Protein AF-A0A7R9Z8Z8-F1 (afdb_monomer)

Mean predicted aligned error: 9.3 Å

Foldseek 3Di:
DDDDPVVVVVVVVVPPPPDPPPPDDDDDDQPVVVLLVQDPHSVQKFADPDQLVLCLVQAVVQVLPDQLVDLQRAFLLSQCPGPQRFHALQSLLQFPQSADPDDPDSNSNPDSVVVSVPDSPGTQAERMEGADADPVSQLSQLVSCLVRVAAEAEAASRHDPRNSRTGYHHHHYHDQPRYDFQLLVAWDFADLCLLVPADCPDQCNLVSQLSNQLSQLVFGTKGKGFLRAFQQVNVCSHQQDQDPVGGDSWWDDFAALFRSHGLQQCQQQFADRNQALCLPFAHSLQFFAKFFFQFSVSWTKIKGARDFADDPQFSGTAGDDMAMWTQDPNGTHHDDVPPPDPRLLVSACRRNVGPPPGGRTGMTMGGIHTDLAWKWKKFQQLLVLCPVVVVPPVVLSLLVLLLLLVLLLCLQQNVVLQPLPQDLVLSSQKFHPDLQDWSQSDDDDPPRTRIIIGHDCSLVSSLSSLLCSCVRPVSVSVVVSVVRPQDPVSNVCSSPSIGIDDIGRGSQRVQQVVLPDDPPNNVNADPPTGGGGRRDYSDNPPPPPPDFDQAASVQSDPPHPVSVVVSCCCVPPVDTDRWGAAENSNLRSHNNRYNDDSSNNRGRTD

Solvent-accessible surface area (backbone atoms only — not comparable to full-atom values): 32575 Å² total; per-residue (Å²): 137,86,84,70,80,74,66,61,61,65,60,61,71,69,72,77,72,77,65,80,79,85,80,83,80,84,87,73,77,76,69,58,68,60,56,41,70,72,40,96,58,53,82,34,59,44,74,61,97,47,52,62,56,50,36,39,68,64,39,51,56,64,64,56,81,52,69,86,86,53,63,52,68,50,35,57,63,50,34,63,66,32,90,78,58,70,33,44,42,38,68,22,33,47,20,57,82,30,43,58,93,64,78,82,62,95,60,68,78,70,41,68,80,56,56,57,72,76,49,81,82,60,48,18,44,40,57,32,35,30,40,33,50,49,71,65,47,49,41,51,52,42,38,50,25,59,78,69,76,48,51,74,20,47,24,42,52,32,69,52,82,72,22,67,41,46,33,58,66,7,45,26,39,34,25,46,80,52,30,55,72,39,24,81,79,32,65,45,77,29,54,75,63,36,38,84,68,67,48,76,86,45,96,56,25,83,77,48,35,44,34,16,51,21,18,60,51,73,23,57,19,35,33,41,37,17,39,18,39,29,36,43,59,44,52,52,25,50,39,58,40,65,55,103,88,41,72,48,76,51,50,35,72,74,33,63,65,37,27,57,39,25,62,56,53,42,15,11,55,30,24,71,20,30,60,42,58,22,27,61,66,12,37,31,31,54,34,57,39,32,43,29,32,32,32,76,88,50,44,47,34,40,35,35,63,61,38,64,45,89,40,96,84,33,73,22,43,30,57,76,38,42,45,55,30,26,60,53,101,87,42,81,37,78,54,64,80,73,82,66,74,63,42,52,61,48,54,18,43,45,21,24,64,33,48,68,75,77,35,49,60,52,30,38,30,29,44,30,36,69,48,70,58,44,37,33,35,32,36,50,42,38,33,70,46,41,51,66,42,56,78,72,35,65,68,42,34,53,51,50,49,50,50,53,52,48,49,55,40,28,47,66,76,40,21,83,73,45,84,64,68,47,40,67,69,52,31,21,36,36,46,36,60,56,89,34,45,57,74,35,64,62,85,63,68,92,92,55,76,32,43,40,41,18,20,73,61,17,55,56,54,52,37,53,34,55,44,43,45,33,70,25,86,90,67,37,43,46,57,56,32,43,76,61,66,51,49,72,69,54,50,51,40,42,44,58,14,46,42,84,55,67,72,30,74,41,62,66,54,49,35,52,64,55,54,72,80,47,89,76,24,47,83,47,48,58,89,96,56,55,51,59,64,54,35,59,67,71,59,52,101,77,66,74,82,81,73,75,52,74,37,45,39,77,38,57,32,85,91,21,72,43,49,60,48,53,53,50,44,33,73,74,68,65,48,74,48,53,55,31,59,45,18,59,28,36,55,25,35,37,35,85,46,53,53,62,54,66,67,62,26,44,6,41,30,56

Structure (mmCIF, N/CA/C/O backbone):
data_AF-A0A7R9Z8Z8-F1
#
_entry.id   AF-A0A7R9Z8Z8-F1
#
loop_
_atom_site.group_PDB
_atom_site.id
_atom_site.type_symbol
_atom_site.label_atom_id
_atom_site.label_alt_id
_atom_site.label_comp_id
_atom_site.label_asym_id
_atom_site.label_entity_id
_atom_site.label_seq_id
_atom_site.pdbx_PDB_ins_code
_atom_site.Cartn_x
_atom_site.Cartn_y
_atom_site.Cartn_z
_atom_site.occupancy
_atom_site.B_iso_or_equiv
_atom_site.auth_seq_id
_atom_site.auth_comp_id
_atom_site.auth_asym_id
_atom_site.auth_atom_id
_atom_site.pdbx_PDB_model_num
ATOM 1 N N . MET A 1 1 ? -37.797 15.679 -31.703 1.00 33.69 1 MET A N 1
ATOM 2 C CA . MET A 1 1 ? -37.236 16.163 -30.424 1.00 33.69 1 MET A CA 1
ATOM 3 C C . MET A 1 1 ? -36.593 14.972 -29.737 1.00 33.69 1 MET A C 1
ATOM 5 O O . MET A 1 1 ? -37.296 14.021 -29.431 1.00 33.69 1 MET A O 1
ATOM 9 N N . LYS A 1 2 ? -35.259 14.962 -29.655 1.00 25.67 2 LYS A N 1
ATOM 10 C CA . LYS A 1 2 ? -34.467 13.904 -29.015 1.00 25.67 2 LYS A CA 1
ATOM 11 C C . LYS A 1 2 ? -34.329 14.259 -27.533 1.00 25.67 2 LYS A C 1
ATOM 13 O O . LYS A 1 2 ? -33.885 15.364 -27.241 1.00 25.67 2 LYS A O 1
ATOM 18 N N . PHE A 1 3 ? -34.706 13.356 -26.633 1.00 25.47 3 PHE A N 1
ATOM 19 C CA . PHE A 1 3 ? -34.371 13.461 -25.212 1.00 25.47 3 PHE A CA 1
ATOM 20 C C . PHE A 1 3 ? -33.058 12.712 -24.954 1.00 25.47 3 PHE A C 1
ATOM 22 O O . PHE A 1 3 ? -32.861 11.612 -25.468 1.00 25.47 3 PHE A O 1
ATOM 29 N N . SER A 1 4 ? -32.146 13.359 -24.226 1.00 26.94 4 SER A N 1
ATOM 30 C CA . SER A 1 4 ? -30.814 12.856 -23.867 1.00 26.94 4 SER A CA 1
ATOM 31 C C . SER A 1 4 ? -30.888 11.955 -22.619 1.00 26.94 4 SER A C 1
ATOM 33 O O . SER A 1 4 ? -31.624 12.306 -21.694 1.00 26.94 4 SER A O 1
ATOM 35 N N . PRO A 1 5 ? -30.118 10.847 -22.535 1.00 29.88 5 PRO A N 1
ATOM 36 C CA . PRO A 1 5 ? -30.129 9.918 -21.396 1.00 29.88 5 PRO A CA 1
ATOM 37 C C . PRO A 1 5 ? -29.518 10.497 -20.108 1.00 29.88 5 PRO A C 1
ATOM 39 O O . PRO A 1 5 ? -29.649 9.896 -19.046 1.00 29.88 5 PRO A O 1
ATOM 42 N N . LEU A 1 6 ? -28.875 11.670 -20.173 1.00 31.81 6 LEU A N 1
ATOM 43 C CA . LEU A 1 6 ? -28.194 12.285 -19.027 1.00 31.81 6 LEU A CA 1
ATOM 44 C C . LEU A 1 6 ? -29.150 12.786 -17.928 1.00 31.81 6 LEU A C 1
ATOM 46 O O . LEU A 1 6 ? -28.743 12.927 -16.781 1.00 31.81 6 LEU A O 1
ATOM 50 N N . ALA A 1 7 ? -30.422 13.039 -18.249 1.00 29.83 7 ALA A N 1
ATOM 51 C CA . ALA A 1 7 ? -31.366 13.625 -17.294 1.00 29.83 7 ALA A CA 1
ATOM 52 C C . ALA A 1 7 ? -31.963 12.608 -16.299 1.00 29.83 7 ALA A C 1
ATOM 54 O O . ALA A 1 7 ? -32.484 13.012 -15.263 1.00 29.83 7 ALA A O 1
ATOM 55 N N . LEU A 1 8 ? -31.886 11.300 -16.585 1.00 28.98 8 LEU A N 1
ATOM 56 C CA . LEU A 1 8 ? -32.498 10.269 -15.735 1.00 28.98 8 LEU A CA 1
ATOM 57 C C . LEU A 1 8 ? -31.563 9.777 -14.611 1.00 28.98 8 LEU A C 1
ATOM 59 O O . LEU A 1 8 ? -32.053 9.366 -13.563 1.00 28.98 8 LEU A O 1
ATOM 63 N N . CYS A 1 9 ? -30.237 9.896 -14.774 1.00 26.39 9 CYS A N 1
ATOM 64 C CA . CYS A 1 9 ? -29.264 9.549 -13.724 1.00 26.39 9 CYS A CA 1
ATOM 65 C C . CYS A 1 9 ? -29.257 10.554 -12.559 1.00 26.39 9 CYS A C 1
ATOM 67 O O . CYS A 1 9 ? -29.138 10.156 -11.403 1.00 26.39 9 CYS A O 1
ATOM 69 N N . CYS A 1 10 ? -29.461 11.849 -12.827 1.00 28.84 10 CYS A N 1
ATOM 70 C CA . CYS A 1 10 ? -29.500 12.867 -11.769 1.00 28.84 10 CYS A CA 1
ATOM 71 C C . CYS A 1 10 ? -30.757 12.789 -10.885 1.00 28.84 10 CYS A C 1
ATOM 73 O O . CYS A 1 10 ? -30.742 13.289 -9.765 1.00 28.84 10 CYS A O 1
ATOM 75 N N . ALA A 1 11 ? -31.836 12.152 -11.352 1.00 27.33 11 ALA A N 1
ATOM 76 C CA . ALA A 1 11 ? -33.082 12.047 -10.592 1.00 27.33 11 ALA A CA 1
ATOM 77 C C . ALA A 1 11 ? -33.109 10.860 -9.606 1.00 27.33 11 ALA A C 1
ATOM 79 O O . ALA A 1 11 ? -33.870 10.897 -8.643 1.00 27.33 11 ALA A O 1
ATOM 80 N N . LEU A 1 12 ? -32.271 9.834 -9.806 1.00 28.17 12 LEU A N 1
ATOM 81 C CA . LEU A 1 12 ? -32.201 8.656 -8.925 1.00 28.17 12 LEU A CA 1
ATOM 82 C C . LEU A 1 12 ? -31.166 8.804 -7.795 1.00 28.17 12 LEU A C 1
ATOM 84 O O . LEU A 1 12 ? -31.354 8.228 -6.728 1.00 28.17 12 LEU A O 1
ATOM 88 N N . LEU A 1 13 ? -30.152 9.660 -7.963 1.00 30.30 13 LEU A N 1
ATOM 89 C CA . LEU A 1 13 ? -29.204 10.033 -6.899 1.00 30.30 13 LEU A CA 1
ATOM 90 C C . LEU A 1 13 ? -29.780 11.039 -5.882 1.00 30.30 13 LEU A C 1
ATOM 92 O O . LEU A 1 13 ? -29.232 11.202 -4.797 1.00 30.30 13 LEU A O 1
ATOM 96 N N . ALA A 1 14 ? -30.911 11.679 -6.191 1.00 28.09 14 ALA A N 1
ATOM 97 C CA . ALA A 1 14 ? -31.578 12.637 -5.303 1.00 28.09 14 ALA A CA 1
ATOM 98 C C . ALA A 1 14 ? -32.645 12.005 -4.380 1.00 28.09 14 ALA A C 1
ATOM 100 O O . ALA A 1 14 ? -33.242 12.709 -3.567 1.00 28.09 14 ALA A O 1
ATOM 101 N N . ALA A 1 15 ? -32.906 10.695 -4.490 1.00 27.81 15 ALA A N 1
ATOM 102 C CA . ALA A 1 15 ? -33.967 10.015 -3.736 1.00 27.81 15 ALA A CA 1
ATOM 103 C C . ALA A 1 15 ? -33.469 9.070 -2.621 1.00 27.81 15 ALA A C 1
ATOM 105 O O . ALA A 1 15 ? -34.296 8.487 -1.925 1.00 27.81 15 ALA A O 1
ATOM 106 N N . ALA A 1 16 ? -32.152 8.958 -2.401 1.00 32.22 16 ALA A N 1
ATOM 107 C CA . ALA A 1 16 ? -31.561 8.135 -1.334 1.00 32.22 16 ALA A CA 1
ATOM 108 C C . ALA A 1 16 ? -30.813 8.938 -0.247 1.00 32.22 16 ALA A C 1
ATOM 110 O O . ALA A 1 16 ? -30.172 8.354 0.617 1.00 32.22 16 ALA A O 1
ATOM 111 N N . SER A 1 17 ? -30.928 10.270 -0.230 1.00 30.31 17 SER A N 1
ATOM 112 C CA . SER A 1 17 ? -30.360 11.129 0.819 1.00 30.31 17 SER A CA 1
ATOM 113 C C . SER A 1 17 ? -31.448 11.868 1.600 1.00 30.31 17 SER A C 1
ATOM 115 O O . SER A 1 17 ? -31.455 13.088 1.735 1.00 30.31 17 SER A O 1
ATOM 117 N N . LYS A 1 18 ? -32.380 11.117 2.186 1.00 27.75 18 LYS A N 1
ATOM 118 C CA . LYS A 1 18 ? -32.979 11.566 3.446 1.00 27.75 18 LYS A CA 1
ATOM 119 C C . LYS A 1 18 ? -32.237 10.877 4.576 1.00 27.75 18 LYS A C 1
ATOM 121 O O . LYS A 1 18 ? -32.725 9.920 5.164 1.00 27.75 18 LYS A O 1
ATOM 126 N N . ALA A 1 19 ? -31.045 11.403 4.860 1.00 31.72 19 ALA A N 1
ATOM 127 C CA . ALA A 1 19 ? -30.515 11.337 6.211 1.00 31.72 19 ALA A CA 1
ATOM 128 C C . ALA A 1 19 ? -31.633 11.800 7.166 1.00 31.72 19 ALA A C 1
ATOM 130 O O . ALA A 1 19 ? -32.370 12.734 6.811 1.00 31.72 19 ALA A O 1
ATOM 131 N N . PRO A 1 20 ? -31.813 11.156 8.332 1.00 28.75 20 PRO A N 1
ATOM 132 C CA . PRO A 1 20 ? -32.738 11.668 9.323 1.00 28.75 20 PRO A CA 1
ATOM 133 C C . PRO A 1 20 ? -32.351 13.120 9.576 1.00 28.75 20 PRO A C 1
ATOM 135 O O . PRO A 1 20 ? -31.192 13.431 9.841 1.00 28.75 20 PRO A O 1
ATOM 138 N N . THR A 1 21 ? -33.313 14.021 9.411 1.00 28.70 21 THR A N 1
ATOM 139 C CA . THR A 1 21 ? -33.151 15.419 9.778 1.00 28.70 21 THR A CA 1
ATOM 140 C C . THR A 1 21 ? -32.786 15.451 11.255 1.00 28.70 21 THR A C 1
ATOM 142 O O . THR A 1 21 ? -33.654 15.238 12.101 1.00 28.70 21 THR A O 1
ATOM 145 N N . ALA A 1 22 ? -31.507 15.679 11.553 1.00 38.53 22 ALA A N 1
ATOM 146 C CA . ALA A 1 22 ? -31.021 16.032 12.875 1.00 38.53 22 ALA A CA 1
ATOM 147 C C . ALA A 1 22 ? -31.570 17.425 13.206 1.00 38.53 22 ALA A C 1
ATOM 149 O O . ALA A 1 22 ? -30.916 18.449 13.037 1.00 38.53 22 ALA A O 1
ATOM 150 N N . SER A 1 23 ? -32.845 17.473 13.576 1.00 34.47 23 SER A N 1
ATOM 151 C CA . SER A 1 23 ? -33.465 18.650 14.153 1.00 34.47 23 SER A CA 1
ATOM 152 C C . SER A 1 23 ? -33.206 18.621 15.657 1.00 34.47 23 SER A C 1
ATOM 154 O O . SER A 1 23 ? -33.880 17.877 16.367 1.00 34.47 23 SER A O 1
ATOM 156 N N . GLY A 1 24 ? -32.262 19.443 16.126 1.00 32.25 24 GLY A N 1
ATOM 157 C CA . GLY A 1 24 ? -32.261 19.924 17.513 1.00 32.25 24 GLY A CA 1
ATOM 158 C C . GLY A 1 24 ? -31.131 19.474 18.442 1.00 32.25 24 GLY A C 1
ATOM 159 O O . GLY A 1 24 ? -31.426 19.146 19.584 1.00 32.25 24 GLY A O 1
ATOM 160 N N . ALA A 1 25 ? -29.868 19.513 18.016 1.00 37.28 25 ALA A N 1
ATOM 161 C CA . ALA A 1 25 ? -28.736 19.478 18.949 1.00 37.28 25 ALA A CA 1
ATOM 162 C C . ALA A 1 25 ? -27.713 20.564 18.576 1.00 37.28 25 ALA A C 1
ATOM 164 O O . ALA A 1 25 ? -26.696 20.293 17.946 1.00 37.28 25 ALA A O 1
ATOM 165 N N . GLU A 1 26 ? -28.030 21.815 18.911 1.00 40.47 26 GLU A N 1
ATOM 166 C CA . GLU A 1 26 ? -27.002 22.841 19.098 1.00 40.47 26 GLU A CA 1
ATOM 167 C C . GLU A 1 26 ? -26.349 22.603 20.478 1.00 40.47 26 GLU A C 1
ATOM 169 O O . GLU A 1 26 ? -27.044 22.574 21.491 1.00 40.47 26 GLU A O 1
ATOM 174 N N . ASP A 1 27 ? -25.024 22.420 20.486 1.00 46.50 27 ASP A N 1
ATOM 175 C CA . ASP A 1 27 ? -24.081 22.754 21.572 1.00 46.50 27 ASP A CA 1
ATOM 176 C C . ASP A 1 27 ? -24.175 22.094 22.965 1.00 46.50 27 ASP A C 1
ATOM 178 O O . ASP A 1 27 ? -23.693 22.671 23.943 1.00 46.50 27 ASP A O 1
ATOM 182 N N . GLU A 1 28 ? -24.651 20.854 23.105 1.00 59.16 28 GLU A N 1
ATOM 183 C CA . GLU A 1 28 ? -24.263 20.068 24.291 1.00 59.16 28 GLU A CA 1
ATOM 184 C C . GLU A 1 28 ? -22.945 19.338 24.007 1.00 59.16 28 GLU A C 1
ATOM 186 O O . GLU A 1 28 ? -22.847 18.528 23.081 1.00 59.16 28 GLU A O 1
ATOM 191 N N . MET A 1 29 ? -21.888 19.676 24.761 1.00 68.56 29 MET A N 1
ATOM 192 C CA . MET A 1 29 ? -20.624 18.951 24.649 1.00 68.56 29 MET A CA 1
ATOM 193 C C . MET A 1 29 ? -20.884 17.463 24.901 1.00 68.56 29 MET A C 1
ATOM 195 O O . MET A 1 29 ? -21.590 17.138 25.859 1.00 68.56 29 MET A O 1
ATOM 199 N N . PRO A 1 30 ? -20.280 16.558 24.111 1.00 83.25 30 PRO A N 1
ATOM 200 C CA . PRO A 1 30 ? -20.370 15.137 24.397 1.00 83.25 30 PRO A CA 1
ATOM 201 C C . PRO A 1 30 ? -19.913 14.862 25.836 1.00 83.25 30 PRO A C 1
ATOM 203 O O . PRO A 1 30 ? -19.018 15.566 26.324 1.00 83.25 30 PRO A O 1
ATOM 206 N N . PRO A 1 31 ? -20.484 13.860 26.524 1.00 91.75 31 PRO A N 1
ATOM 207 C CA . PRO A 1 31 ? -20.163 13.568 27.917 1.00 91.75 31 PRO A CA 1
ATOM 208 C C . PRO A 1 31 ? -18.789 12.888 28.031 1.00 91.75 31 PRO A C 1
ATOM 210 O O . PRO A 1 31 ? -18.661 11.724 28.397 1.00 91.75 31 PRO A O 1
ATOM 213 N N . TRP A 1 32 ? -17.719 13.614 27.695 1.00 92.56 32 TRP A N 1
ATOM 214 C CA . TRP A 1 32 ? -16.350 13.098 27.644 1.00 92.56 32 TRP A CA 1
ATOM 215 C C . TRP A 1 32 ? -15.871 12.538 28.984 1.00 92.56 32 TRP A C 1
ATOM 217 O O . TRP A 1 32 ? -15.031 11.642 28.997 1.00 92.56 32 TRP A O 1
ATOM 227 N N . SER A 1 33 ? -16.419 13.030 30.101 1.00 91.12 33 SER A N 1
ATOM 228 C CA . SER A 1 33 ? -16.175 12.482 31.438 1.00 91.12 33 SER A CA 1
ATOM 229 C C . SER A 1 33 ? -16.586 11.019 31.555 1.00 91.12 33 SER A C 1
ATOM 231 O O . SER A 1 33 ? -15.919 10.258 32.252 1.00 91.12 33 SER A O 1
ATOM 233 N N . ASP A 1 34 ? -17.652 10.621 30.863 1.00 92.62 34 ASP A N 1
ATOM 234 C CA . ASP A 1 34 ? -18.200 9.269 30.933 1.00 92.62 34 ASP A CA 1
ATOM 235 C C . ASP A 1 34 ? -17.304 8.312 30.147 1.00 92.62 34 ASP A C 1
ATOM 237 O O . ASP A 1 34 ? -16.930 7.256 30.661 1.00 92.62 34 ASP A O 1
ATOM 241 N N . LEU A 1 35 ? -16.851 8.732 28.956 1.00 94.88 35 LEU A N 1
ATOM 242 C CA . LEU A 1 35 ? -15.806 8.013 28.228 1.00 94.88 35 LEU A CA 1
ATOM 243 C C . LEU A 1 35 ? -14.549 7.908 29.089 1.00 94.88 35 LEU A C 1
ATOM 245 O O . LEU A 1 35 ? -14.072 6.805 29.322 1.00 94.88 35 LEU A O 1
ATOM 249 N N . GLN A 1 36 ? -14.043 9.022 29.619 1.00 94.19 36 GLN A N 1
ATOM 250 C CA . GLN A 1 36 ? -12.823 9.030 30.422 1.00 94.19 36 GLN A CA 1
ATOM 251 C C . GLN A 1 36 ? -12.916 8.097 31.637 1.00 94.19 36 GLN A C 1
ATOM 253 O O . GLN A 1 36 ? -11.959 7.388 31.929 1.00 94.19 36 GLN A O 1
ATOM 258 N N . ALA A 1 37 ? -14.065 8.047 32.315 1.00 93.00 37 ALA A N 1
ATOM 259 C CA . ALA A 1 37 ? -14.293 7.162 33.455 1.00 93.00 37 ALA A CA 1
ATOM 260 C C . ALA A 1 37 ? -14.360 5.671 33.075 1.00 93.00 37 ALA A C 1
ATOM 262 O O . ALA A 1 37 ? -14.058 4.827 33.918 1.00 93.00 37 ALA A O 1
ATOM 263 N N . SER A 1 38 ? -14.743 5.346 31.835 1.00 92.25 38 SER A N 1
ATOM 264 C CA . SER A 1 38 ? -14.791 3.964 31.332 1.00 92.25 38 SER A CA 1
ATOM 265 C C . SER A 1 38 ? -13.415 3.388 30.971 1.00 92.25 38 SER A C 1
ATOM 267 O O . SER A 1 38 ? -13.260 2.171 30.894 1.00 92.25 38 SER A O 1
ATOM 269 N N . LEU A 1 39 ? -12.411 4.247 30.764 1.00 94.19 39 LEU A N 1
ATOM 270 C CA . LEU A 1 39 ? -11.082 3.848 30.303 1.00 94.19 39 LEU A CA 1
ATOM 271 C C . LEU A 1 39 ? -10.205 3.360 31.455 1.00 94.19 39 LEU A C 1
ATOM 273 O O . LEU A 1 39 ? -10.140 3.979 32.519 1.00 94.19 39 LEU A O 1
ATOM 277 N N . ALA A 1 40 ? -9.455 2.283 31.208 1.00 92.12 40 ALA A N 1
ATOM 278 C CA . ALA A 1 40 ? -8.484 1.761 32.169 1.00 92.12 40 ALA A CA 1
ATOM 279 C C . ALA A 1 40 ? -7.350 2.765 32.445 1.00 92.12 40 ALA A C 1
ATOM 281 O O . ALA A 1 40 ? -6.873 2.878 33.574 1.00 92.12 40 ALA A O 1
ATOM 282 N N . ASP A 1 41 ? -6.940 3.514 31.419 1.00 93.75 41 ASP A N 1
ATOM 283 C CA . ASP A 1 41 ? -5.996 4.620 31.529 1.00 93.75 41 ASP A CA 1
ATOM 284 C C . ASP A 1 41 ? -6.624 5.900 30.975 1.00 93.75 41 ASP A C 1
ATOM 286 O O . ASP A 1 41 ? -6.766 6.078 29.773 1.00 93.75 41 ASP A O 1
ATOM 290 N N . GLN A 1 42 ? -6.962 6.828 31.863 1.00 92.00 42 GLN A N 1
ATOM 291 C CA . GLN A 1 42 ? -7.630 8.080 31.505 1.00 92.00 42 GLN A CA 1
ATOM 292 C C . GLN A 1 42 ? -6.749 9.041 30.696 1.00 92.00 42 GLN A C 1
ATOM 294 O O . GLN A 1 42 ? -7.274 9.970 30.084 1.00 92.00 42 GLN A O 1
ATOM 299 N N . SER A 1 43 ? -5.423 8.849 30.699 1.00 90.12 43 SER A N 1
ATOM 300 C CA . SER A 1 43 ? -4.478 9.708 29.972 1.00 90.12 43 SER A CA 1
ATOM 301 C C . SER A 1 43 ? -4.493 9.479 28.462 1.00 90.12 43 SER A C 1
ATOM 303 O O . SER A 1 43 ? -3.938 10.286 27.716 1.00 90.12 43 SER A O 1
ATOM 305 N N . VAL A 1 44 ? -5.142 8.405 28.000 1.00 93.75 44 VAL A N 1
ATOM 306 C CA . VAL A 1 44 ? -5.261 8.113 26.570 1.00 93.75 44 VAL A CA 1
ATOM 307 C C . VAL A 1 44 ? -6.241 9.048 25.865 1.00 93.75 44 VAL A C 1
ATOM 309 O O . VAL A 1 44 ? -6.160 9.147 24.649 1.00 93.75 44 VAL A O 1
ATOM 312 N N . LEU A 1 45 ? -7.144 9.737 26.578 1.00 95.38 45 LEU A N 1
ATOM 313 C CA . LEU A 1 45 ? -8.075 10.711 25.998 1.00 95.38 45 LEU A CA 1
ATOM 314 C C . LEU A 1 45 ? -7.545 12.139 26.177 1.00 95.38 45 LEU A C 1
ATOM 316 O O . LEU A 1 45 ? -7.405 12.636 27.294 1.00 95.38 45 LEU A O 1
ATOM 320 N N . LEU A 1 46 ? -7.299 12.817 25.060 1.00 93.50 46 LEU A N 1
ATOM 321 C CA . LEU A 1 46 ? -6.877 14.208 24.989 1.00 93.50 46 LEU A CA 1
ATOM 322 C C . LEU A 1 46 ? -8.034 15.091 24.502 1.00 93.50 46 LEU A C 1
ATOM 324 O O . LEU A 1 46 ? -8.581 14.887 23.416 1.00 93.50 46 LEU A O 1
ATOM 328 N N . LEU A 1 47 ? -8.343 16.118 25.295 1.00 91.25 47 LEU A N 1
ATOM 329 C CA . LEU A 1 47 ? -9.362 17.133 25.017 1.00 91.25 47 LEU A CA 1
ATOM 330 C C . LEU A 1 47 ? -8.698 18.520 24.973 1.00 91.25 47 LEU A C 1
ATOM 332 O O . LEU A 1 47 ? -8.643 19.202 25.999 1.00 91.25 47 LEU A O 1
ATOM 336 N N . PRO A 1 48 ? -8.115 18.937 23.834 1.00 83.56 48 PRO A N 1
ATOM 337 C CA . PRO A 1 48 ? -7.498 20.254 23.726 1.00 83.56 48 PRO A CA 1
ATOM 338 C C . PRO A 1 48 ? -8.546 21.365 23.853 1.00 83.56 48 PRO A C 1
ATOM 340 O O . PRO A 1 48 ? -9.613 21.268 23.254 1.00 83.56 48 PRO A O 1
ATOM 343 N N . GLU A 1 49 ? -8.214 22.460 24.546 1.00 81.75 49 GLU A N 1
ATOM 344 C CA . GLU A 1 49 ? -9.078 23.654 24.595 1.00 81.75 49 GLU A CA 1
ATOM 345 C C . GLU A 1 49 ? -9.326 24.239 23.193 1.00 81.75 49 GLU A C 1
ATOM 347 O O . GLU A 1 49 ? -10.416 24.718 22.894 1.00 81.75 49 GLU A O 1
ATOM 352 N N . SER A 1 50 ? -8.314 24.174 22.318 1.00 86.12 50 SER A N 1
ATOM 353 C CA . SER A 1 50 ? -8.423 24.516 20.900 1.00 86.12 50 SER A CA 1
ATOM 354 C C . SER A 1 50 ? -7.563 23.578 20.056 1.00 86.12 50 SER A C 1
ATOM 356 O O . SER A 1 50 ? -6.332 23.661 20.058 1.00 86.12 50 SER A O 1
ATOM 358 N N . VAL A 1 51 ? -8.219 22.683 19.314 1.00 88.00 51 VAL A N 1
ATOM 359 C CA . VAL A 1 51 ? -7.549 21.737 18.407 1.00 88.00 51 VAL A CA 1
ATOM 360 C C . VAL A 1 51 ? -6.840 22.475 17.270 1.00 88.00 51 VAL A C 1
ATOM 362 O O . VAL A 1 51 ? -5.719 22.118 16.926 1.00 88.00 51 VAL A O 1
ATOM 365 N N . ALA A 1 52 ? -7.442 23.539 16.730 1.00 83.81 52 ALA A N 1
ATOM 366 C CA . ALA A 1 52 ? -6.834 24.343 15.669 1.00 83.81 52 ALA A CA 1
ATOM 367 C C . ALA A 1 52 ? -5.554 25.052 16.143 1.00 83.81 52 ALA A C 1
ATOM 369 O O . ALA A 1 52 ? -4.538 25.010 15.450 1.00 83.81 52 ALA A O 1
ATOM 370 N N . ALA A 1 53 ? -5.569 25.636 17.348 1.00 83.38 53 ALA A N 1
ATOM 371 C CA . ALA A 1 53 ? -4.377 26.263 17.919 1.00 83.38 53 ALA A CA 1
ATOM 372 C C . ALA A 1 53 ? -3.264 25.245 18.164 1.00 83.38 53 ALA A C 1
ATOM 374 O O . ALA A 1 53 ? -2.117 25.500 17.807 1.00 83.38 53 ALA A O 1
ATOM 375 N N . LYS A 1 54 ? -3.607 24.067 18.699 1.00 87.56 54 LYS A N 1
ATOM 376 C CA . LYS A 1 54 ? -2.641 22.984 18.895 1.00 87.56 54 LYS A CA 1
ATOM 377 C C . LYS A 1 54 ? -2.074 22.436 17.598 1.00 87.56 54 LYS A C 1
ATOM 379 O O . LYS A 1 54 ? -0.870 22.221 17.510 1.00 87.56 54 LYS A O 1
ATOM 384 N N . TRP A 1 55 ? -2.912 22.247 16.588 1.00 88.44 55 TRP A N 1
ATOM 385 C CA . TRP A 1 55 ? -2.444 21.830 15.275 1.00 88.44 55 TRP A CA 1
ATOM 386 C C . TRP A 1 55 ? -1.473 22.852 14.678 1.00 88.44 55 TRP A C 1
ATOM 388 O O . TRP A 1 55 ? -0.422 22.467 14.178 1.00 88.44 55 TRP A O 1
ATOM 398 N N . ALA A 1 56 ? -1.765 24.148 14.751 1.00 80.62 56 ALA A N 1
ATOM 399 C CA . ALA A 1 56 ? -0.849 25.141 14.206 1.00 80.62 56 ALA A CA 1
ATOM 400 C C . ALA A 1 56 ? 0.468 25.210 14.980 1.00 80.62 56 ALA A C 1
ATOM 402 O O . ALA A 1 56 ? 1.527 25.180 14.359 1.00 80.62 56 ALA A O 1
ATOM 403 N N . GLU A 1 57 ? 0.398 25.211 16.314 1.00 82.44 57 GLU A N 1
ATOM 404 C CA . GLU A 1 57 ? 1.563 25.201 17.204 1.00 82.44 57 GLU A CA 1
ATOM 405 C C . GLU A 1 57 ? 2.488 24.008 16.921 1.00 82.44 57 GLU A C 1
ATOM 407 O O . GLU A 1 57 ? 3.702 24.182 16.838 1.00 82.44 57 GLU A O 1
ATOM 412 N N . GLU A 1 58 ? 1.930 22.804 16.766 1.00 86.56 58 GLU A N 1
ATOM 413 C CA . GLU A 1 58 ? 2.713 21.564 16.685 1.00 86.56 58 GLU A CA 1
ATOM 414 C C . GLU A 1 58 ? 3.017 21.101 15.257 1.00 86.56 58 GLU A C 1
ATOM 416 O O . GLU A 1 58 ? 4.003 20.394 15.045 1.00 86.56 58 GLU A O 1
ATOM 421 N N . CYS A 1 59 ? 2.168 21.449 14.288 1.00 83.81 59 CYS A N 1
ATOM 422 C CA . CYS A 1 59 ? 2.226 20.909 12.931 1.00 83.81 59 CYS A CA 1
ATOM 423 C C . CYS A 1 59 ? 2.624 21.961 11.910 1.00 83.81 59 CYS A C 1
ATOM 425 O O . CYS A 1 59 ? 3.519 21.697 11.116 1.00 83.81 59 CYS A O 1
ATOM 427 N N . ALA A 1 60 ? 1.980 23.129 11.912 1.00 77.25 60 ALA A N 1
ATOM 428 C CA . ALA A 1 60 ? 2.220 24.152 10.896 1.00 77.25 60 ALA A CA 1
ATOM 429 C C . ALA A 1 60 ? 3.595 24.816 11.051 1.00 77.25 60 ALA A C 1
ATOM 431 O O . ALA A 1 60 ? 4.315 24.966 10.064 1.00 77.25 60 ALA A O 1
ATOM 432 N N . THR A 1 61 ? 4.014 25.090 12.289 1.00 74.81 61 THR A N 1
ATOM 433 C CA . THR A 1 61 ? 5.338 25.660 12.609 1.00 74.81 61 THR A CA 1
ATOM 434 C C . THR A 1 61 ? 6.508 24.809 12.113 1.00 74.81 61 THR A C 1
ATOM 436 O O . THR A 1 61 ? 7.582 25.326 11.809 1.00 74.81 61 THR A O 1
ATOM 439 N N . LEU A 1 62 ? 6.315 23.493 11.960 1.00 73.81 62 LEU A N 1
ATOM 440 C CA . LEU A 1 62 ? 7.336 22.608 11.395 1.00 73.81 62 LEU A CA 1
ATOM 441 C C . LEU A 1 62 ? 7.685 22.972 9.948 1.00 73.81 62 LEU A C 1
ATOM 443 O O . LEU A 1 62 ? 8.798 22.688 9.511 1.00 73.81 62 LEU A O 1
ATOM 447 N N . TRP A 1 63 ? 6.761 23.617 9.239 1.00 67.06 63 TRP A N 1
ATOM 448 C CA . TRP A 1 63 ? 6.892 24.024 7.843 1.00 67.06 63 TRP A CA 1
ATOM 449 C C . TRP A 1 63 ? 7.313 25.492 7.673 1.00 67.06 63 TRP A C 1
ATOM 451 O O . TRP A 1 63 ? 7.570 25.914 6.551 1.00 67.06 63 TRP A O 1
ATOM 461 N N . GLU A 1 64 ? 7.429 26.266 8.758 1.00 58.09 64 GLU A N 1
ATOM 462 C CA . GLU A 1 64 ? 7.805 27.692 8.725 1.00 58.09 64 GLU A CA 1
ATOM 463 C C . GLU A 1 64 ? 9.293 27.936 8.409 1.00 58.09 64 GLU A C 1
ATOM 465 O O . GLU A 1 64 ? 9.685 29.063 8.116 1.00 58.09 64 GLU A O 1
ATOM 470 N N . VAL A 1 65 ? 10.145 26.904 8.472 1.00 48.78 65 VAL A N 1
ATOM 471 C CA . VAL A 1 65 ? 11.613 27.066 8.555 1.00 48.78 65 VAL A CA 1
ATOM 472 C C . VAL A 1 65 ? 12.351 26.855 7.225 1.00 48.78 65 VAL A C 1
ATOM 474 O O . VAL A 1 65 ? 13.579 26.880 7.197 1.00 48.78 65 VAL A O 1
ATOM 477 N N . THR A 1 66 ? 11.673 26.682 6.093 1.00 47.91 66 THR A N 1
ATOM 478 C CA . THR A 1 66 ? 12.379 26.495 4.814 1.00 47.91 66 THR A CA 1
ATOM 479 C C . THR A 1 66 ? 11.843 27.389 3.725 1.00 47.91 66 THR A C 1
ATOM 481 O O . THR A 1 66 ? 10.636 27.415 3.496 1.00 47.91 66 THR A O 1
ATOM 484 N N . ASP A 1 67 ? 12.761 28.066 3.023 1.00 48.06 67 ASP A N 1
ATOM 485 C CA . ASP A 1 67 ? 12.507 28.596 1.686 1.00 48.06 67 ASP A CA 1
ATOM 486 C C . ASP A 1 67 ? 11.652 27.582 0.924 1.00 48.06 67 ASP A C 1
ATOM 488 O O . ASP A 1 67 ? 11.989 26.394 0.846 1.00 48.06 67 ASP A O 1
ATOM 492 N N . PHE A 1 68 ? 10.531 28.058 0.386 1.00 43.31 68 PHE A N 1
ATOM 493 C CA . PHE A 1 68 ? 9.495 27.270 -0.290 1.00 43.31 68 PHE A CA 1
ATOM 494 C C . PHE A 1 68 ? 10.049 26.382 -1.431 1.00 43.31 68 PHE A C 1
ATOM 496 O O . PHE A 1 68 ? 9.379 25.472 -1.924 1.00 43.31 68 PHE A O 1
ATOM 503 N N . GLU A 1 69 ? 11.301 26.609 -1.841 1.00 44.88 69 GLU A N 1
ATOM 504 C CA . GLU A 1 69 ? 12.031 25.796 -2.809 1.00 44.88 69 GLU A CA 1
ATOM 505 C C . GLU A 1 69 ? 12.281 24.346 -2.338 1.00 44.88 69 GLU A C 1
ATOM 507 O O . GLU A 1 69 ? 12.229 23.430 -3.171 1.00 44.88 69 GLU A O 1
ATOM 512 N N . PHE A 1 70 ? 12.439 24.082 -1.031 1.00 46.47 70 PHE A N 1
ATOM 513 C CA . PHE A 1 70 ? 12.776 22.746 -0.509 1.00 46.47 70 PHE A CA 1
ATOM 514 C C . PHE A 1 70 ? 11.632 22.077 0.264 1.00 46.47 70 PHE A C 1
ATOM 516 O O . PHE A 1 70 ? 11.558 22.104 1.487 1.00 46.47 70 PHE A O 1
ATOM 523 N N . ALA A 1 71 ? 10.799 21.328 -0.456 1.00 47.62 71 ALA A N 1
ATOM 524 C CA . ALA A 1 71 ? 9.751 20.445 0.077 1.00 47.62 71 ALA A CA 1
ATOM 525 C C . ALA A 1 71 ? 10.233 19.223 0.881 1.00 47.62 71 ALA A C 1
ATOM 527 O O . ALA A 1 71 ? 9.515 18.239 1.017 1.00 47.62 71 ALA A O 1
ATOM 528 N N . PHE A 1 72 ? 11.463 19.260 1.379 1.00 54.62 72 PHE A N 1
ATOM 529 C CA . PHE A 1 72 ? 12.157 18.126 1.978 1.00 54.62 72 PHE A CA 1
ATOM 530 C C . PHE A 1 72 ? 12.595 18.426 3.418 1.00 54.62 72 PHE A C 1
ATOM 532 O O . PHE A 1 72 ? 13.566 17.866 3.912 1.00 54.62 72 PHE A O 1
ATOM 539 N N . ALA A 1 73 ? 11.911 19.359 4.084 1.00 59.62 73 ALA A N 1
ATOM 540 C CA . ALA A 1 73 ? 12.362 19.945 5.341 1.00 59.62 73 ALA A CA 1
ATOM 541 C C . ALA A 1 73 ? 11.915 19.204 6.606 1.00 59.62 73 ALA A C 1
ATOM 543 O O . ALA A 1 73 ? 12.553 19.352 7.646 1.00 59.62 73 ALA A O 1
ATOM 544 N N . VAL A 1 74 ? 10.820 18.438 6.547 1.00 74.50 74 VAL A N 1
ATOM 545 C CA . VAL A 1 74 ? 10.174 17.851 7.732 1.00 74.50 74 VAL A CA 1
ATOM 546 C C . VAL A 1 74 ? 10.058 16.346 7.578 1.00 74.50 74 VAL A C 1
ATOM 548 O O . VAL A 1 74 ? 9.429 15.870 6.642 1.00 74.50 74 VAL A O 1
ATOM 551 N N . SER A 1 75 ? 10.619 15.592 8.519 1.00 79.62 75 SER A N 1
ATOM 552 C CA . SER A 1 75 ? 10.451 14.135 8.572 1.00 79.62 75 SER A CA 1
ATOM 553 C C . SER A 1 75 ? 9.050 13.740 9.046 1.00 79.62 75 SER A C 1
ATOM 555 O O . SER A 1 75 ? 8.539 14.294 10.025 1.00 79.62 75 SER A O 1
ATOM 557 N N . GLN A 1 76 ? 8.449 12.718 8.427 1.00 85.25 76 GLN A N 1
ATOM 558 C CA . GLN A 1 76 ? 7.170 12.163 8.889 1.00 85.25 76 GLN A CA 1
ATOM 559 C C . GLN A 1 76 ? 7.262 11.610 10.315 1.00 85.25 76 GLN A C 1
ATOM 561 O O . GLN A 1 76 ? 6.289 11.674 11.066 1.00 85.25 76 GLN A O 1
ATOM 566 N N . TYR A 1 77 ? 8.435 11.132 10.742 1.00 87.44 77 TYR A N 1
ATOM 567 C CA . TYR A 1 77 ? 8.641 10.723 12.133 1.00 87.44 77 TYR A CA 1
ATOM 568 C C . TYR A 1 77 ? 8.417 11.884 13.108 1.00 87.44 77 TYR A C 1
ATOM 570 O O . TYR A 1 77 ? 7.832 11.680 14.171 1.00 87.44 77 TYR A O 1
ATOM 578 N N . LYS A 1 78 ? 8.810 13.109 12.734 1.00 86.19 78 LYS A N 1
ATOM 579 C CA . LYS A 1 78 ? 8.585 14.314 13.543 1.00 86.19 78 LYS A CA 1
ATOM 580 C C . LYS A 1 78 ? 7.096 14.651 13.639 1.00 86.19 78 LYS A C 1
ATOM 582 O O . LYS A 1 78 ? 6.611 14.938 14.729 1.00 86.19 78 LYS A O 1
ATOM 587 N N . LEU A 1 79 ? 6.369 14.542 12.524 1.00 88.25 79 LEU A N 1
ATOM 588 C CA . LEU A 1 79 ? 4.914 14.731 12.477 1.00 88.25 79 LEU A CA 1
ATOM 589 C C . LEU A 1 79 ? 4.187 13.687 13.341 1.00 88.25 79 LEU A C 1
ATOM 591 O O . LEU A 1 79 ? 3.318 14.035 14.138 1.00 88.25 79 LEU A O 1
ATOM 595 N N . ASN A 1 80 ? 4.582 12.416 13.251 1.00 90.81 80 ASN A N 1
ATOM 596 C CA . ASN A 1 80 ? 3.996 11.336 14.048 1.00 90.81 80 ASN A CA 1
ATOM 597 C C . ASN A 1 80 ? 4.297 11.475 15.550 1.00 90.81 80 ASN A C 1
ATOM 599 O O . ASN A 1 80 ? 3.479 11.058 16.374 1.00 90.81 80 ASN A O 1
ATOM 603 N N . ALA A 1 81 ? 5.444 12.064 15.906 1.00 90.25 81 ALA A N 1
ATOM 604 C CA . ALA A 1 81 ? 5.863 12.299 17.286 1.00 90.25 81 ALA A CA 1
ATOM 605 C C . ALA A 1 81 ? 5.167 13.497 17.961 1.00 90.25 81 ALA A C 1
ATOM 607 O O . ALA A 1 81 ? 5.280 13.640 19.184 1.00 90.25 81 ALA A O 1
ATOM 608 N N . ALA A 1 82 ? 4.449 14.335 17.203 1.00 90.94 82 ALA A N 1
ATOM 609 C CA . ALA A 1 82 ? 3.761 15.510 17.730 1.00 90.94 82 ALA A CA 1
ATOM 610 C C . ALA A 1 82 ? 2.803 15.146 18.890 1.00 90.94 82 ALA A C 1
ATOM 612 O O . ALA A 1 82 ? 2.034 14.182 18.772 1.00 90.94 82 ALA A O 1
ATOM 613 N N . PRO A 1 83 ? 2.828 15.884 20.020 1.00 92.06 83 PRO A N 1
ATOM 614 C CA . PRO A 1 83 ? 2.104 15.516 21.235 1.00 92.06 83 PRO A CA 1
ATOM 615 C C . PRO A 1 83 ? 0.603 15.294 21.065 1.00 92.06 83 PRO A C 1
ATOM 617 O O . PRO A 1 83 ? 0.089 14.328 21.627 1.00 92.06 83 PRO A O 1
ATOM 620 N N . THR A 1 84 ? -0.087 16.130 20.294 1.00 92.06 84 THR A N 1
ATOM 621 C CA . THR A 1 84 ? -1.537 16.020 20.070 1.00 92.06 84 THR A CA 1
ATOM 622 C C . THR A 1 84 ? -1.917 14.970 19.038 1.00 92.06 84 THR A C 1
ATOM 624 O O . THR A 1 84 ? -3.080 14.590 18.953 1.00 92.06 84 THR A O 1
ATOM 627 N N . GLY A 1 85 ? -0.957 14.486 18.244 1.00 93.25 85 GLY A N 1
ATOM 628 C CA . GLY A 1 85 ? -1.219 13.531 17.175 1.00 93.25 85 GLY A CA 1
ATOM 629 C C . GLY A 1 85 ? -1.981 14.101 15.978 1.00 93.25 85 GLY A C 1
ATOM 630 O O . GLY A 1 85 ? -2.377 13.329 15.109 1.00 93.25 85 GLY A O 1
ATOM 631 N N . LEU A 1 86 ? -2.178 15.419 15.888 1.00 92.62 86 LEU A N 1
ATOM 632 C CA . LEU A 1 86 ? -2.960 16.066 14.823 1.00 92.62 86 LEU A CA 1
ATOM 633 C C . LEU A 1 86 ? -2.204 16.167 13.486 1.00 92.62 86 LEU A C 1
ATOM 635 O O . LEU A 1 86 ? -2.815 16.280 12.424 1.00 92.62 86 LEU A O 1
ATOM 639 N N . CYS A 1 87 ? -0.872 16.096 13.507 1.00 90.19 87 CYS A N 1
ATOM 640 C CA . CYS A 1 87 ? -0.048 16.393 12.333 1.00 90.19 87 CYS A CA 1
ATOM 641 C C . CYS A 1 87 ? -0.123 15.310 11.261 1.00 90.19 87 CYS A C 1
ATOM 643 O O . CYS A 1 87 ? 0.112 14.140 11.538 1.00 90.19 87 CYS A O 1
ATOM 645 N N . SER A 1 88 ? -0.418 15.686 10.024 1.00 87.94 88 SER A N 1
ATOM 646 C CA . SER A 1 88 ? -0.574 14.759 8.894 1.00 87.94 88 SER A CA 1
ATOM 647 C C . SER A 1 88 ? 0.598 14.878 7.925 1.00 87.94 88 SER A C 1
ATOM 649 O O . SER A 1 88 ? 1.289 15.893 7.960 1.00 87.94 88 SER A O 1
ATOM 651 N N . ASN A 1 89 ? 0.805 13.879 7.058 1.00 80.56 89 ASN A N 1
ATOM 652 C CA . ASN A 1 89 ? 1.846 13.937 6.023 1.00 80.56 89 ASN A CA 1
ATOM 653 C C . ASN A 1 89 ? 1.676 15.174 5.136 1.00 80.56 89 ASN A C 1
ATOM 655 O O . ASN A 1 89 ? 2.608 15.946 4.952 1.00 80.56 89 ASN A O 1
ATOM 659 N N . THR A 1 90 ? 0.458 15.428 4.666 1.00 77.38 90 THR A N 1
ATOM 660 C CA . THR A 1 90 ? 0.150 16.644 3.914 1.00 77.38 90 THR A CA 1
ATOM 661 C C . THR A 1 90 ? -0.473 17.685 4.838 1.00 77.38 90 THR A C 1
ATOM 663 O O . THR A 1 90 ? -1.517 17.437 5.446 1.00 77.38 90 THR A O 1
ATOM 666 N N . LEU A 1 91 ? 0.143 18.870 4.925 1.00 77.75 91 LEU A N 1
ATOM 667 C CA . LEU A 1 91 ? -0.346 19.970 5.767 1.00 77.75 91 LEU A CA 1
ATOM 668 C C . LEU A 1 91 ? -1.771 20.405 5.383 1.00 77.75 91 LEU A C 1
ATOM 670 O O . LEU A 1 91 ? -2.574 20.741 6.251 1.00 77.75 91 LEU A O 1
ATOM 674 N N . SER A 1 92 ? -2.114 20.332 4.093 1.00 78.25 92 SER A N 1
ATOM 675 C CA . SER A 1 92 ? -3.437 20.701 3.586 1.00 78.25 92 SER A CA 1
ATOM 676 C C . SER A 1 92 ? -4.570 19.808 4.103 1.00 78.25 92 SER A C 1
ATOM 678 O O . SER A 1 92 ? -5.720 20.233 4.090 1.00 78.25 92 SER A O 1
ATOM 680 N N . CYS A 1 93 ? -4.281 18.611 4.627 1.00 83.75 93 CYS A N 1
ATOM 681 C CA . CYS A 1 93 ? -5.298 17.729 5.210 1.00 83.75 93 CYS A CA 1
ATOM 682 C C . CYS A 1 93 ? -5.895 18.230 6.528 1.00 83.75 93 CYS A C 1
ATOM 684 O O . CYS A 1 93 ? -6.858 17.647 7.017 1.00 83.75 93 CYS A O 1
ATOM 686 N N . ALA A 1 94 ? -5.392 19.336 7.075 1.00 85.25 94 ALA A N 1
ATOM 687 C CA . ALA A 1 94 ? -6.098 20.073 8.116 1.00 85.25 94 ALA A CA 1
ATOM 688 C C . ALA A 1 94 ? -7.338 20.820 7.599 1.00 85.25 94 ALA A C 1
ATOM 690 O O . ALA A 1 94 ? -8.070 21.381 8.410 1.00 85.25 94 ALA A O 1
ATOM 691 N N . PHE A 1 95 ? -7.593 20.822 6.286 1.00 83.81 95 PHE A N 1
ATOM 692 C CA . PHE A 1 95 ? -8.732 21.469 5.634 1.00 83.81 95 PHE A CA 1
ATOM 693 C C . PHE A 1 95 ? -9.598 20.462 4.885 1.00 83.81 95 PHE A C 1
ATOM 695 O O . PHE A 1 95 ? -9.216 19.312 4.644 1.00 83.81 95 PHE A O 1
ATOM 702 N N . GLN A 1 96 ? -10.796 20.911 4.522 1.00 83.31 96 GLN A N 1
ATOM 703 C CA . GLN A 1 96 ? -11.749 20.112 3.760 1.00 83.31 96 GLN 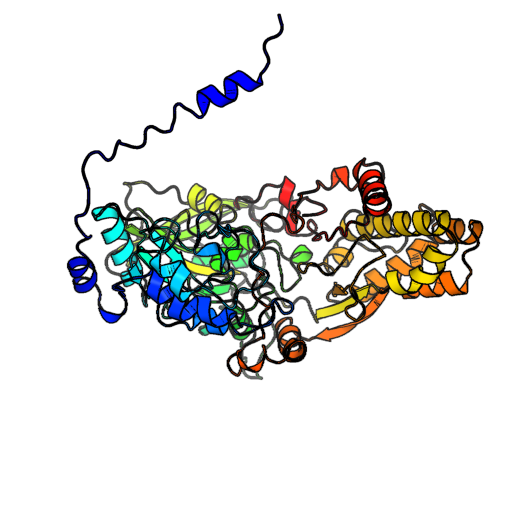A CA 1
ATOM 704 C C . GLN A 1 96 ? -11.114 19.597 2.460 1.00 83.31 96 GLN A C 1
ATOM 706 O O . GLN A 1 96 ? -10.457 20.342 1.736 1.00 83.31 96 GLN A O 1
ATOM 711 N N . GLN A 1 97 ? -11.303 18.302 2.182 1.00 78.69 97 GLN A N 1
ATOM 712 C CA . GLN A 1 97 ? -10.782 17.612 0.989 1.00 78.69 97 GLN A CA 1
ATOM 713 C C . GLN A 1 97 ? -9.250 17.647 0.830 1.00 78.69 97 GLN A C 1
ATOM 715 O O . GLN A 1 97 ? -8.747 17.457 -0.275 1.00 78.69 97 GLN A O 1
ATOM 720 N N . CYS A 1 98 ? -8.502 17.912 1.906 1.00 79.19 98 CYS A N 1
ATOM 721 C CA . CYS A 1 98 ? -7.065 18.188 1.841 1.00 79.19 98 CYS A CA 1
ATOM 722 C C . CYS A 1 98 ? -6.694 19.307 0.854 1.00 79.19 98 CYS A C 1
ATOM 724 O O . CYS A 1 98 ? -5.586 19.315 0.313 1.00 79.19 98 CYS A O 1
ATOM 726 N N . GLN A 1 99 ? -7.607 20.249 0.609 1.00 76.06 99 GLN A N 1
ATOM 727 C CA . GLN A 1 99 ? -7.373 21.368 -0.293 1.00 76.06 99 GLN A CA 1
ATOM 728 C C . GLN A 1 99 ? -6.925 22.591 0.488 1.00 76.06 99 GLN A C 1
ATOM 730 O O . GLN A 1 99 ? -7.554 22.994 1.466 1.00 76.06 99 GLN A O 1
ATOM 735 N N . TRP A 1 100 ? -5.829 23.193 0.036 1.00 73.31 100 TRP A N 1
ATOM 736 C CA . TRP A 1 100 ? -5.356 24.440 0.608 1.00 73.31 100 TRP A CA 1
ATOM 737 C C . TRP A 1 100 ? -6.331 25.579 0.252 1.00 73.31 100 TRP A C 1
ATOM 739 O O . TRP A 1 100 ? -6.579 25.803 -0.933 1.00 73.31 100 TRP A O 1
ATOM 749 N N . PRO A 1 101 ? -6.909 26.295 1.235 1.00 66.44 101 PRO A N 1
ATOM 750 C CA . PRO A 1 101 ? -8.021 27.214 0.976 1.00 66.44 101 PRO A CA 1
ATOM 751 C C . PRO A 1 101 ? -7.624 28.594 0.409 1.00 66.44 101 PRO A C 1
ATOM 753 O O . PRO A 1 101 ? -8.507 29.424 0.197 1.00 66.44 101 PRO A O 1
ATOM 756 N N . TYR A 1 102 ? -6.337 28.862 0.155 1.00 62.72 102 TYR A N 1
ATOM 757 C CA . TYR A 1 102 ? -5.836 30.181 -0.267 1.00 62.72 102 TYR A CA 1
ATOM 758 C C . TYR A 1 102 ? -4.934 30.102 -1.509 1.00 62.72 102 TYR A C 1
ATOM 760 O O . TYR A 1 102 ? -4.405 29.042 -1.832 1.00 62.72 102 TYR A O 1
ATOM 768 N N . GLU A 1 103 ? -4.747 31.224 -2.215 1.00 55.72 103 GLU A N 1
ATOM 769 C CA . GLU A 1 103 ? -3.774 31.304 -3.315 1.00 55.72 103 GLU A CA 1
ATOM 770 C C . GLU A 1 103 ? -2.357 30.960 -2.812 1.00 55.72 103 GLU A C 1
ATOM 772 O O . GLU A 1 103 ? -2.052 31.245 -1.649 1.00 55.72 103 GLU A O 1
ATOM 777 N N . PRO A 1 104 ? -1.492 30.338 -3.641 1.00 51.19 104 PRO A N 1
ATOM 778 C CA . PRO A 1 104 ? -0.123 30.007 -3.256 1.00 51.19 104 PRO A CA 1
ATOM 779 C C . PRO A 1 104 ? 0.610 31.271 -2.805 1.00 51.19 104 PRO A C 1
ATOM 781 O O . PRO A 1 104 ? 0.977 32.133 -3.604 1.00 51.19 104 PRO A O 1
ATOM 784 N N . VAL A 1 105 ? 0.791 31.395 -1.492 1.00 47.19 105 VAL A N 1
ATOM 785 C CA . VAL A 1 105 ? 1.500 32.516 -0.889 1.00 47.19 105 VAL A CA 1
ATOM 786 C C . VAL A 1 105 ? 2.980 32.271 -1.147 1.00 47.19 105 VAL A C 1
ATOM 788 O O . VAL A 1 105 ? 3.564 31.338 -0.606 1.00 47.19 105 VAL A O 1
ATOM 791 N N . THR A 1 106 ? 3.608 33.099 -1.977 1.00 47.59 106 THR A N 1
ATOM 792 C CA . THR A 1 106 ? 5.060 33.048 -2.221 1.00 47.59 106 THR A CA 1
ATOM 793 C C . THR A 1 106 ? 5.894 33.461 -0.997 1.00 47.59 106 THR A C 1
ATOM 795 O O . THR A 1 106 ? 7.112 33.389 -1.056 1.00 47.59 106 THR A O 1
ATOM 798 N N . ASP A 1 107 ? 5.246 33.855 0.106 1.00 45.88 107 ASP A N 1
ATOM 799 C CA . ASP A 1 107 ? 5.832 34.253 1.393 1.00 45.88 107 ASP A CA 1
ATOM 800 C C . ASP A 1 107 ? 5.048 33.623 2.568 1.00 45.88 107 ASP A C 1
ATOM 802 O O . ASP A 1 107 ? 4.263 34.274 3.254 1.00 45.88 107 ASP A O 1
ATOM 806 N N . VAL A 1 108 ? 5.239 32.321 2.805 1.00 48.34 108 VAL A N 1
ATOM 807 C CA . VAL A 1 108 ? 4.527 31.544 3.852 1.00 48.34 108 VAL A CA 1
ATOM 808 C C . VAL A 1 108 ? 5.035 31.843 5.277 1.00 48.34 108 VAL A C 1
ATOM 810 O O . VAL A 1 108 ? 4.422 31.438 6.259 1.00 48.34 108 VAL A O 1
ATOM 813 N N . ALA A 1 109 ? 6.130 32.597 5.423 1.00 45.31 109 ALA A N 1
ATOM 814 C CA . ALA A 1 109 ? 6.671 32.976 6.734 1.00 45.31 109 ALA A CA 1
ATOM 815 C C . ALA A 1 109 ? 5.755 33.939 7.521 1.00 45.31 109 ALA A C 1
ATOM 817 O O . ALA A 1 109 ? 5.906 34.091 8.731 1.00 45.31 109 ALA A O 1
ATOM 818 N N . TYR A 1 110 ? 4.790 34.576 6.853 1.00 43.81 110 TYR A N 1
ATOM 819 C CA . TYR A 1 110 ? 3.795 35.443 7.473 1.00 43.81 110 TYR A CA 1
ATOM 820 C C . TYR A 1 110 ? 2.418 34.769 7.407 1.00 43.81 110 TYR A C 1
ATOM 822 O O . TYR A 1 110 ? 1.763 34.835 6.371 1.00 43.81 110 TYR A O 1
ATOM 830 N N . SER A 1 111 ? 1.984 34.110 8.493 1.00 52.72 111 SER A N 1
ATOM 831 C CA . SER A 1 111 ? 0.599 34.182 9.024 1.00 52.72 111 SER A CA 1
ATOM 832 C C . SER A 1 111 ? 0.056 32.932 9.733 1.00 52.72 111 SER A C 1
ATOM 834 O O . SER A 1 111 ? -1.109 32.977 10.080 1.00 52.72 111 SER A O 1
ATOM 836 N N . TYR A 1 112 ? 0.777 31.848 10.052 1.00 54.88 112 TYR A N 1
ATOM 837 C CA . TYR A 1 112 ? 0.105 30.707 10.725 1.00 54.88 112 TYR A CA 1
ATOM 838 C C . TYR A 1 112 ? -0.573 31.073 12.066 1.00 54.88 112 TYR A C 1
ATOM 840 O O . TYR A 1 112 ? -1.668 30.592 12.354 1.00 54.88 112 TYR A O 1
ATOM 848 N N . GLU A 1 113 ? -0.001 31.992 12.853 1.00 50.59 113 GLU A N 1
ATOM 849 C CA . GLU A 1 113 ? -0.665 32.532 14.054 1.00 50.59 113 GLU A CA 1
ATOM 850 C C . GLU A 1 113 ? -1.889 33.428 13.754 1.00 50.59 113 GLU A C 1
ATOM 852 O O . GLU A 1 113 ? -2.811 33.486 14.572 1.00 50.59 113 GLU A O 1
ATOM 857 N N . GLU A 1 114 ? -1.926 34.124 12.612 1.00 54.38 114 GLU A N 1
ATOM 858 C CA . GLU A 1 114 ? -3.096 34.898 12.144 1.00 54.38 114 GLU A CA 1
ATOM 859 C C . GLU A 1 114 ? -4.158 33.973 11.508 1.00 54.38 114 GLU A C 1
ATOM 861 O O . GLU A 1 114 ? -5.350 34.099 11.776 1.00 54.38 114 GLU A O 1
ATOM 866 N N . PHE A 1 115 ? -3.718 32.951 10.776 1.00 53.56 115 PHE A N 1
ATOM 867 C CA . PHE A 1 115 ? -4.494 31.920 10.090 1.00 53.56 115 PHE A CA 1
ATOM 868 C C . PHE A 1 115 ? -5.424 31.152 11.037 1.00 53.56 115 PHE A C 1
ATOM 870 O O . PHE A 1 115 ? -6.590 30.909 10.730 1.00 53.56 115 PHE A O 1
ATOM 877 N N . VAL A 1 116 ? -4.918 30.796 12.219 1.00 56.28 116 VAL A N 1
ATOM 878 C CA . VAL A 1 116 ? -5.681 30.088 13.260 1.00 56.28 116 VAL A CA 1
ATOM 879 C C . VAL A 1 116 ? -6.714 30.987 13.925 1.00 56.28 116 VAL A C 1
ATOM 881 O O . VAL A 1 116 ? -7.757 30.504 14.368 1.00 56.28 116 VAL A O 1
ATOM 884 N N . LYS A 1 117 ? -6.417 32.285 14.040 1.00 51.72 117 LYS A N 1
ATOM 885 C CA . LYS A 1 117 ? -7.264 33.236 14.767 1.00 51.72 117 LYS A CA 1
ATOM 886 C C . LYS A 1 117 ? -8.509 33.637 13.983 1.00 51.72 117 LYS A C 1
ATOM 888 O O . LYS A 1 117 ? -9.528 33.901 14.618 1.00 51.72 117 LYS A O 1
ATOM 893 N N . ASP A 1 118 ? -8.450 33.631 12.652 1.00 51.06 118 ASP A N 1
ATOM 894 C CA . ASP A 1 118 ? -9.478 34.281 11.833 1.00 51.06 118 ASP A CA 1
ATOM 895 C C . ASP A 1 118 ? -10.523 33.342 11.203 1.00 51.06 118 ASP A C 1
ATOM 897 O O . ASP A 1 118 ? -11.568 33.834 10.770 1.00 51.06 118 ASP A O 1
ATOM 901 N N . VAL A 1 119 ? -10.329 32.010 11.169 1.00 54.72 119 VAL A N 1
ATOM 902 C CA . VAL A 1 119 ? -11.307 31.109 10.513 1.00 54.72 119 VAL A CA 1
ATOM 903 C C . VAL A 1 119 ? -11.492 29.745 11.213 1.00 54.72 119 VAL A C 1
ATOM 905 O O . VAL A 1 119 ? -10.979 28.723 10.760 1.00 54.72 119 VAL A O 1
ATOM 908 N N . PRO A 1 120 ? -12.275 29.659 12.303 1.00 56.09 120 PRO A N 1
ATOM 909 C CA . PRO A 1 120 ? -12.507 28.393 13.006 1.00 56.09 120 PRO A CA 1
ATOM 910 C C . PRO A 1 120 ? -13.194 27.317 12.142 1.00 56.09 120 PRO A C 1
ATOM 912 O O . PRO A 1 120 ? -12.933 26.128 12.323 1.00 56.09 120 PRO A O 1
ATOM 915 N N . ASP A 1 121 ? -14.010 27.709 11.159 1.00 64.50 121 ASP A N 1
ATOM 916 C CA . ASP A 1 121 ? -14.892 26.781 10.441 1.00 64.50 121 ASP A CA 1
ATOM 917 C C . ASP A 1 121 ? -14.307 26.060 9.220 1.00 64.50 121 ASP A C 1
ATOM 919 O O . ASP A 1 121 ? -14.948 25.131 8.722 1.00 64.50 121 ASP A O 1
ATOM 923 N N . VAL A 1 122 ? -13.106 26.422 8.758 1.00 69.94 122 VAL A N 1
ATOM 924 C CA . VAL A 1 122 ? -12.490 25.815 7.555 1.00 69.94 122 VAL A CA 1
ATOM 925 C C . VAL A 1 122 ? -11.703 24.534 7.8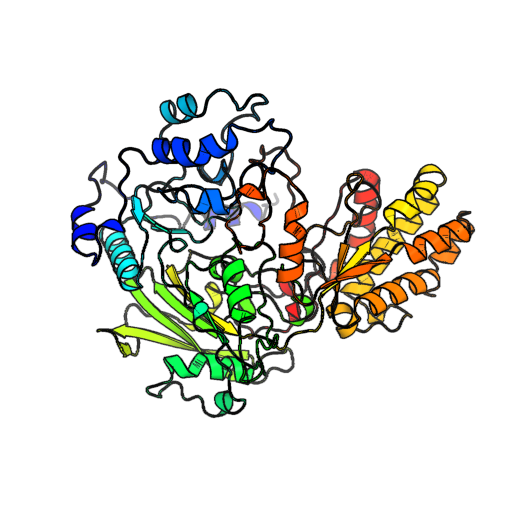34 1.00 69.94 122 VAL A C 1
ATOM 927 O O . VAL A 1 122 ? -11.328 23.824 6.899 1.00 69.94 122 VAL A O 1
ATOM 930 N N . HIS A 1 123 ? -11.459 24.216 9.106 1.00 82.31 123 HIS A N 1
ATOM 931 C CA . HIS A 1 123 ? -10.623 23.087 9.494 1.00 82.31 123 HIS A CA 1
ATOM 932 C C . HIS A 1 123 ? -11.374 21.748 9.403 1.00 82.31 123 HIS A C 1
ATOM 934 O O . HIS A 1 123 ? -12.527 21.623 9.816 1.00 82.31 123 HIS A O 1
ATOM 940 N N . ASN A 1 124 ? -10.689 20.722 8.906 1.00 89.56 124 ASN A N 1
ATOM 941 C CA . ASN A 1 124 ? -11.090 19.319 8.946 1.00 89.56 124 ASN A CA 1
ATOM 942 C C . ASN A 1 124 ? -10.340 18.573 10.063 1.00 89.56 124 ASN A C 1
ATOM 944 O O . ASN A 1 124 ? -9.622 17.602 9.821 1.00 89.56 124 ASN A O 1
ATOM 948 N N . LEU A 1 125 ? -10.458 19.082 11.291 1.00 91.94 125 LEU A N 1
ATOM 949 C CA . LEU A 1 125 ? -9.754 18.568 12.465 1.00 91.94 125 LEU A CA 1
ATOM 950 C C . LEU A 1 125 ? -10.727 17.913 13.456 1.00 91.94 125 LEU A C 1
ATOM 952 O O . LEU A 1 125 ? -11.860 18.385 13.603 1.00 91.94 125 LEU A O 1
ATOM 956 N N . PRO A 1 126 ? -10.299 16.856 14.165 1.00 94.56 126 PRO A N 1
ATOM 957 C CA . PRO A 1 126 ? -11.134 16.207 15.165 1.00 94.56 126 PRO A CA 1
ATOM 958 C C . PRO A 1 126 ? -11.437 17.145 16.334 1.00 94.56 126 PRO A C 1
ATOM 960 O O . PRO A 1 126 ? -10.769 18.155 16.537 1.00 94.56 126 PRO A O 1
ATOM 963 N N . ARG A 1 127 ? -12.430 16.791 17.147 1.00 91.88 127 ARG A N 1
ATOM 964 C CA . ARG A 1 127 ? -12.737 17.491 18.402 1.00 91.88 127 ARG A CA 1
ATOM 965 C C . ARG A 1 127 ? -11.936 16.955 19.582 1.00 91.88 127 ARG A C 1
ATOM 967 O O . ARG A 1 127 ? -11.593 17.709 20.486 1.00 91.88 127 ARG A O 1
ATOM 974 N N . ALA A 1 128 ? -11.654 15.659 19.571 1.00 94.50 128 ALA A N 1
ATOM 975 C CA . ALA A 1 128 ? -10.914 14.962 20.611 1.00 94.50 128 ALA A CA 1
ATOM 976 C C . ALA A 1 128 ? -9.957 13.959 19.974 1.00 94.50 128 ALA A C 1
ATOM 978 O O . ALA A 1 128 ? -10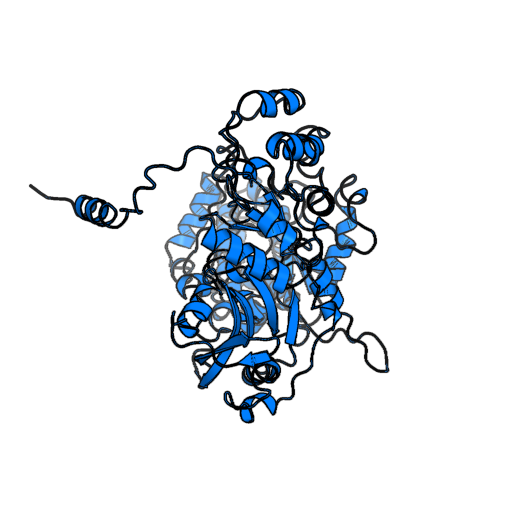.236 13.425 18.897 1.00 94.50 128 ALA A O 1
ATOM 979 N N . VAL A 1 129 ? -8.844 13.684 20.648 1.00 96.69 12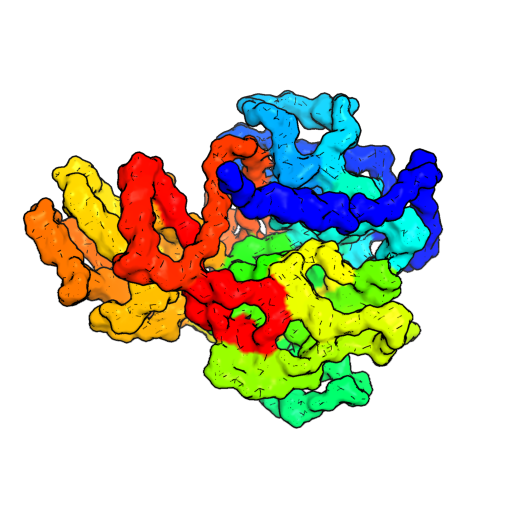9 VAL A N 1
ATOM 980 C CA . VAL A 1 129 ? -7.877 12.679 20.204 1.00 96.69 129 VAL A CA 1
ATOM 981 C C . VAL A 1 129 ? -7.723 11.637 21.287 1.00 96.69 129 VAL A C 1
ATOM 983 O O . VAL A 1 129 ? -7.487 11.964 22.443 1.00 96.69 129 VAL A O 1
ATOM 986 N N . MET A 1 130 ? -7.826 10.375 20.910 1.00 97.44 130 MET A N 1
ATOM 987 C CA . MET A 1 130 ? -7.524 9.250 21.767 1.00 97.44 130 MET A CA 1
ATOM 988 C C . MET A 1 130 ? -6.255 8.557 21.273 1.00 97.44 130 MET A C 1
ATOM 990 O O . MET A 1 130 ? -6.050 8.425 20.067 1.00 97.44 130 MET A O 1
ATOM 994 N N . PHE A 1 131 ? -5.433 8.067 22.195 1.00 97.56 131 PHE A N 1
ATOM 995 C CA . PHE A 1 131 ? -4.250 7.245 21.938 1.00 97.56 131 PHE A CA 1
ATOM 996 C C . PHE A 1 131 ? -4.469 5.835 22.507 1.00 97.56 131 PHE A C 1
ATOM 998 O O . PHE A 1 131 ? -3.907 5.517 23.558 1.00 97.56 131 PHE A O 1
ATOM 1005 N N . PRO A 1 132 ? -5.317 4.995 21.876 1.00 97.50 132 PRO A N 1
ATOM 1006 C CA . PRO A 1 132 ? -5.635 3.672 22.400 1.00 97.50 132 PRO A CA 1
ATOM 1007 C C . PRO A 1 132 ? -4.375 2.836 22.632 1.00 97.50 132 PRO A C 1
ATOM 1009 O O . PRO A 1 132 ? -3.459 2.850 21.808 1.00 97.50 132 PRO A O 1
ATOM 1012 N N . LYS A 1 133 ? -4.348 2.075 23.727 1.00 96.25 133 LYS A N 1
ATOM 1013 C CA . LYS A 1 133 ? -3.272 1.117 24.033 1.00 96.25 133 LYS A CA 1
ATOM 1014 C C . LYS A 1 133 ? -3.711 -0.314 23.758 1.00 96.25 133 LYS A C 1
ATOM 1016 O O . LYS A 1 133 ? -2.903 -1.156 23.366 1.00 96.25 133 LYS A O 1
ATOM 1021 N N . THR A 1 134 ? -4.996 -0.575 23.968 1.00 94.88 134 THR A N 1
ATOM 1022 C CA . THR A 1 134 ? -5.606 -1.904 23.958 1.00 94.88 134 THR A CA 1
ATOM 1023 C C . THR A 1 134 ? -6.841 -1.955 23.053 1.00 94.88 134 THR A C 1
ATOM 1025 O O . THR A 1 134 ? -7.437 -0.915 22.762 1.00 94.88 134 THR A O 1
ATOM 1028 N N . PRO A 1 135 ? -7.268 -3.154 22.614 1.00 96.19 135 PRO A N 1
ATOM 1029 C CA . PRO A 1 135 ? -8.560 -3.332 21.951 1.00 96.19 135 PRO A CA 1
ATOM 1030 C C . PRO A 1 135 ? -9.753 -2.761 22.730 1.00 96.19 135 PRO A C 1
ATOM 1032 O O . PRO A 1 135 ? -10.653 -2.182 22.126 1.00 96.19 135 PRO A O 1
ATOM 1035 N N . ASP A 1 136 ? -9.739 -2.864 24.062 1.00 95.44 136 ASP A N 1
ATOM 1036 C CA . ASP A 1 136 ? -10.846 -2.414 24.914 1.00 95.44 136 ASP A CA 1
ATOM 1037 C C . ASP A 1 136 ? -10.990 -0.885 24.926 1.00 95.44 136 ASP A C 1
ATOM 1039 O O . ASP A 1 136 ? -12.109 -0.369 24.976 1.00 95.44 136 ASP A O 1
ATOM 1043 N N . ASP A 1 137 ? -9.880 -0.149 24.799 1.00 97.25 137 ASP A N 1
ATOM 1044 C CA . ASP A 1 137 ? -9.898 1.308 24.629 1.00 97.25 137 ASP A CA 1
ATOM 1045 C C . ASP A 1 137 ? -10.649 1.695 23.344 1.00 97.25 137 ASP A C 1
ATOM 1047 O O . ASP A 1 137 ? -11.530 2.557 23.354 1.00 97.25 137 ASP A O 1
ATOM 1051 N N . VAL A 1 138 ? -10.336 1.016 22.234 1.00 97.81 138 VAL A N 1
ATOM 1052 C CA . VAL A 1 138 ? -10.987 1.233 20.931 1.00 97.81 138 VAL A CA 1
ATOM 1053 C C . VAL A 1 138 ? -12.467 0.867 21.000 1.00 97.81 138 VAL A C 1
ATOM 1055 O O . VAL A 1 138 ? -13.315 1.623 20.525 1.00 97.81 138 VAL A O 1
ATOM 1058 N N . LEU A 1 139 ? -12.789 -0.274 21.613 1.00 97.31 139 LEU A N 1
ATOM 1059 C CA . LEU A 1 139 ? -14.163 -0.738 21.783 1.00 97.31 139 LEU A CA 1
ATOM 1060 C C . LEU A 1 139 ? -15.002 0.263 22.583 1.00 97.31 139 LEU A C 1
ATOM 1062 O O . LEU A 1 139 ? -16.118 0.594 22.176 1.00 97.31 139 LEU A O 1
ATOM 1066 N N . SER A 1 140 ? -14.449 0.774 23.684 1.00 97.38 140 SER A N 1
ATOM 1067 C CA . SER A 1 140 ? -15.096 1.779 24.534 1.00 97.38 140 SER A CA 1
ATOM 1068 C C . SER A 1 140 ? -15.336 3.078 23.768 1.00 97.38 140 SER A C 1
ATOM 1070 O O . SER A 1 140 ? -16.440 3.620 23.803 1.00 97.38 140 SER A O 1
ATOM 1072 N N . ALA A 1 141 ? -14.349 3.533 22.993 1.00 97.75 141 ALA A N 1
ATOM 1073 C CA . ALA A 1 141 ? -14.468 4.734 22.174 1.00 97.75 141 ALA A CA 1
ATOM 1074 C C . ALA A 1 141 ? -15.533 4.612 21.076 1.00 97.75 141 ALA A C 1
ATOM 1076 O O . ALA A 1 141 ? -16.334 5.528 20.891 1.00 97.75 141 ALA A O 1
ATOM 1077 N N . VAL A 1 142 ? -15.581 3.479 20.365 1.00 97.94 142 VAL A N 1
ATOM 1078 C CA . VAL A 1 142 ? -16.575 3.243 19.305 1.00 97.94 142 VAL A CA 1
ATOM 1079 C C . VAL A 1 142 ? -17.986 3.131 19.882 1.00 97.94 142 VAL A C 1
ATOM 1081 O O . VAL A 1 142 ? -18.917 3.712 19.324 1.00 97.94 142 VAL A O 1
ATOM 1084 N N . ARG A 1 143 ? -18.164 2.438 21.015 1.00 96.81 143 ARG A N 1
ATOM 1085 C CA . ARG A 1 143 ? -19.467 2.358 21.699 1.00 96.81 143 ARG A CA 1
ATOM 1086 C C . ARG A 1 143 ? -19.930 3.726 22.183 1.00 96.81 143 ARG A C 1
ATOM 1088 O O . ARG A 1 143 ? -21.051 4.117 21.872 1.00 96.81 143 ARG A O 1
ATOM 1095 N N . PHE A 1 144 ? -19.047 4.483 22.829 1.00 97.19 144 PHE A N 1
ATOM 1096 C CA . PHE A 1 144 ? -19.333 5.851 23.251 1.00 97.19 144 PHE A CA 1
ATOM 1097 C C . PHE A 1 144 ? -19.726 6.743 22.068 1.00 97.19 144 PHE A C 1
ATOM 1099 O O . PHE A 1 144 ? -20.721 7.465 22.140 1.00 97.19 144 PHE A O 1
ATOM 1106 N N . ALA A 1 145 ? -18.984 6.672 20.960 1.00 96.75 145 ALA A N 1
ATOM 1107 C CA . ALA A 1 145 ? -19.294 7.441 19.763 1.00 96.75 145 ALA A CA 1
ATOM 1108 C C . ALA A 1 145 ? -20.662 7.062 19.179 1.00 96.75 145 ALA A C 1
ATOM 1110 O O . ALA A 1 145 ? -21.451 7.947 18.858 1.00 96.75 145 ALA A O 1
ATOM 1111 N N . LYS A 1 146 ? -20.981 5.765 19.109 1.00 95.38 146 LYS A N 1
ATOM 1112 C CA . LYS A 1 146 ? -22.289 5.269 18.658 1.00 95.38 146 LYS A CA 1
ATOM 1113 C C . LYS A 1 146 ? -23.431 5.760 19.551 1.00 95.38 146 LYS A C 1
ATOM 1115 O O . LYS A 1 146 ? -24.438 6.233 19.031 1.00 95.38 146 LYS A O 1
ATOM 1120 N N . GLU A 1 147 ? -23.282 5.659 20.869 1.00 95.44 147 GLU A N 1
ATOM 1121 C CA . GLU A 1 147 ? -24.297 6.071 21.849 1.00 95.44 147 GLU A CA 1
ATOM 1122 C C . GLU A 1 147 ? -24.570 7.580 21.817 1.00 95.44 147 GLU A C 1
ATOM 1124 O O . GLU A 1 147 ? -25.706 8.002 22.021 1.00 95.44 147 GLU A O 1
ATOM 1129 N N . ASN A 1 148 ? -23.548 8.383 21.507 1.00 94.44 148 ASN A N 1
ATOM 1130 C CA . ASN A 1 148 ? -23.618 9.846 21.515 1.00 94.44 148 ASN A CA 1
ATOM 1131 C C . ASN A 1 148 ? -23.683 10.474 20.109 1.00 94.44 148 ASN A C 1
ATOM 1133 O O . ASN A 1 148 ? -23.589 11.692 19.976 1.00 94.44 148 ASN A O 1
ATOM 1137 N N . GLY A 1 149 ? -23.824 9.670 19.048 1.00 93.19 149 GLY A N 1
ATOM 1138 C CA . GLY A 1 149 ? -23.919 10.159 17.667 1.00 93.19 149 GLY A CA 1
ATOM 1139 C C . GLY A 1 149 ? -22.664 10.880 17.155 1.00 93.19 149 GLY A C 1
ATOM 1140 O O . GLY A 1 149 ? -22.772 11.779 16.321 1.00 93.19 149 GLY A O 1
ATOM 1141 N N . LEU A 1 150 ? -21.478 10.513 17.650 1.00 94.38 150 LEU A N 1
ATOM 1142 C CA . LEU A 1 150 ? -20.205 11.121 17.262 1.00 94.38 150 LEU A CA 1
ATOM 1143 C C . LEU A 1 150 ? -19.603 10.443 16.034 1.00 94.38 150 LEU A C 1
ATOM 1145 O O . LEU A 1 150 ? -19.646 9.222 15.878 1.00 94.38 150 LEU A O 1
ATOM 1149 N N . LYS A 1 151 ? -18.949 11.246 15.194 1.00 95.69 151 LYS A N 1
ATOM 1150 C CA . LYS A 1 151 ? -18.072 10.734 14.139 1.00 95.69 151 LYS A CA 1
ATOM 1151 C C . LYS A 1 151 ? -16.786 10.184 14.756 1.00 95.69 151 LYS A C 1
ATOM 1153 O O . LYS A 1 151 ? -16.279 10.737 15.731 1.00 95.69 151 LYS A O 1
ATOM 1158 N N . VAL A 1 152 ? -16.217 9.158 14.134 1.00 97.31 152 VAL A N 1
ATOM 1159 C CA . VAL A 1 152 ? -14.904 8.605 14.487 1.00 97.31 152 VAL A CA 1
ATOM 1160 C C . VAL A 1 152 ? -13.989 8.732 13.278 1.00 97.31 152 VAL A C 1
ATOM 1162 O O . VAL A 1 152 ? -14.380 8.367 12.173 1.00 97.31 152 VAL A O 1
ATOM 1165 N N . SER A 1 153 ? -12.778 9.240 13.488 1.00 97.00 153 SER A N 1
ATOM 1166 C CA . SER A 1 153 ? -11.689 9.175 12.507 1.00 97.00 153 SER A CA 1
ATOM 1167 C C . SER A 1 153 ? -10.575 8.285 13.050 1.00 97.00 153 SER A C 1
ATOM 1169 O O . SER A 1 153 ? -10.415 8.147 14.262 1.00 97.00 153 SER A O 1
ATOM 1171 N N . VAL A 1 154 ? -9.820 7.627 12.172 1.00 97.19 154 VAL A N 1
ATOM 1172 C CA . VAL A 1 154 ? -8.782 6.670 12.580 1.00 97.19 154 VAL A CA 1
ATOM 1173 C C . VAL A 1 154 ? -7.474 7.030 11.911 1.00 97.19 154 VAL A C 1
ATOM 1175 O O . VAL A 1 154 ? -7.399 7.161 10.691 1.00 97.19 154 VAL A O 1
ATOM 1178 N N . LYS A 1 155 ? -6.414 7.126 12.707 1.00 96.44 155 LYS A N 1
ATOM 1179 C CA . LYS A 1 155 ? -5.086 7.474 12.228 1.00 96.44 155 LYS A CA 1
ATOM 1180 C C . LYS A 1 155 ? -4.055 6.442 12.667 1.00 96.44 155 LYS A C 1
ATOM 1182 O O . LYS A 1 155 ? -3.933 6.134 13.846 1.00 96.44 155 LYS A O 1
ATOM 1187 N N . ALA A 1 156 ? -3.266 5.962 11.710 1.00 94.50 156 ALA A N 1
ATOM 1188 C CA . ALA A 1 156 ? -1.984 5.303 11.959 1.00 94.50 156 ALA A CA 1
ATOM 1189 C C . ALA A 1 156 ? -0.852 6.293 11.626 1.00 94.50 156 ALA A C 1
ATOM 1191 O O . ALA A 1 156 ? -0.666 7.255 12.355 1.00 94.50 156 ALA A O 1
ATOM 1192 N N . GLY A 1 157 ? -0.163 6.163 10.490 1.00 91.19 157 GLY A N 1
ATOM 1193 C CA . GLY A 1 157 ? 0.936 7.071 10.117 1.00 91.19 157 GLY A CA 1
ATOM 1194 C C . GLY A 1 157 ? 0.542 8.454 9.567 1.00 91.19 157 GLY A C 1
ATOM 1195 O O . GLY A 1 157 ? 1.426 9.243 9.270 1.00 91.19 157 GLY A O 1
ATOM 1196 N N . GLY A 1 158 ? -0.750 8.761 9.374 1.00 90.38 158 GLY A N 1
ATOM 1197 C CA . GLY A 1 158 ? -1.195 10.056 8.816 1.00 90.38 158 GLY A CA 1
ATOM 1198 C C . GLY A 1 158 ? -0.868 10.285 7.331 1.00 90.38 158 GLY A C 1
ATOM 1199 O O . GLY A 1 158 ? -0.785 11.432 6.901 1.00 90.38 158 GLY A O 1
ATOM 1200 N N . ASN A 1 159 ? -0.671 9.203 6.569 1.00 87.56 159 ASN A N 1
ATOM 1201 C CA . ASN A 1 159 ? -0.210 9.190 5.174 1.00 87.56 159 ASN A CA 1
ATOM 1202 C C . ASN A 1 159 ? -1.348 9.166 4.120 1.00 87.56 159 ASN A C 1
ATOM 1204 O O . ASN A 1 159 ? -1.113 8.788 2.976 1.00 87.56 159 ASN A O 1
ATOM 1208 N N . SER A 1 160 ? -2.592 9.523 4.469 1.00 86.56 160 SER A N 1
ATOM 1209 C CA . SER A 1 160 ? -3.665 9.607 3.464 1.00 86.56 160 SER A CA 1
ATOM 1210 C C . SER A 1 160 ? -3.651 10.959 2.755 1.00 86.56 160 SER A C 1
ATOM 1212 O O . SER A 1 160 ? -4.006 11.975 3.351 1.00 86.56 160 SER A O 1
ATOM 1214 N N . TYR A 1 161 ? -3.376 10.944 1.451 1.00 80.62 161 TYR A N 1
ATOM 1215 C CA . TYR A 1 161 ? -3.468 12.127 0.585 1.00 80.62 161 TYR A CA 1
ATOM 1216 C C . TYR A 1 161 ? -4.905 12.624 0.369 1.00 80.62 161 TYR A C 1
ATOM 1218 O O . TYR A 1 161 ? -5.110 13.791 0.065 1.00 80.62 161 TYR A O 1
ATOM 1226 N N . ALA A 1 162 ? -5.907 11.761 0.574 1.00 82.19 162 ALA A N 1
ATOM 1227 C CA . ALA A 1 162 ? -7.325 12.128 0.530 1.00 82.19 162 ALA A CA 1
ATOM 1228 C C . ALA A 1 162 ? -7.893 12.533 1.907 1.00 82.19 162 ALA A C 1
ATOM 1230 O O . ALA A 1 162 ? -9.086 12.794 2.027 1.00 82.19 162 ALA A O 1
ATOM 1231 N N . GLY A 1 163 ? -7.065 12.535 2.961 1.00 87.19 163 GLY A N 1
ATOM 1232 C CA . GLY A 1 163 ? -7.488 12.943 4.306 1.00 87.19 163 GLY A CA 1
ATOM 1233 C C . GLY A 1 163 ? -8.380 11.962 5.067 1.00 87.19 163 GLY A C 1
ATOM 1234 O O . GLY A 1 163 ? -8.975 12.366 6.056 1.00 87.19 163 GLY A O 1
ATOM 1235 N N . SER A 1 164 ? -8.455 10.683 4.678 1.00 89.50 164 SER A N 1
ATOM 1236 C CA . SER A 1 164 ? -9.337 9.693 5.324 1.00 89.50 164 SER A CA 1
ATOM 1237 C C . SER A 1 164 ? -9.030 9.414 6.803 1.00 89.50 164 SER A C 1
ATOM 1239 O O . SER A 1 164 ? -9.824 8.774 7.488 1.00 89.50 164 SER A O 1
ATOM 1241 N N . HIS A 1 165 ? -7.894 9.889 7.320 1.00 92.94 165 HIS A N 1
ATOM 1242 C CA . HIS A 1 165 ? -7.505 9.736 8.722 1.00 92.94 165 HIS A CA 1
ATOM 1243 C C . HIS A 1 165 ? -7.974 10.873 9.641 1.00 92.94 165 HIS A C 1
ATOM 1245 O O . HIS A 1 165 ? -7.682 10.824 10.835 1.00 92.94 165 HIS A O 1
ATOM 1251 N N . THR A 1 166 ? -8.638 11.908 9.117 1.00 92.94 166 THR A N 1
ATOM 1252 C CA . THR A 1 166 ? -9.107 13.067 9.894 1.00 92.94 166 THR A CA 1
ATOM 1253 C C . THR A 1 166 ? -10.486 13.521 9.427 1.00 92.94 166 THR A C 1
ATOM 1255 O O . THR A 1 166 ? -10.810 13.452 8.247 1.00 92.94 166 THR A O 1
ATOM 1258 N N . GLU A 1 167 ? -11.309 13.985 10.363 1.00 93.56 167 GLU A N 1
ATOM 1259 C CA . GLU A 1 167 ? -12.679 14.423 10.088 1.00 93.56 167 GLU A CA 1
ATOM 1260 C C . GLU A 1 167 ? -13.096 15.492 11.101 1.00 93.56 167 GLU A C 1
ATOM 1262 O O . GLU A 1 167 ? -12.880 15.319 12.311 1.00 93.56 167 GLU A O 1
ATOM 1267 N N . LYS A 1 168 ? -13.727 16.570 10.615 1.00 92.56 168 LYS A N 1
ATOM 1268 C CA . LYS A 1 168 ? -14.234 17.668 11.449 1.00 92.56 168 LYS A CA 1
ATOM 1269 C C . LYS A 1 168 ? -15.146 17.133 12.554 1.00 92.56 168 LYS A C 1
ATOM 1271 O O . LYS A 1 168 ? -16.082 16.374 12.294 1.00 92.56 168 LYS A O 1
ATOM 1276 N N . ASP A 1 169 ? -14.870 17.570 13.778 1.00 91.31 169 ASP A N 1
ATOM 1277 C CA . ASP A 1 169 ? -15.644 17.271 14.989 1.00 91.31 169 ASP A CA 1
ATOM 1278 C C . ASP A 1 169 ? -15.690 15.788 15.406 1.00 91.31 169 ASP A C 1
ATOM 1280 O O . ASP A 1 169 ? -16.489 15.399 16.258 1.00 91.31 169 ASP A O 1
ATOM 1284 N N . SER A 1 170 ? -14.815 14.951 14.846 1.00 95.25 170 SER A N 1
ATOM 1285 C CA . SER A 1 170 ? -14.731 13.533 15.210 1.00 95.25 170 SER A CA 1
ATOM 1286 C C . SER A 1 170 ? -13.976 13.280 16.523 1.00 95.25 170 SER A C 1
ATOM 1288 O O . SER A 1 170 ? -13.182 14.105 16.982 1.00 95.25 170 SER A O 1
ATOM 1290 N N . LEU A 1 171 ? -14.189 12.103 17.113 1.00 97.00 171 LEU A N 1
ATOM 1291 C CA . LEU A 1 171 ? -13.234 11.474 18.024 1.00 97.00 171 LEU A CA 1
ATOM 1292 C C . LEU A 1 171 ? -12.175 10.754 17.176 1.00 97.00 171 LEU A C 1
ATOM 1294 O O . LEU A 1 171 ? -12.479 9.743 16.541 1.00 97.00 171 LEU A O 1
ATOM 1298 N N . MET A 1 172 ? -10.947 11.271 17.139 1.00 97.62 172 MET A N 1
ATOM 1299 C CA . MET A 1 172 ? -9.852 10.630 16.408 1.00 97.62 172 MET A CA 1
ATOM 1300 C C . MET A 1 172 ? -9.199 9.543 17.257 1.00 97.62 172 MET A C 1
ATOM 1302 O O . MET A 1 172 ? -8.711 9.823 18.348 1.00 97.62 172 MET A O 1
ATOM 1306 N N . LEU A 1 173 ? -9.107 8.326 16.731 1.00 97.94 173 LEU A N 1
ATOM 1307 C CA . LEU A 1 173 ? -8.330 7.236 17.312 1.00 97.94 173 LEU A CA 1
ATOM 1308 C C . LEU A 1 173 ? -6.953 7.195 16.652 1.00 97.94 173 LEU A C 1
ATOM 1310 O O . LEU A 1 173 ? -6.809 6.736 15.516 1.00 97.94 173 LEU A O 1
ATOM 1314 N N . TYR A 1 174 ? -5.931 7.683 17.351 1.00 97.62 174 TYR A N 1
ATOM 1315 C CA . TYR A 1 174 ? -4.553 7.619 16.881 1.00 97.62 174 TYR A CA 1
ATOM 1316 C C . TYR A 1 174 ? -3.875 6.332 17.364 1.00 97.62 174 TYR A C 1
ATOM 1318 O O . TYR A 1 174 ? -3.298 6.256 18.449 1.00 97.62 174 TYR A O 1
ATOM 1326 N N . MET A 1 175 ? -3.915 5.323 16.499 1.00 96.94 175 MET A N 1
ATOM 1327 C CA . MET A 1 175 ? -3.379 3.984 16.732 1.00 96.94 175 MET A CA 1
ATOM 1328 C C . MET A 1 175 ? -1.843 3.952 16.716 1.00 96.94 175 MET A C 1
ATOM 1330 O O . MET A 1 175 ? -1.231 3.174 17.436 1.00 96.94 175 MET A O 1
ATOM 1334 N N . GLY A 1 176 ? -1.190 4.807 15.921 1.00 92.38 176 GLY A N 1
ATOM 1335 C CA . GLY A 1 176 ? 0.246 4.688 15.616 1.00 92.38 176 GLY A CA 1
ATOM 1336 C C . GLY A 1 176 ? 1.237 5.051 16.727 1.00 92.38 176 GLY A C 1
ATOM 1337 O O . GLY A 1 176 ? 2.440 4.959 16.501 1.00 92.38 176 GLY A O 1
ATOM 1338 N N . ARG A 1 177 ? 0.774 5.486 17.907 1.00 87.19 177 ARG A N 1
ATOM 1339 C CA . ARG A 1 177 ? 1.665 5.942 18.992 1.00 87.19 177 ARG A CA 1
ATOM 1340 C C . ARG A 1 177 ? 1.804 4.958 20.146 1.00 87.19 177 ARG A C 1
ATOM 1342 O O . ARG A 1 177 ? 2.909 4.769 20.641 1.00 87.19 177 ARG A O 1
ATOM 1349 N N . GLN A 1 178 ? 0.687 4.426 20.636 1.00 92.56 178 GLN A N 1
ATOM 1350 C CA . GLN A 1 178 ? 0.659 3.638 21.875 1.00 92.56 178 GLN A CA 1
ATOM 1351 C C . GLN A 1 178 ? -0.059 2.299 21.729 1.00 92.56 178 GLN A C 1
ATOM 1353 O O . GLN A 1 178 ? 0.011 1.483 22.649 1.00 92.56 178 GLN A O 1
ATOM 1358 N N . PHE A 1 179 ? -0.732 2.062 20.601 1.00 96.50 179 PHE A N 1
ATOM 1359 C CA . PHE A 1 179 ? -1.406 0.796 20.384 1.00 96.50 179 PHE A CA 1
ATOM 1360 C C . PHE A 1 179 ? -0.377 -0.323 20.238 1.00 96.50 179 PHE A C 1
ATOM 1362 O O . PHE A 1 179 ? 0.700 -0.120 19.673 1.00 96.50 179 PHE A O 1
ATOM 1369 N N . ARG A 1 180 ? -0.705 -1.506 20.761 1.00 94.12 180 ARG A N 1
ATOM 1370 C CA . ARG A 1 180 ? 0.193 -2.664 20.765 1.00 94.12 180 ARG A CA 1
ATOM 1371 C C . ARG A 1 180 ? 0.723 -2.993 19.362 1.00 94.12 180 ARG A C 1
ATOM 1373 O O . ARG A 1 180 ? -0.045 -3.148 18.414 1.00 94.12 180 ARG A O 1
ATOM 1380 N N . SER A 1 181 ? 2.036 -3.198 19.289 1.00 94.94 181 SER A N 1
ATOM 1381 C CA . SER A 1 181 ? 2.715 -3.842 18.165 1.00 94.94 181 SER A CA 1
ATOM 1382 C C . SER A 1 181 ? 2.622 -5.359 18.284 1.00 94.94 181 SER A C 1
ATOM 1384 O O . SER A 1 181 ? 2.919 -5.912 19.344 1.00 94.94 181 SER A O 1
ATOM 1386 N N . TYR A 1 182 ? 2.233 -6.020 17.200 1.00 95.69 182 TYR A N 1
ATOM 1387 C CA . TYR A 1 182 ? 2.147 -7.478 17.103 1.00 95.69 182 TYR A CA 1
ATOM 1388 C C . TYR A 1 182 ? 3.324 -8.043 16.306 1.00 95.69 182 TYR A C 1
ATOM 1390 O O . TYR A 1 182 ? 3.801 -9.129 16.620 1.00 95.69 182 TYR A O 1
ATOM 1398 N N . SER A 1 183 ? 3.876 -7.282 15.353 1.00 94.62 183 SER A N 1
ATOM 1399 C CA . SER A 1 183 ? 4.954 -7.775 14.485 1.00 94.62 183 SER A CA 1
ATOM 1400 C C . SER A 1 183 ? 6.242 -8.115 15.236 1.00 94.62 183 SER A C 1
ATOM 1402 O O . SER A 1 183 ? 7.020 -8.944 14.777 1.00 94.62 183 SER A O 1
ATOM 1404 N N . VAL A 1 184 ? 6.442 -7.541 16.427 1.00 92.62 184 VAL A N 1
ATOM 1405 C CA . VAL A 1 184 ? 7.568 -7.837 17.332 1.00 92.62 184 VAL A CA 1
ATOM 1406 C C . VAL A 1 184 ? 7.622 -9.297 17.795 1.00 92.62 184 VAL A C 1
ATOM 1408 O O . VAL A 1 184 ? 8.671 -9.743 18.255 1.00 92.62 184 VAL A O 1
ATOM 1411 N N . GLU A 1 185 ? 6.514 -10.037 17.688 1.00 91.50 185 GLU A N 1
ATOM 1412 C CA . GLU A 1 185 ? 6.456 -11.474 17.987 1.00 91.50 185 GLU A CA 1
ATOM 1413 C C . GLU A 1 185 ? 7.157 -12.317 16.906 1.00 91.50 185 GLU A C 1
ATOM 1415 O O . GLU A 1 185 ? 7.525 -13.463 17.164 1.00 91.50 185 GLU A O 1
ATOM 1420 N N . GLY A 1 186 ? 7.432 -11.725 15.739 1.00 90.25 186 GLY A N 1
ATOM 1421 C CA . GLY A 1 186 ? 8.107 -12.369 14.619 1.00 90.25 186 GLY A CA 1
ATOM 1422 C C . GLY A 1 186 ? 7.155 -13.139 13.708 1.00 90.25 186 GLY A C 1
ATOM 1423 O O . GLY A 1 186 ? 5.939 -13.173 13.907 1.00 90.25 186 GLY A O 1
ATOM 1424 N N . VAL A 1 187 ? 7.723 -13.737 12.662 1.00 91.44 187 VAL A N 1
ATOM 1425 C CA . VAL A 1 187 ? 6.961 -14.593 11.751 1.00 91.44 187 VAL A CA 1
ATOM 1426 C C . VAL A 1 187 ? 6.642 -15.910 12.454 1.00 91.44 187 VAL A C 1
ATOM 1428 O O . VAL A 1 187 ? 7.496 -16.523 13.089 1.00 91.44 187 VAL A O 1
ATOM 1431 N N . MET A 1 188 ? 5.398 -16.354 12.315 1.00 92.06 188 MET A N 1
ATOM 1432 C CA . MET A 1 188 ? 4.952 -17.681 12.707 1.00 92.06 188 MET A CA 1
ATOM 1433 C C . MET A 1 188 ? 5.062 -18.607 11.488 1.00 92.06 188 MET A C 1
ATOM 1435 O O . MET A 1 188 ? 4.334 -18.403 10.511 1.00 92.06 188 MET A O 1
ATOM 1439 N N . PRO A 1 189 ? 5.966 -19.602 11.494 1.00 92.00 189 PRO A N 1
ATOM 1440 C CA . PRO A 1 189 ? 6.033 -20.591 10.426 1.00 92.00 189 PRO A CA 1
ATOM 1441 C C . PRO A 1 189 ? 4.752 -21.425 10.382 1.00 92.00 189 PRO A C 1
ATOM 1443 O O . PRO A 1 189 ? 4.218 -21.792 11.427 1.00 92.00 189 PRO A O 1
ATOM 1446 N N . CYS A 1 190 ? 4.293 -21.754 9.178 1.00 92.75 190 CYS A N 1
ATOM 1447 C CA . CYS A 1 190 ? 3.111 -22.581 8.970 1.00 92.75 190 CYS A CA 1
ATOM 1448 C C . CYS A 1 190 ? 3.503 -23.929 8.365 1.00 92.75 190 CYS A C 1
ATOM 1450 O O . CYS A 1 190 ? 4.280 -23.998 7.409 1.00 92.75 190 CYS A O 1
ATOM 1452 N N . ASP A 1 191 ? 2.942 -25.008 8.906 1.00 88.44 191 ASP A N 1
ATOM 1453 C CA . ASP A 1 191 ? 3.152 -26.348 8.375 1.00 88.44 191 ASP A CA 1
ATOM 1454 C C . ASP A 1 191 ? 2.295 -26.574 7.124 1.00 88.44 191 ASP A C 1
ATOM 1456 O O . ASP A 1 191 ? 1.119 -26.217 7.071 1.00 88.44 191 ASP A O 1
ATOM 1460 N N . ALA A 1 192 ? 2.845 -27.260 6.119 1.00 79.94 192 ALA A N 1
ATOM 1461 C CA . ALA A 1 192 ? 2.106 -27.570 4.889 1.00 79.94 192 ALA A CA 1
ATOM 1462 C C . ALA A 1 192 ? 0.827 -28.400 5.143 1.00 79.94 192 ALA A C 1
ATOM 1464 O O . ALA A 1 192 ? -0.109 -28.362 4.349 1.00 79.94 192 ALA A O 1
ATOM 1465 N N . GLY A 1 193 ? 0.775 -29.143 6.256 1.00 84.12 193 GLY A N 1
ATOM 146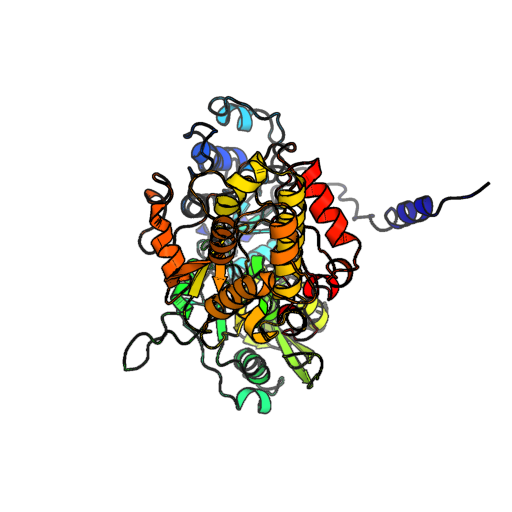6 C CA . GLY A 1 193 ? -0.403 -29.910 6.666 1.00 84.12 193 GLY A CA 1
ATOM 1467 C C . GLY A 1 193 ? -1.560 -29.056 7.196 1.00 84.12 193 GLY A C 1
ATOM 1468 O O . GLY A 1 193 ? -2.698 -29.526 7.146 1.00 84.12 193 GLY A O 1
ATOM 1469 N N . SER A 1 194 ? -1.300 -27.817 7.640 1.00 84.06 194 SER A N 1
ATOM 1470 C CA . SER A 1 194 ? -2.287 -26.949 8.303 1.00 84.06 194 SER A CA 1
ATOM 1471 C C . SER A 1 194 ? -3.520 -26.670 7.444 1.00 84.06 194 SER A C 1
ATOM 1473 O O . SER A 1 194 ? -4.620 -26.565 7.974 1.00 84.06 194 SER A O 1
ATOM 1475 N N . ALA A 1 195 ? -3.365 -26.603 6.118 1.00 81.31 195 ALA A N 1
ATOM 1476 C CA . ALA A 1 195 ? -4.484 -26.388 5.201 1.00 81.31 195 ALA A CA 1
ATOM 1477 C C . ALA A 1 195 ? -5.484 -27.557 5.192 1.00 81.31 195 ALA A C 1
ATOM 1479 O O . ALA A 1 195 ? -6.688 -27.348 5.117 1.00 81.31 195 ALA A O 1
ATOM 1480 N N . SER A 1 196 ? -4.986 -28.794 5.266 1.00 81.44 196 SER A N 1
ATOM 1481 C CA . SER A 1 196 ? -5.805 -30.011 5.149 1.00 81.44 196 SER A CA 1
ATOM 1482 C C . SER A 1 196 ? -6.490 -30.437 6.449 1.00 81.44 196 SER A C 1
ATOM 1484 O O . SER A 1 196 ? -7.332 -31.332 6.435 1.00 81.44 196 SER A O 1
ATOM 1486 N N . SER A 1 197 ? -6.103 -29.827 7.569 1.00 79.94 197 SER A N 1
ATOM 1487 C CA . SER A 1 197 ? -6.589 -30.152 8.910 1.00 79.94 197 SER A CA 1
ATOM 1488 C C . SER A 1 197 ? -7.452 -29.054 9.522 1.00 79.94 197 SER A C 1
ATOM 1490 O O . SER A 1 197 ? -7.798 -29.163 10.694 1.00 79.94 197 SER A O 1
ATOM 1492 N N . PHE A 1 198 ? -7.735 -27.979 8.783 1.00 92.38 198 PHE A N 1
ATOM 1493 C CA . PHE A 1 198 ? -8.499 -26.861 9.316 1.00 92.38 198 PHE A CA 1
ATOM 1494 C C . PHE A 1 198 ? -9.972 -27.236 9.468 1.00 92.38 198 PHE A C 1
ATOM 1496 O O . PHE A 1 198 ? -10.629 -27.621 8.502 1.00 92.38 198 PHE A O 1
ATOM 1503 N N . ASP A 1 199 ? -10.464 -27.106 10.694 1.00 92.19 199 ASP A N 1
ATOM 1504 C CA . ASP A 1 199 ? -11.865 -27.249 11.054 1.00 92.19 199 ASP A CA 1
ATOM 1505 C C . ASP A 1 199 ? -12.326 -25.914 11.640 1.00 92.19 199 ASP A C 1
ATOM 1507 O O . ASP A 1 199 ? -11.810 -25.458 12.661 1.00 92.19 199 ASP A O 1
ATOM 1511 N N . ALA A 1 200 ? -13.274 -25.265 10.965 1.00 89.31 200 ALA A N 1
ATOM 1512 C CA . ALA A 1 200 ? -13.765 -23.957 11.373 1.00 89.31 200 ALA A CA 1
ATOM 1513 C C . ALA A 1 200 ? -14.542 -24.008 12.700 1.00 89.31 200 ALA A C 1
ATOM 1515 O O . ALA A 1 200 ? -14.688 -22.961 13.331 1.00 89.31 200 ALA A O 1
ATOM 1516 N N . ASP A 1 201 ? -15.043 -25.183 13.100 1.00 90.00 201 ASP A N 1
ATOM 1517 C CA . ASP A 1 201 ? -15.795 -25.412 14.340 1.00 90.00 201 ASP A CA 1
ATOM 1518 C C . ASP A 1 201 ? -14.902 -25.833 15.523 1.00 90.00 201 ASP A C 1
ATOM 1520 O O . ASP A 1 201 ? -15.399 -26.027 16.636 1.00 90.00 201 ASP A O 1
ATOM 1524 N N . ALA A 1 202 ? -13.590 -25.982 15.313 1.00 92.31 202 ALA A N 1
ATOM 1525 C CA . ALA A 1 202 ? -12.655 -26.332 16.377 1.00 92.31 202 ALA A CA 1
ATOM 1526 C C . ALA A 1 202 ? -12.464 -25.187 17.391 1.00 92.31 202 ALA A C 1
ATOM 1528 O O . ALA A 1 202 ? -12.533 -24.006 17.050 1.00 92.31 202 ALA A O 1
ATOM 1529 N N . GLU A 1 203 ? -12.160 -25.534 18.647 1.00 88.25 203 GLU A N 1
ATOM 1530 C CA . GLU A 1 203 ? -11.946 -24.555 19.729 1.00 88.25 203 GLU A CA 1
ATOM 1531 C C . GLU A 1 203 ? -10.784 -23.586 19.440 1.00 88.25 203 GLU A C 1
ATOM 1533 O O . GLU A 1 203 ? -10.813 -22.435 19.868 1.00 88.25 203 GLU A O 1
ATOM 1538 N N . ASP A 1 204 ? -9.772 -24.028 18.691 1.00 91.38 204 ASP A N 1
ATOM 1539 C CA . ASP A 1 204 ? -8.591 -23.252 18.307 1.00 91.38 204 ASP A CA 1
ATOM 1540 C C . ASP A 1 204 ? -8.689 -22.640 16.897 1.00 91.38 204 ASP A C 1
ATOM 1542 O O . ASP A 1 204 ? -7.713 -22.062 16.409 1.00 91.38 204 ASP A O 1
ATOM 1546 N N . ALA A 1 205 ? -9.857 -22.708 16.242 1.00 93.62 205 ALA A N 1
ATOM 1547 C CA . ALA A 1 205 ? -10.037 -22.289 14.848 1.00 93.62 205 ALA A CA 1
ATOM 1548 C C . ALA A 1 205 ? -9.594 -20.839 14.583 1.00 93.62 205 ALA A C 1
ATOM 1550 O O . ALA A 1 205 ? -8.996 -20.551 13.544 1.00 93.62 205 ALA A O 1
ATOM 1551 N N . VAL A 1 206 ? -9.833 -19.930 15.535 1.00 95.19 206 VAL A N 1
ATOM 1552 C CA . VAL A 1 206 ? -9.441 -18.513 15.429 1.00 95.19 206 VAL A CA 1
ATOM 1553 C C . VAL A 1 206 ? -7.931 -18.355 15.264 1.00 95.19 206 VAL A C 1
ATOM 1555 O O . VAL A 1 206 ? -7.486 -17.546 14.451 1.00 95.19 206 VAL A O 1
ATOM 1558 N N . ASP A 1 207 ? -7.144 -19.123 16.012 1.00 93.81 207 ASP A N 1
ATOM 1559 C CA . ASP A 1 207 ? -5.684 -19.017 16.011 1.00 93.81 207 ASP A CA 1
ATOM 1560 C C . ASP A 1 207 ? -5.049 -19.921 14.938 1.00 93.81 207 ASP A C 1
ATOM 1562 O O . ASP A 1 207 ? -3.998 -19.583 14.391 1.00 93.81 207 ASP A O 1
ATOM 1566 N N . ALA A 1 208 ? -5.701 -21.029 14.569 1.00 94.69 208 ALA A N 1
ATOM 1567 C CA . ALA A 1 208 ? -5.251 -21.934 13.510 1.00 94.69 208 ALA A CA 1
ATOM 1568 C C . ALA A 1 208 ? -5.507 -21.397 12.086 1.00 94.69 208 ALA A C 1
ATOM 1570 O O . ALA A 1 208 ? -4.749 -21.707 11.158 1.00 94.69 208 ALA A O 1
ATOM 1571 N N . MET A 1 209 ? -6.549 -20.575 11.898 1.00 96.25 209 MET A N 1
ATOM 1572 C CA . MET A 1 209 ? -6.984 -20.061 10.591 1.00 96.25 209 MET A CA 1
ATOM 1573 C C . MET A 1 209 ? -5.865 -19.409 9.765 1.00 96.25 209 MET A C 1
ATOM 1575 O O . MET A 1 209 ? -5.715 -19.786 8.599 1.00 96.25 209 MET A O 1
ATOM 1579 N N . PRO A 1 210 ? -5.066 -18.458 10.293 1.00 97.19 210 PRO A N 1
ATOM 1580 C CA . PRO A 1 210 ? -4.068 -17.771 9.479 1.00 97.19 210 PRO A CA 1
ATOM 1581 C C . PRO A 1 210 ? -3.088 -18.731 8.800 1.00 97.19 210 PRO A C 1
ATOM 1583 O O . PRO A 1 210 ? -2.807 -18.580 7.610 1.00 97.19 210 PRO A O 1
ATOM 1586 N N . CYS A 1 211 ? -2.612 -19.749 9.527 1.00 97.19 211 CYS A N 1
ATOM 1587 C CA . CYS A 1 211 ? -1.706 -20.738 8.958 1.00 97.19 211 CYS A CA 1
ATOM 1588 C C . CYS A 1 211 ? -2.395 -21.712 8.007 1.00 97.19 211 CYS A C 1
ATOM 1590 O O . CYS A 1 211 ? -1.773 -22.117 7.028 1.00 97.19 211 CYS A O 1
ATOM 1592 N N . ALA A 1 212 ? -3.662 -22.057 8.234 1.00 96.88 212 ALA A N 1
ATOM 1593 C CA . ALA A 1 212 ? -4.418 -22.868 7.287 1.00 96.88 212 ALA A CA 1
ATOM 1594 C C . ALA A 1 212 ? -4.562 -22.171 5.923 1.00 96.88 212 ALA A C 1
ATOM 1596 O O . ALA A 1 212 ? -4.281 -22.777 4.886 1.00 96.88 212 ALA A O 1
ATOM 1597 N N . VAL A 1 213 ? -4.911 -20.880 5.928 1.00 97.31 213 VAL A N 1
ATOM 1598 C CA . VAL A 1 213 ? -5.050 -20.066 4.710 1.00 97.31 213 VAL A CA 1
ATOM 1599 C C . VAL A 1 213 ? -3.693 -19.813 4.046 1.00 97.31 213 VAL A C 1
ATOM 1601 O O . VAL A 1 213 ? -3.568 -19.916 2.829 1.00 97.31 213 VAL A O 1
ATOM 1604 N N . ALA A 1 214 ? -2.646 -19.501 4.815 1.00 97.31 214 ALA A N 1
ATOM 1605 C CA . ALA A 1 214 ? -1.306 -19.325 4.257 1.00 97.31 214 ALA A CA 1
ATOM 1606 C C . ALA A 1 214 ? -0.785 -20.628 3.622 1.00 97.31 214 ALA A C 1
ATOM 1608 O O . ALA A 1 214 ? -0.305 -20.615 2.486 1.00 97.31 214 ALA A O 1
ATOM 1609 N N . ALA A 1 215 ? -0.940 -21.766 4.305 1.00 96.19 215 ALA A N 1
ATOM 1610 C CA . ALA A 1 215 ? -0.518 -23.070 3.801 1.00 96.19 215 ALA A CA 1
ATOM 1611 C C . ALA A 1 215 ? -1.299 -23.496 2.547 1.00 96.19 215 ALA A C 1
ATOM 1613 O O . ALA A 1 215 ? -0.693 -24.049 1.629 1.00 96.19 215 ALA A O 1
ATOM 1614 N N . SER A 1 216 ? -2.603 -23.194 2.450 1.00 95.50 216 SER A N 1
ATOM 1615 C CA . SER A 1 216 ? -3.397 -23.517 1.251 1.00 95.50 216 SER A CA 1
ATOM 1616 C C . SER A 1 216 ? -2.927 -22.748 0.013 1.00 95.50 216 SER A C 1
ATOM 1618 O O . SER A 1 216 ? -3.060 -23.224 -1.110 1.00 95.50 216 SER A O 1
ATOM 1620 N N . ARG A 1 217 ? -2.283 -21.597 0.223 1.00 95.19 217 ARG A N 1
ATOM 1621 C CA . ARG A 1 217 ? -1.641 -20.762 -0.805 1.00 95.19 217 ARG A CA 1
ATOM 1622 C C . ARG A 1 217 ? -0.158 -21.088 -1.017 1.00 95.19 217 ARG A C 1
ATOM 1624 O O . ARG A 1 217 ? 0.552 -20.328 -1.679 1.00 95.19 217 ARG A O 1
ATOM 1631 N N . GLY A 1 218 ? 0.341 -22.165 -0.404 1.00 94.44 218 GLY A N 1
ATOM 1632 C CA . GLY A 1 218 ? 1.748 -22.565 -0.457 1.00 94.44 218 GLY A CA 1
ATOM 1633 C C . GLY A 1 218 ? 2.703 -21.571 0.213 1.00 94.44 218 GLY A C 1
ATOM 1634 O O . GLY A 1 218 ? 3.866 -21.474 -0.186 1.00 94.44 218 GLY A O 1
ATOM 1635 N N . LYS A 1 219 ? 2.228 -20.788 1.189 1.00 95.00 219 LYS A N 1
ATOM 1636 C CA . LYS A 1 219 ? 3.027 -19.771 1.885 1.00 95.00 219 LYS A CA 1
ATOM 1637 C C . LYS A 1 219 ? 3.654 -20.336 3.163 1.00 95.00 219 LYS A C 1
ATOM 1639 O O . LYS A 1 219 ? 2.996 -21.081 3.885 1.00 95.00 219 LYS A O 1
ATOM 1644 N N . PRO A 1 220 ? 4.922 -19.993 3.457 1.00 93.06 220 PRO A N 1
ATOM 1645 C CA . PRO A 1 220 ? 5.690 -20.624 4.531 1.00 93.06 220 PRO A CA 1
ATOM 1646 C C . PRO A 1 220 ? 5.348 -20.137 5.944 1.00 93.06 220 PRO A C 1
ATOM 1648 O O . PRO A 1 220 ? 5.817 -20.728 6.915 1.00 93.06 220 PRO A O 1
ATOM 1651 N N . GLY A 1 221 ? 4.593 -19.049 6.088 1.00 94.44 221 GLY A N 1
ATOM 1652 C CA . GLY A 1 221 ? 4.332 -18.455 7.391 1.00 94.44 221 GLY A CA 1
ATOM 1653 C C . GLY A 1 221 ? 3.412 -17.246 7.333 1.00 94.44 221 GLY A C 1
ATOM 1654 O O . GLY A 1 221 ? 3.011 -16.795 6.253 1.00 94.44 221 GLY A O 1
ATOM 1655 N N . VAL A 1 222 ? 3.139 -16.692 8.509 1.00 96.69 222 VAL A N 1
ATOM 1656 C CA . VAL A 1 222 ? 2.340 -15.481 8.696 1.00 96.69 222 VAL A CA 1
ATOM 1657 C C . VAL A 1 222 ? 2.992 -14.507 9.675 1.00 96.69 222 VAL A C 1
ATOM 1659 O O . VAL A 1 222 ? 3.732 -14.908 10.568 1.00 96.69 222 VAL A O 1
ATOM 1662 N N . LEU A 1 223 ? 2.692 -13.220 9.532 1.00 96.62 223 LEU A N 1
ATOM 1663 C CA . LEU A 1 223 ? 3.102 -12.156 10.445 1.00 96.62 223 LEU A CA 1
ATOM 1664 C C . LEU A 1 223 ? 1.867 -11.382 10.909 1.00 96.62 223 LEU A C 1
ATOM 1666 O O . LEU A 1 223 ? 1.122 -10.848 10.086 1.00 96.62 223 LEU A O 1
ATOM 1670 N N . ALA A 1 224 ? 1.661 -11.301 12.222 1.00 97.38 224 ALA A N 1
ATOM 1671 C CA . ALA A 1 224 ? 0.651 -10.425 12.802 1.00 97.38 224 ALA A CA 1
ATOM 1672 C C . ALA A 1 224 ? 1.167 -8.980 12.851 1.00 97.38 224 ALA A C 1
ATOM 1674 O O . ALA A 1 224 ? 2.317 -8.732 13.202 1.00 97.38 224 ALA A O 1
ATOM 1675 N N . VAL A 1 225 ? 0.314 -8.022 12.506 1.00 97.75 225 VAL A N 1
ATOM 1676 C CA . VAL A 1 225 ? 0.630 -6.595 12.430 1.00 97.75 225 VAL A CA 1
ATOM 1677 C C . VAL A 1 225 ? -0.482 -5.810 13.118 1.00 97.75 225 VAL A C 1
ATOM 1679 O O . VAL A 1 225 ? -1.652 -5.922 12.768 1.00 97.75 225 VAL A O 1
ATOM 1682 N N . GLY A 1 226 ? -0.132 -4.997 14.106 1.00 97.62 226 GLY A N 1
ATOM 1683 C CA . GLY A 1 226 ? -1.059 -4.146 14.840 1.00 97.62 226 GLY A CA 1
ATOM 1684 C C . GLY A 1 226 ? -1.597 -2.994 13.994 1.00 97.62 226 GLY A C 1
ATOM 1685 O O . GLY A 1 226 ? -0.920 -2.469 13.108 1.00 97.62 226 GLY A O 1
ATOM 1686 N N . GLY A 1 227 ? -2.804 -2.534 14.320 1.00 96.50 227 GLY A N 1
ATOM 1687 C CA . GLY A 1 227 ? -3.528 -1.472 13.612 1.00 96.50 227 GLY A CA 1
ATOM 1688 C C . GLY A 1 227 ? -2.773 -0.140 13.505 1.00 96.50 227 GLY A C 1
ATOM 1689 O O . GLY A 1 227 ? -3.008 0.641 12.582 1.00 96.50 227 GLY A O 1
ATOM 1690 N N . GLY A 1 228 ? -1.841 0.110 14.430 1.00 95.75 228 GLY A N 1
ATOM 1691 C CA . GLY A 1 228 ? -0.980 1.293 14.457 1.00 95.75 228 GLY A CA 1
ATOM 1692 C C . GLY A 1 228 ? 0.419 1.109 13.863 1.00 95.75 228 GLY A C 1
ATOM 1693 O O . GLY A 1 228 ? 1.124 2.102 13.701 1.00 95.75 228 GLY A O 1
ATOM 1694 N N . GLU A 1 229 ? 0.843 -0.118 13.545 1.00 96.50 229 GLU A N 1
ATOM 1695 C CA . GLU A 1 229 ? 2.219 -0.379 13.108 1.00 96.50 229 GLU A CA 1
ATOM 1696 C C . GLU A 1 229 ? 2.517 0.215 11.725 1.00 96.50 229 GLU A C 1
ATOM 1698 O O . GLU A 1 229 ? 1.617 0.414 10.899 1.00 96.50 229 GLU A O 1
ATOM 1703 N N . LEU A 1 230 ? 3.798 0.517 11.493 1.00 94.44 230 LEU A N 1
ATOM 1704 C CA . LEU A 1 230 ? 4.327 1.133 10.275 1.00 94.44 230 LEU A CA 1
ATOM 1705 C C . LEU A 1 230 ? 5.326 0.192 9.588 1.00 94.44 230 LEU A C 1
ATOM 1707 O O . LEU A 1 230 ? 5.975 -0.622 10.249 1.00 94.44 230 LEU A O 1
ATOM 1711 N N . PHE A 1 231 ? 5.477 0.324 8.268 1.00 92.38 231 PHE A N 1
ATOM 1712 C CA . PHE A 1 231 ? 6.265 -0.599 7.451 1.00 92.38 231 PHE A CA 1
ATOM 1713 C C . PHE A 1 231 ? 7.708 -0.768 7.925 1.00 92.38 231 PHE A C 1
ATOM 1715 O O . PHE A 1 231 ? 8.187 -1.897 7.973 1.00 92.38 231 PHE A O 1
ATOM 1722 N N . GLY A 1 232 ? 8.376 0.315 8.335 1.00 88.19 232 GLY A N 1
ATOM 1723 C CA . GLY A 1 232 ? 9.765 0.273 8.801 1.00 88.19 232 GLY A CA 1
ATOM 1724 C C . GLY A 1 232 ? 9.988 -0.741 9.925 1.00 88.19 232 GLY A C 1
ATOM 1725 O O . GLY A 1 232 ? 10.940 -1.517 9.866 1.00 88.19 232 GLY A O 1
ATOM 1726 N N . ASP A 1 233 ? 9.072 -0.791 10.894 1.00 88.38 233 ASP A N 1
ATOM 1727 C CA . ASP A 1 233 ? 9.141 -1.745 12.004 1.00 88.38 233 ASP A CA 1
ATOM 1728 C C . ASP A 1 233 ? 8.715 -3.147 11.577 1.00 88.38 233 ASP A C 1
ATOM 1730 O O . ASP A 1 233 ? 9.396 -4.120 11.894 1.00 88.38 233 ASP A O 1
ATOM 1734 N N . THR A 1 234 ? 7.646 -3.266 10.788 1.00 91.56 234 THR A N 1
ATOM 1735 C CA . THR A 1 234 ? 7.187 -4.585 10.324 1.00 91.56 234 THR A CA 1
ATOM 1736 C C . THR A 1 234 ? 8.199 -5.282 9.416 1.00 91.56 234 THR A C 1
ATOM 1738 O O . THR A 1 234 ? 8.362 -6.494 9.515 1.00 91.56 234 THR A O 1
ATOM 1741 N N . TYR A 1 235 ? 8.933 -4.539 8.580 1.00 89.44 235 TYR A N 1
ATOM 1742 C CA . TYR A 1 235 ? 10.017 -5.084 7.765 1.00 89.44 235 TYR A CA 1
ATOM 1743 C C . TYR A 1 235 ? 11.185 -5.534 8.629 1.00 89.44 235 TYR A C 1
ATOM 1745 O O . TYR A 1 235 ? 11.664 -6.652 8.459 1.00 89.44 235 TYR A O 1
ATOM 1753 N N . ALA A 1 236 ? 11.620 -4.698 9.577 1.00 84.94 236 ALA A N 1
ATOM 1754 C CA . ALA A 1 236 ? 12.693 -5.062 10.493 1.00 84.94 236 ALA A CA 1
ATOM 1755 C C . ALA A 1 236 ? 12.347 -6.338 11.275 1.00 84.94 236 ALA A C 1
ATOM 1757 O O . ALA A 1 236 ? 13.176 -7.240 11.373 1.00 84.94 236 ALA A O 1
ATOM 1758 N N . ASN A 1 237 ? 11.109 -6.456 11.757 1.00 86.56 237 ASN A N 1
ATOM 1759 C CA . ASN A 1 237 ? 10.658 -7.625 12.505 1.00 86.56 237 ASN A CA 1
ATOM 1760 C C . ASN A 1 237 ? 10.483 -8.875 11.627 1.00 86.56 237 ASN A C 1
ATOM 1762 O O . ASN A 1 237 ? 10.850 -9.966 12.058 1.00 86.56 237 ASN A O 1
ATOM 1766 N N . ALA A 1 238 ? 10.002 -8.732 10.386 1.00 85.62 238 ALA A N 1
ATOM 1767 C CA . ALA A 1 238 ? 9.927 -9.839 9.427 1.00 85.62 238 ALA A CA 1
ATOM 1768 C C . ALA A 1 238 ? 11.316 -10.403 9.075 1.00 85.62 238 ALA A C 1
ATOM 1770 O O . ALA A 1 238 ? 11.460 -11.602 8.840 1.00 85.62 238 ALA A O 1
ATOM 1771 N N . LEU A 1 239 ? 12.338 -9.541 9.055 1.00 78.62 239 LEU A N 1
ATOM 1772 C CA . LEU A 1 239 ? 13.729 -9.915 8.791 1.00 78.62 239 LEU A CA 1
ATOM 1773 C C . LEU A 1 239 ? 14.460 -10.438 10.034 1.00 78.62 239 LEU A C 1
ATOM 1775 O O . LEU A 1 239 ? 15.429 -11.175 9.900 1.00 78.62 239 LEU A O 1
ATOM 1779 N N . ALA A 1 240 ? 14.010 -10.087 11.242 1.00 70.25 240 ALA A N 1
ATOM 1780 C CA . ALA A 1 240 ? 14.697 -10.387 12.499 1.00 70.25 240 ALA A CA 1
ATOM 1781 C C . ALA A 1 240 ? 14.616 -11.857 12.957 1.00 70.25 240 ALA A C 1
ATOM 1783 O O . ALA A 1 240 ? 15.064 -12.165 14.067 1.00 70.25 240 ALA A O 1
ATOM 1784 N N . GLU A 1 241 ? 14.077 -12.772 12.148 1.00 62.25 241 GLU A N 1
ATOM 1785 C CA . GLU A 1 241 ? 14.010 -14.189 12.496 1.00 62.25 241 GLU A CA 1
ATOM 1786 C C . GLU A 1 241 ? 15.392 -14.779 12.776 1.00 62.25 241 GLU A C 1
ATOM 1788 O O . GLU A 1 241 ? 16.276 -14.762 11.924 1.00 62.25 241 GLU A O 1
ATOM 1793 N N . LYS A 1 242 ? 15.564 -15.364 13.963 1.00 52.22 242 LYS A N 1
ATOM 1794 C CA . LYS A 1 242 ? 16.797 -16.034 14.388 1.00 52.22 242 LYS A CA 1
ATOM 1795 C C . LYS A 1 242 ? 16.580 -17.542 14.405 1.00 52.22 242 LYS A C 1
ATOM 1797 O O . LYS A 1 242 ? 15.619 -18.004 15.013 1.00 52.22 242 LYS A O 1
ATOM 1802 N N . ASP A 1 243 ? 17.484 -18.312 13.810 1.00 54.16 243 ASP A N 1
ATOM 1803 C CA . ASP A 1 243 ? 17.659 -19.720 14.181 1.00 54.16 243 ASP A CA 1
ATOM 1804 C C . ASP A 1 243 ? 18.898 -19.894 15.080 1.00 54.16 243 ASP A C 1
ATOM 1806 O O . ASP A 1 243 ? 19.558 -18.916 15.443 1.00 54.16 243 ASP A O 1
ATOM 1810 N N . GLU A 1 244 ? 19.219 -21.137 15.458 1.00 47.91 244 GLU A N 1
ATOM 1811 C CA . GLU A 1 244 ? 20.383 -21.476 16.299 1.00 47.91 244 GLU A CA 1
ATOM 1812 C C . GLU A 1 244 ? 21.733 -20.974 15.729 1.00 47.91 244 GLU A C 1
ATOM 1814 O O . GLU A 1 244 ? 22.730 -20.952 16.453 1.00 47.91 244 GLU A O 1
ATOM 1819 N N . SER A 1 245 ? 21.777 -20.546 14.458 1.00 47.62 245 SER A N 1
ATOM 1820 C CA . SER A 1 245 ? 22.957 -20.031 13.754 1.00 47.62 245 SER A CA 1
ATOM 1821 C C . SER A 1 245 ? 22.971 -18.511 13.511 1.00 47.62 245 SER A C 1
ATOM 1823 O O . SER A 1 245 ? 24.013 -17.988 13.110 1.00 47.62 245 SER A O 1
ATOM 1825 N N . GLY A 1 246 ? 21.880 -17.780 13.787 1.00 48.25 246 GLY A N 1
ATOM 1826 C CA . GLY A 1 246 ? 21.787 -16.321 13.597 1.00 48.25 246 GLY A CA 1
ATOM 1827 C C . GLY A 1 246 ? 20.539 -15.862 12.832 1.00 48.25 246 GLY A C 1
ATOM 1828 O O . GLY A 1 246 ? 19.586 -16.623 12.684 1.00 48.25 246 GLY A O 1
ATOM 1829 N N . ILE A 1 247 ? 20.530 -14.597 12.379 1.00 52.16 247 ILE A N 1
ATOM 1830 C CA . ILE A 1 247 ? 19.421 -14.022 11.594 1.00 52.16 247 ILE A CA 1
ATOM 1831 C C . ILE A 1 247 ? 19.315 -14.763 10.256 1.00 52.16 247 ILE A C 1
ATOM 1833 O O . ILE A 1 247 ? 20.253 -14.745 9.458 1.00 52.16 247 ILE A O 1
ATOM 1837 N N . LYS A 1 248 ? 18.174 -15.405 10.004 1.00 60.22 248 LYS A N 1
ATOM 1838 C CA . LYS A 1 248 ? 17.844 -16.026 8.727 1.00 60.22 248 LYS A CA 1
ATOM 1839 C C . LYS A 1 248 ? 16.878 -15.121 7.973 1.00 60.22 248 LYS A C 1
ATOM 1841 O O . LYS A 1 248 ? 15.675 -15.137 8.199 1.00 60.22 248 LYS A O 1
ATOM 1846 N N . ASN A 1 249 ? 17.451 -14.398 7.019 1.00 67.69 249 ASN A N 1
ATOM 1847 C CA . ASN A 1 249 ? 16.831 -13.579 5.976 1.00 67.69 249 ASN A CA 1
ATOM 1848 C C . ASN A 1 249 ? 15.927 -14.406 5.027 1.00 67.69 249 ASN A C 1
ATOM 1850 O O . ASN A 1 249 ? 16.164 -14.467 3.820 1.00 67.69 249 ASN A O 1
ATOM 1854 N N . ARG A 1 250 ? 14.943 -15.127 5.581 1.00 77.62 250 ARG A N 1
ATOM 1855 C CA . ARG A 1 250 ? 14.131 -16.147 4.893 1.00 77.62 250 ARG A CA 1
ATOM 1856 C C . ARG A 1 250 ? 12.879 -15.598 4.237 1.00 77.62 250 ARG A C 1
ATOM 1858 O O . ARG A 1 250 ? 12.437 -16.171 3.241 1.00 77.62 250 ARG A O 1
ATOM 1865 N N . TYR A 1 251 ? 12.302 -14.552 4.814 1.00 87.06 251 TYR A N 1
ATOM 1866 C CA . TYR A 1 251 ? 10.962 -14.115 4.465 1.00 87.06 251 TYR A CA 1
ATOM 1867 C C . TYR A 1 251 ? 10.938 -12.747 3.808 1.00 87.06 251 TYR A C 1
ATOM 1869 O O . TYR A 1 251 ? 11.746 -11.870 4.103 1.00 87.06 251 TYR A O 1
ATOM 1877 N N . HIS A 1 252 ? 9.962 -12.581 2.926 1.00 88.75 252 HIS A N 1
ATOM 1878 C CA . HIS A 1 252 ? 9.614 -11.327 2.295 1.00 88.75 252 HIS A CA 1
ATOM 1879 C C . HIS A 1 252 ? 8.160 -10.983 2.622 1.00 88.75 252 HIS A C 1
ATOM 1881 O O . HIS A 1 252 ? 7.249 -11.790 2.414 1.00 88.75 252 HIS A O 1
ATOM 1887 N N . LEU A 1 253 ? 7.952 -9.774 3.136 1.00 92.06 253 LEU A N 1
ATOM 1888 C CA . LEU A 1 253 ? 6.637 -9.187 3.363 1.00 92.06 253 LEU A CA 1
ATOM 1889 C C . LEU A 1 253 ? 6.359 -8.203 2.229 1.00 92.06 253 LEU A C 1
ATOM 1891 O O . LEU A 1 253 ? 7.148 -7.287 2.039 1.00 92.06 253 LEU A O 1
ATOM 1895 N N . ILE A 1 254 ? 5.251 -8.352 1.507 1.00 92.25 254 ILE A N 1
ATOM 1896 C CA . ILE A 1 254 ? 4.829 -7.374 0.492 1.00 92.25 254 ILE A CA 1
ATOM 1897 C C . ILE A 1 254 ? 4.337 -6.098 1.177 1.00 92.25 254 ILE A C 1
ATOM 1899 O O . ILE A 1 254 ? 3.529 -6.167 2.106 1.00 92.25 254 ILE A O 1
ATOM 1903 N N . GLY A 1 255 ? 4.797 -4.931 0.723 1.00 90.81 255 GLY A N 1
ATOM 1904 C CA . GLY A 1 255 ? 4.432 -3.678 1.375 1.00 90.81 255 GLY A CA 1
ATOM 1905 C C . GLY A 1 255 ? 4.806 -2.399 0.627 1.00 90.81 255 GLY A C 1
ATOM 1906 O O . GLY A 1 255 ? 5.272 -2.412 -0.509 1.00 90.81 255 GLY A O 1
ATOM 1907 N N . GLY A 1 256 ? 4.563 -1.255 1.269 1.00 88.06 256 GLY A N 1
ATOM 1908 C CA . GLY A 1 256 ? 4.838 0.078 0.733 1.00 88.06 256 GLY A CA 1
ATOM 1909 C C . GLY A 1 256 ? 6.322 0.466 0.764 1.00 88.06 256 GLY A C 1
ATOM 1910 O O . GLY A 1 256 ? 7.118 -0.080 1.523 1.00 88.06 256 GLY A O 1
ATOM 1911 N N . GLY A 1 257 ? 6.704 1.450 -0.052 1.00 83.12 257 GLY A N 1
ATOM 1912 C CA . GLY A 1 257 ? 8.102 1.886 -0.183 1.00 83.12 257 GLY A CA 1
ATOM 1913 C C . GLY A 1 257 ? 8.532 2.910 0.872 1.00 83.12 257 GLY A C 1
ATOM 1914 O O . GLY A 1 257 ? 9.692 3.291 0.958 1.00 83.12 257 GLY A O 1
ATOM 1915 N N . THR A 1 258 ? 7.578 3.363 1.679 1.00 84.38 258 THR A N 1
ATOM 1916 C CA . THR A 1 258 ? 7.687 4.488 2.608 1.00 84.38 258 THR A CA 1
ATOM 1917 C C . THR A 1 258 ? 7.585 3.927 4.032 1.00 84.38 258 THR A C 1
ATOM 1919 O O . THR A 1 258 ? 6.502 3.473 4.414 1.00 84.38 258 THR A O 1
ATOM 1922 N N . PRO A 1 259 ? 8.678 3.890 4.823 1.00 87.88 259 PRO A N 1
ATOM 1923 C CA . PRO A 1 259 ? 8.715 3.239 6.138 1.00 87.88 259 PRO A CA 1
ATOM 1924 C C . PRO A 1 259 ? 7.650 3.694 7.138 1.00 87.88 259 PRO A C 1
ATOM 1926 O O . PRO A 1 259 ? 7.271 2.917 8.013 1.00 87.88 259 PRO A O 1
ATOM 1929 N N . THR A 1 260 ? 7.156 4.929 7.034 1.00 90.31 260 THR A N 1
ATOM 1930 C CA . THR A 1 260 ? 6.137 5.463 7.956 1.00 90.31 260 THR A CA 1
ATOM 1931 C C . THR A 1 260 ? 4.697 5.214 7.502 1.00 90.31 260 THR A C 1
ATOM 1933 O O . THR A 1 260 ? 3.748 5.599 8.194 1.00 90.31 260 THR A O 1
ATOM 1936 N N . VAL A 1 261 ? 4.492 4.587 6.343 1.00 91.56 261 VAL A N 1
ATOM 1937 C CA . VAL A 1 261 ? 3.164 4.141 5.912 1.00 91.56 261 VAL A CA 1
ATOM 1938 C C . VAL A 1 261 ? 2.760 2.927 6.744 1.00 91.56 261 VAL A C 1
ATOM 1940 O O . VAL A 1 261 ? 3.576 2.056 7.035 1.00 91.56 261 VAL A O 1
ATOM 1943 N N . SER A 1 262 ? 1.491 2.872 7.149 1.00 94.00 262 SER A N 1
ATOM 1944 C CA . SER A 1 262 ? 0.959 1.719 7.875 1.00 94.00 262 SER A CA 1
ATOM 1945 C C . SER A 1 262 ? 0.568 0.602 6.905 1.00 94.00 262 SER A C 1
ATOM 1947 O O . SER A 1 262 ? -0.132 0.903 5.930 1.00 94.00 262 SER A O 1
ATOM 1949 N N . PRO A 1 263 ? 0.915 -0.671 7.186 1.00 94.12 263 PRO A N 1
ATOM 1950 C CA . PRO A 1 263 ? 0.471 -1.809 6.386 1.00 94.12 263 PRO A CA 1
ATOM 1951 C C . PRO A 1 263 ? -1.049 -1.902 6.272 1.00 94.12 263 PRO A C 1
ATOM 1953 O O . PRO A 1 263 ? -1.551 -2.331 5.241 1.00 94.12 263 PRO A O 1
ATOM 1956 N N . ASN A 1 264 ? -1.786 -1.429 7.278 1.00 93.38 264 ASN A N 1
ATOM 1957 C CA . ASN A 1 264 ? -3.239 -1.559 7.347 1.00 93.38 264 ASN A CA 1
ATOM 1958 C C . ASN A 1 264 ? -3.947 -0.672 6.308 1.00 93.38 264 ASN A C 1
ATOM 1960 O O . ASN A 1 264 ? -4.490 -1.162 5.322 1.00 93.38 264 ASN A O 1
ATOM 1964 N N . GLY A 1 265 ? -3.898 0.655 6.480 1.00 92.25 265 GLY A N 1
ATOM 1965 C CA . GLY A 1 265 ? -4.581 1.590 5.575 1.00 92.25 265 GLY A CA 1
ATOM 1966 C C . GLY A 1 265 ? -4.131 1.468 4.113 1.00 92.25 265 GLY A C 1
ATOM 1967 O O . GLY A 1 265 ? -4.953 1.597 3.209 1.00 92.25 265 GLY A O 1
ATOM 1968 N N . TRP A 1 266 ? -2.849 1.160 3.884 1.00 93.44 266 TRP A N 1
ATOM 1969 C CA . TRP A 1 266 ? -2.290 0.932 2.548 1.00 93.44 266 TRP A CA 1
ATOM 1970 C C . TRP A 1 266 ? -2.858 -0.329 1.884 1.00 93.44 266 TRP A C 1
ATOM 1972 O O . TRP A 1 266 ? -3.266 -0.274 0.727 1.00 93.44 266 TRP A O 1
ATOM 1982 N N . THR A 1 267 ? -2.954 -1.436 2.626 1.00 93.44 267 THR A N 1
ATOM 1983 C CA . THR A 1 267 ? -3.514 -2.712 2.147 1.00 93.44 267 THR A CA 1
ATOM 1984 C C . THR A 1 267 ? -4.976 -2.558 1.758 1.00 93.44 267 THR A C 1
ATOM 1986 O O . THR A 1 267 ? -5.402 -3.036 0.710 1.00 93.44 267 THR A O 1
ATOM 1989 N N . PHE A 1 268 ? -5.756 -1.846 2.571 1.00 92.50 268 PHE A N 1
ATOM 1990 C CA . PHE A 1 268 ? -7.191 -1.698 2.337 1.00 92.50 268 PHE A CA 1
ATOM 1991 C C . PHE A 1 268 ? -7.520 -0.771 1.171 1.00 92.50 268 PHE A C 1
ATOM 1993 O O . PHE A 1 268 ? -8.586 -0.908 0.590 1.00 92.50 268 PHE A O 1
ATOM 2000 N N . GLY A 1 269 ? -6.609 0.124 0.777 1.00 89.12 269 GLY A N 1
ATOM 2001 C CA . GLY A 1 269 ? -6.702 0.869 -0.486 1.00 89.12 269 GLY A CA 1
ATOM 2002 C C . GLY A 1 269 ? -6.228 0.085 -1.719 1.00 89.12 269 GLY A C 1
ATOM 2003 O O . GLY A 1 269 ? -6.149 0.647 -2.806 1.00 89.12 269 GLY A O 1
ATOM 2004 N N . GLY A 1 270 ? -5.854 -1.185 -1.552 1.00 89.31 270 GLY A N 1
ATOM 2005 C CA . GLY A 1 270 ? -5.316 -2.069 -2.583 1.00 89.31 270 GLY A CA 1
ATOM 2006 C C . GLY A 1 270 ? -3.872 -2.471 -2.285 1.00 89.31 270 GLY A C 1
ATOM 2007 O O . GLY A 1 270 ? -3.573 -3.650 -2.125 1.00 89.31 270 GLY A O 1
ATOM 2008 N N . GLY A 1 271 ? -2.983 -1.488 -2.139 1.00 89.88 271 GLY A N 1
ATOM 2009 C CA . GLY A 1 271 ? -1.593 -1.698 -1.731 1.00 89.88 271 GLY A CA 1
ATOM 2010 C C . GLY A 1 271 ? -0.653 -2.078 -2.881 1.00 89.88 271 GLY A C 1
ATOM 2011 O O . GLY A 1 271 ? -0.393 -3.252 -3.140 1.00 89.88 271 GLY A O 1
ATOM 2012 N N . LEU A 1 272 ? -0.111 -1.065 -3.565 1.00 85.75 272 LEU A N 1
ATOM 2013 C CA . LEU A 1 272 ? 0.902 -1.210 -4.621 1.00 85.75 272 LEU A CA 1
ATOM 2014 C C . LEU A 1 272 ? 2.286 -1.478 -4.030 1.00 85.75 272 LEU A C 1
ATOM 2016 O O . LEU A 1 272 ? 2.805 -0.607 -3.331 1.00 85.75 272 LEU A O 1
ATOM 2020 N N . SER A 1 273 ? 2.884 -2.635 -4.337 1.00 85.25 273 SER A N 1
ATOM 2021 C CA . SER A 1 273 ? 4.115 -3.135 -3.699 1.00 85.25 273 SER A CA 1
ATOM 2022 C C . SER A 1 273 ? 5.347 -2.238 -3.900 1.00 85.25 273 SER A C 1
ATOM 2024 O O . SER A 1 273 ? 6.151 -2.418 -4.818 1.00 85.25 273 SER A O 1
ATOM 2026 N N . GLY A 1 274 ? 5.483 -1.249 -3.019 1.00 78.69 274 GLY A N 1
ATOM 2027 C CA . GLY A 1 274 ? 6.536 -0.240 -2.929 1.00 78.69 274 GLY A CA 1
ATOM 2028 C C . GLY A 1 274 ? 7.926 -0.800 -2.635 1.00 78.69 274 GLY A C 1
ATOM 2029 O O . GLY A 1 274 ? 8.925 -0.269 -3.111 1.00 78.69 274 GLY A O 1
ATOM 2030 N N . ASN A 1 275 ? 7.980 -1.914 -1.909 1.00 77.56 275 ASN A N 1
ATOM 2031 C CA . ASN A 1 275 ? 9.204 -2.666 -1.651 1.00 77.56 275 ASN A CA 1
ATOM 2032 C C . ASN A 1 275 ? 9.513 -3.712 -2.732 1.00 77.56 275 ASN A C 1
ATOM 2034 O O . ASN A 1 275 ? 10.316 -4.617 -2.497 1.00 77.56 275 ASN A O 1
ATOM 2038 N N . THR A 1 276 ? 8.922 -3.532 -3.921 1.00 74.88 276 THR A N 1
ATOM 2039 C CA . THR A 1 276 ? 9.070 -4.347 -5.139 1.00 74.88 276 THR A CA 1
ATOM 2040 C C . THR A 1 276 ? 8.303 -5.672 -5.068 1.00 74.88 276 THR A C 1
ATOM 2042 O O . THR A 1 276 ? 7.473 -5.853 -4.189 1.00 74.88 276 THR A O 1
ATOM 2045 N N . ALA A 1 277 ? 8.459 -6.561 -6.048 1.00 85.44 277 ALA A N 1
ATOM 2046 C CA . ALA A 1 277 ? 7.835 -7.890 -6.087 1.00 85.44 277 ALA A CA 1
ATOM 2047 C C . ALA A 1 277 ? 6.305 -8.008 -6.237 1.00 85.44 277 ALA A C 1
ATOM 2049 O O . ALA A 1 277 ? 5.791 -9.122 -6.327 1.00 85.44 277 ALA A O 1
ATOM 2050 N N . GLY A 1 278 ? 5.557 -6.912 -6.377 1.00 88.25 278 GLY A N 1
ATOM 2051 C CA . GLY A 1 278 ? 4.104 -7.006 -6.576 1.00 88.25 278 GLY A CA 1
ATOM 2052 C C . GLY A 1 278 ? 3.711 -7.800 -7.835 1.00 88.25 278 GLY A C 1
ATOM 2053 O O . GLY A 1 278 ? 2.813 -8.635 -7.786 1.00 88.25 278 GLY A O 1
ATOM 2054 N N . ARG A 1 279 ? 4.459 -7.642 -8.939 1.00 90.19 279 ARG A N 1
ATOM 2055 C CA . ARG A 1 279 ? 4.278 -8.433 -10.176 1.00 90.19 279 ARG A CA 1
ATOM 2056 C C . ARG A 1 279 ? 4.642 -9.916 -10.028 1.00 90.19 279 ARG A C 1
ATOM 2058 O O . ARG A 1 279 ? 4.332 -10.687 -10.930 1.00 90.19 279 ARG A O 1
ATOM 2065 N N . MET A 1 280 ? 5.238 -10.327 -8.906 1.00 90.50 280 MET A N 1
ATOM 2066 C CA . MET A 1 280 ? 5.498 -11.733 -8.568 1.00 90.50 280 MET A CA 1
ATOM 2067 C C . MET A 1 280 ? 4.569 -12.277 -7.479 1.00 90.50 280 MET A C 1
ATOM 2069 O O . MET A 1 280 ? 4.308 -13.474 -7.466 1.00 90.50 280 MET A O 1
ATOM 2073 N N . LEU A 1 281 ? 4.091 -11.430 -6.560 1.00 91.44 281 LEU A N 1
ATOM 2074 C CA . LEU A 1 281 ? 3.484 -11.881 -5.300 1.00 91.44 281 LEU A CA 1
ATOM 2075 C C . LEU A 1 281 ? 2.094 -11.284 -5.004 1.00 91.44 281 LEU A C 1
ATOM 2077 O O . LEU A 1 281 ? 1.490 -11.654 -3.995 1.00 91.44 281 LEU A O 1
ATOM 2081 N N . GLY A 1 282 ? 1.571 -10.403 -5.861 1.00 91.94 282 GLY A N 1
ATOM 2082 C CA . GLY A 1 282 ? 0.235 -9.809 -5.730 1.00 91.94 282 GLY A CA 1
ATOM 2083 C C . GLY A 1 282 ? 0.212 -8.427 -5.067 1.00 91.94 282 GLY A C 1
ATOM 2084 O O . GLY A 1 282 ? 1.253 -7.835 -4.767 1.00 91.94 282 GLY A O 1
ATOM 2085 N N . PHE A 1 283 ? -0.992 -7.893 -4.847 1.00 92.88 283 PHE A N 1
ATOM 2086 C CA . PHE A 1 283 ? -1.189 -6.635 -4.119 1.00 92.88 283 PHE A CA 1
ATOM 2087 C C . PHE A 1 283 ? -1.104 -6.844 -2.606 1.00 92.88 283 PHE A C 1
ATOM 2089 O O . PHE A 1 283 ? -1.215 -7.965 -2.113 1.00 92.88 283 PHE A O 1
ATOM 2096 N N . GLY A 1 284 ? -0.984 -5.750 -1.854 1.00 93.94 284 GLY A N 1
ATOM 2097 C CA . GLY A 1 284 ? -1.114 -5.744 -0.398 1.00 93.94 284 GLY A CA 1
ATOM 2098 C C . GLY A 1 284 ? -2.403 -6.388 0.101 1.00 93.94 284 GLY A C 1
ATOM 2099 O O . GLY A 1 284 ? -2.364 -7.238 0.989 1.00 93.94 284 GLY A O 1
ATOM 2100 N N . ALA A 1 285 ? -3.534 -6.028 -0.514 1.00 95.12 285 ALA A N 1
ATOM 2101 C CA . ALA A 1 285 ? -4.860 -6.570 -0.207 1.00 95.12 285 ALA A CA 1
ATOM 2102 C C . ALA A 1 285 ? -4.915 -8.104 -0.276 1.00 95.12 285 ALA A C 1
ATOM 2104 O O . ALA A 1 285 ? -5.644 -8.727 0.493 1.00 95.12 285 ALA A O 1
ATOM 2105 N N . ASP A 1 286 ? -4.111 -8.709 -1.153 1.00 95.62 286 ASP A N 1
ATOM 2106 C CA . ASP A 1 286 ? -4.087 -10.156 -1.373 1.00 95.62 286 ASP A CA 1
ATOM 2107 C C . ASP A 1 286 ? -3.276 -10.904 -0.295 1.00 95.62 286 ASP A C 1
ATOM 2109 O O . ASP A 1 286 ? -3.332 -12.131 -0.204 1.00 95.62 286 ASP A O 1
ATOM 2113 N N . GLN A 1 287 ? -2.529 -10.179 0.547 1.00 96.50 287 GLN A N 1
ATOM 2114 C CA . GLN A 1 287 ? -1.645 -10.771 1.556 1.00 96.50 287 GLN A CA 1
ATOM 2115 C C . GLN A 1 287 ? -2.337 -11.058 2.885 1.00 96.50 287 GLN A C 1
ATOM 2117 O O . GLN A 1 287 ? -1.811 -11.825 3.687 1.00 96.50 287 GLN A O 1
ATOM 2122 N N . VAL A 1 288 ? -3.483 -10.433 3.152 1.00 97.31 288 VAL A N 1
ATOM 2123 C CA . VAL A 1 288 ? -4.185 -10.594 4.428 1.00 97.31 288 VAL A CA 1
ATOM 2124 C C . VAL A 1 288 ? -4.911 -11.933 4.464 1.00 97.31 288 VAL A C 1
ATOM 2126 O O . VAL A 1 288 ? -5.667 -12.263 3.547 1.00 97.31 288 VAL A O 1
ATOM 2129 N N . VAL A 1 289 ? -4.700 -12.674 5.551 1.00 97.81 289 VAL A N 1
ATOM 2130 C CA . VAL A 1 289 ? -5.324 -13.977 5.829 1.00 97.81 289 VAL A CA 1
ATOM 2131 C C . VAL A 1 289 ? -6.252 -13.957 7.050 1.00 97.81 289 VAL A C 1
ATOM 2133 O O . VAL A 1 289 ? -7.073 -14.854 7.191 1.00 97.81 289 VAL A O 1
ATOM 2136 N N . GLN A 1 290 ? -6.170 -12.926 7.899 1.00 98.25 290 GLN A N 1
ATOM 2137 C CA . GLN A 1 290 ? -7.100 -12.686 9.009 1.00 98.25 290 GLN A CA 1
ATOM 2138 C C . GLN A 1 290 ? -7.150 -11.193 9.366 1.00 98.25 290 GLN A C 1
ATOM 2140 O O . GLN A 1 290 ? -6.146 -10.480 9.255 1.00 98.25 290 GLN A O 1
ATOM 2145 N N . LEU A 1 291 ? -8.316 -10.731 9.812 1.00 98.19 291 LEU A N 1
ATOM 2146 C CA . LEU A 1 291 ? -8.557 -9.379 10.312 1.00 98.19 291 LEU A CA 1
ATOM 2147 C C . LEU A 1 291 ? -9.086 -9.421 11.745 1.00 98.19 291 LEU A C 1
ATOM 2149 O O . LEU A 1 291 ? -9.971 -10.215 12.048 1.00 98.19 291 LEU A O 1
ATOM 2153 N N . GLU A 1 292 ? -8.596 -8.523 12.599 1.00 98.06 292 GLU A N 1
ATOM 2154 C CA . GLU A 1 292 ? -9.155 -8.214 13.917 1.00 98.06 292 GLU A CA 1
ATOM 2155 C C . GLU A 1 292 ? -9.615 -6.752 13.937 1.00 98.06 292 GLU A C 1
ATOM 2157 O O . GLU A 1 292 ? -8.830 -5.840 13.656 1.00 98.06 292 GLU A O 1
ATOM 2162 N N . MET A 1 293 ? -10.886 -6.505 14.252 1.00 97.94 293 MET A N 1
ATOM 2163 C CA . MET A 1 293 ? -11.504 -5.183 14.121 1.00 97.94 293 MET A CA 1
ATOM 2164 C C . MET A 1 293 ? -12.470 -4.865 15.261 1.00 97.94 293 MET A C 1
ATOM 2166 O O . MET A 1 293 ? -13.084 -5.753 15.845 1.00 97.94 293 MET A O 1
ATOM 2170 N N . VAL A 1 294 ? -12.671 -3.573 15.517 1.00 98.06 294 VAL A N 1
ATOM 2171 C CA . VAL A 1 294 ? -13.870 -3.064 16.189 1.00 98.06 294 VAL A CA 1
ATOM 2172 C C . VAL A 1 294 ? -14.811 -2.496 15.135 1.00 98.06 294 VAL A C 1
ATOM 2174 O O . VAL A 1 294 ? -14.497 -1.501 14.476 1.00 98.06 294 VAL A O 1
ATOM 2177 N N . LEU A 1 295 ? -15.972 -3.124 14.972 1.00 97.31 295 LEU A N 1
ATOM 2178 C CA . LEU A 1 295 ? -16.996 -2.683 14.028 1.00 97.31 295 LEU A CA 1
ATOM 2179 C C . LEU A 1 295 ? -17.748 -1.456 14.566 1.00 97.31 295 LEU A C 1
ATOM 2181 O O . LEU A 1 295 ? -17.905 -1.335 15.784 1.00 97.31 295 LEU A O 1
ATOM 2185 N N . PRO A 1 296 ? -18.335 -0.609 13.695 1.00 95.38 296 PRO A N 1
ATOM 2186 C CA . PRO A 1 296 ? -19.212 0.497 14.101 1.00 95.38 296 PRO A CA 1
ATOM 2187 C C . PRO A 1 296 ? -20.392 0.053 14.974 1.00 95.38 296 PRO A C 1
ATOM 2189 O O . PRO A 1 296 ? -20.970 0.844 15.713 1.00 95.38 296 PRO A O 1
ATOM 2192 N N . LEU A 1 297 ? -20.743 -1.234 14.917 1.00 92.88 297 LEU A N 1
ATOM 2193 C CA . LEU A 1 297 ? -21.751 -1.859 15.765 1.00 92.88 297 LEU A CA 1
ATOM 2194 C C . LEU A 1 297 ? -21.350 -1.922 17.250 1.00 92.88 297 LEU A C 1
ATOM 2196 O O . LEU A 1 297 ? -22.233 -2.082 18.096 1.00 92.88 297 LEU A O 1
ATOM 2200 N N . GLY A 1 298 ? -20.067 -1.738 17.574 1.00 93.94 298 GLY A N 1
ATOM 2201 C CA . GLY A 1 298 ? -19.512 -1.908 18.917 1.00 93.94 298 GLY A CA 1
ATOM 2202 C C . GLY A 1 298 ? -19.151 -3.362 19.224 1.00 93.94 298 GLY A C 1
ATOM 2203 O O . GLY A 1 298 ? -19.286 -3.793 20.374 1.00 93.94 298 GLY A O 1
ATOM 2204 N N . TRP A 1 299 ? -18.753 -4.119 18.198 1.00 95.19 299 TRP A N 1
ATOM 2205 C CA . TRP A 1 299 ? -18.324 -5.516 18.287 1.00 95.19 299 TRP A CA 1
ATOM 2206 C C . TRP A 1 299 ? -16.828 -5.621 18.033 1.00 95.19 299 TRP A C 1
ATOM 2208 O O . TRP A 1 299 ? -16.336 -5.051 17.062 1.00 95.19 299 TRP A O 1
ATOM 2218 N N . HIS A 1 300 ? -16.124 -6.355 18.893 1.00 97.31 300 HIS A N 1
ATOM 2219 C CA . HIS A 1 300 ? -14.732 -6.742 18.681 1.00 97.31 300 HIS A CA 1
ATOM 2220 C C . HIS A 1 300 ? -14.730 -8.098 17.982 1.00 97.31 300 HIS A C 1
ATOM 2222 O O . HIS A 1 300 ? -15.158 -9.088 18.571 1.00 97.31 300 HIS A O 1
ATOM 2228 N N . VAL A 1 301 ? -14.301 -8.123 16.724 1.00 97.75 301 VAL A N 1
ATOM 2229 C CA . VAL A 1 301 ? -14.381 -9.295 15.853 1.00 97.75 301 VAL A CA 1
ATOM 2230 C C . VAL A 1 301 ? -13.010 -9.741 15.363 1.00 97.75 301 VAL A C 1
ATOM 2232 O O . VAL A 1 301 ? -12.127 -8.908 15.150 1.00 97.75 301 VAL A O 1
ATOM 2235 N N . LYS A 1 302 ? -12.867 -11.043 15.122 1.00 97.94 302 LYS A N 1
ATOM 2236 C CA . LYS A 1 302 ? -11.842 -11.634 14.256 1.00 97.94 302 LYS A CA 1
ATOM 2237 C C . LYS A 1 302 ? -12.524 -12.386 13.131 1.00 97.94 302 LYS A C 1
ATOM 2239 O O . LYS A 1 302 ? -13.532 -13.032 13.380 1.00 97.94 302 LYS A O 1
ATOM 2244 N N . PHE A 1 303 ? -12.007 -12.315 11.913 1.00 97.75 303 PHE A N 1
ATOM 2245 C CA . PHE A 1 303 ? -12.608 -13.017 10.780 1.00 97.75 303 PHE A CA 1
ATOM 2246 C C . PHE A 1 303 ? -11.613 -13.256 9.645 1.00 97.75 303 PHE A C 1
ATOM 2248 O O . PHE A 1 303 ? -10.607 -12.549 9.513 1.00 97.75 303 PHE A O 1
ATOM 2255 N N . GLY A 1 304 ? -11.907 -14.263 8.828 1.00 97.56 304 GLY A N 1
ATOM 2256 C CA . GLY A 1 304 ? -11.107 -14.649 7.671 1.00 97.56 304 GLY A CA 1
ATOM 2257 C C . GLY A 1 304 ? -11.643 -15.911 6.982 1.00 97.56 304 GLY A C 1
ATOM 2258 O O . GLY A 1 304 ? -12.671 -16.457 7.398 1.00 97.56 304 GLY A O 1
ATOM 2259 N N . PRO A 1 305 ? -10.988 -16.360 5.900 1.00 97.38 305 PRO A N 1
ATOM 2260 C CA . PRO A 1 305 ? -11.456 -17.481 5.095 1.00 97.38 305 PRO A CA 1
ATOM 2261 C C . PRO A 1 305 ? -11.540 -18.790 5.876 1.00 97.38 305 PRO A C 1
ATOM 2263 O O . PRO A 1 305 ? -10.565 -19.195 6.506 1.00 97.38 305 PRO A O 1
ATOM 2266 N N . SER A 1 306 ? -12.681 -19.472 5.783 1.00 95.69 306 SER A N 1
ATOM 2267 C CA . SER A 1 306 ? -12.927 -20.758 6.446 1.00 95.69 306 SER A CA 1
ATOM 2268 C C . SER A 1 306 ? -13.066 -21.937 5.484 1.00 95.69 306 SER A C 1
ATOM 2270 O O . SER A 1 306 ? -12.905 -23.077 5.909 1.00 95.69 306 SER A O 1
ATOM 2272 N N . ALA A 1 307 ? -13.330 -21.673 4.203 1.00 95.75 307 ALA A N 1
ATOM 2273 C CA . ALA A 1 307 ? -13.349 -22.681 3.149 1.00 95.75 307 ALA A CA 1
ATOM 2274 C C . ALA A 1 307 ? -12.858 -22.099 1.818 1.00 95.75 307 ALA A C 1
ATOM 2276 O O . ALA A 1 307 ? -13.004 -20.901 1.544 1.00 95.75 307 ALA A O 1
ATOM 2277 N N . TRP A 1 308 ? -12.264 -22.958 0.993 1.00 96.12 308 TRP A N 1
ATOM 2278 C CA . TRP A 1 308 ? -11.729 -22.610 -0.318 1.00 96.12 308 TRP A CA 1
ATOM 2279 C C . TRP A 1 308 ? -11.707 -23.818 -1.255 1.00 96.12 308 TRP A C 1
ATOM 2281 O O . TRP A 1 308 ? -11.685 -24.968 -0.812 1.00 96.12 308 TRP A O 1
ATOM 2291 N N . GLU A 1 309 ? -11.672 -23.547 -2.555 1.00 95.81 309 GLU A N 1
ATOM 2292 C CA . GLU A 1 309 ? -11.595 -24.547 -3.619 1.00 95.81 309 GLU A CA 1
ATOM 2293 C C . GLU A 1 309 ? -10.483 -24.218 -4.623 1.00 95.81 309 GLU A C 1
ATOM 2295 O O . GLU A 1 309 ? -10.103 -23.058 -4.798 1.00 95.81 309 GLU A O 1
ATOM 2300 N N . ASP A 1 310 ? -9.951 -25.247 -5.282 1.00 95.12 310 ASP A N 1
ATOM 2301 C CA . ASP A 1 310 ? -8.956 -25.063 -6.337 1.00 95.12 310 ASP A CA 1
ATOM 2302 C C . ASP A 1 310 ? -9.575 -24.330 -7.533 1.00 95.12 310 ASP A C 1
ATOM 2304 O O . ASP A 1 310 ? -10.630 -24.716 -8.043 1.00 95.12 310 ASP A O 1
ATOM 2308 N N . ASP A 1 311 ? -8.876 -23.309 -8.021 1.00 94.88 311 ASP A N 1
ATOM 2309 C CA . ASP A 1 311 ? -9.278 -22.523 -9.180 1.00 94.88 311 ASP A CA 1
ATOM 2310 C C . ASP A 1 311 ? -8.112 -22.450 -10.176 1.00 94.88 311 ASP A C 1
ATOM 2312 O O . ASP A 1 311 ? -7.078 -21.868 -9.850 1.00 94.88 311 ASP A O 1
ATOM 2316 N N . PRO A 1 312 ? -8.230 -23.043 -11.378 1.00 93.62 312 PRO A N 1
ATOM 2317 C CA . PRO A 1 312 ? -7.136 -23.064 -12.347 1.00 93.62 312 PRO A CA 1
ATOM 2318 C C . PRO A 1 312 ? -6.799 -21.681 -12.923 1.00 93.62 312 PRO A C 1
ATOM 2320 O O . PRO A 1 312 ? -5.741 -21.542 -13.540 1.00 93.62 312 PRO A O 1
ATOM 2323 N N . ASP A 1 313 ? -7.673 -20.686 -12.750 1.00 91.81 313 ASP A N 1
ATOM 2324 C CA . ASP A 1 313 ? -7.457 -19.323 -13.241 1.00 91.81 313 ASP A CA 1
ATOM 2325 C C . ASP A 1 313 ? -6.723 -18.435 -12.214 1.00 91.81 313 ASP A C 1
ATOM 2327 O O . ASP A 1 313 ? -6.303 -17.324 -12.552 1.00 91.81 313 ASP A O 1
ATOM 2331 N N . LEU A 1 314 ? -6.540 -18.911 -10.975 1.00 93.69 314 LEU A N 1
ATOM 2332 C CA . LEU A 1 314 ? -5.907 -18.180 -9.875 1.00 93.69 314 LEU A CA 1
ATOM 2333 C C . LEU A 1 314 ? -4.657 -18.906 -9.366 1.00 93.69 314 LEU A C 1
ATOM 2335 O O . LEU A 1 314 ? -4.562 -20.129 -9.392 1.00 93.69 314 LEU A O 1
ATOM 2339 N N . ASP A 1 315 ? -3.685 -18.150 -8.849 1.00 92.50 315 ASP A N 1
ATOM 2340 C CA . ASP A 1 315 ? -2.519 -18.752 -8.183 1.00 92.50 315 ASP A CA 1
ATOM 2341 C C . ASP A 1 315 ? -2.849 -19.232 -6.760 1.00 92.50 315 ASP A C 1
ATOM 2343 O O . ASP A 1 315 ? -2.108 -20.032 -6.187 1.00 92.50 315 ASP A O 1
ATOM 2347 N N . PHE A 1 316 ? -3.924 -18.707 -6.165 1.00 94.69 316 PHE A N 1
ATOM 2348 C CA . PHE A 1 316 ? -4.407 -19.078 -4.836 1.00 94.69 316 PHE A CA 1
ATOM 2349 C C . PHE A 1 316 ? -5.761 -19.784 -4.948 1.00 94.69 316 PHE A C 1
ATOM 2351 O O . PHE A 1 316 ? -6.550 -19.421 -5.820 1.00 94.69 316 PHE A O 1
ATOM 2358 N N . PRO A 1 317 ? -6.078 -20.724 -4.036 1.00 95.50 317 PRO A N 1
ATOM 2359 C CA . PRO A 1 317 ? -7.425 -21.266 -3.936 1.00 95.50 317 PRO A CA 1
ATOM 2360 C C . PRO A 1 317 ? -8.459 -20.149 -3.775 1.00 95.50 317 PRO A C 1
ATOM 2362 O O . PRO A 1 317 ? -8.247 -19.182 -3.029 1.00 95.50 317 PRO A O 1
ATOM 2365 N N . ARG A 1 318 ? -9.585 -20.294 -4.468 1.00 96.81 318 ARG A N 1
ATOM 2366 C CA . ARG A 1 318 ? -10.702 -19.361 -4.380 1.00 96.81 318 ARG A CA 1
ATOM 2367 C C . ARG A 1 318 ? -11.394 -19.542 -3.040 1.00 96.81 318 ARG A C 1
ATOM 2369 O O . ARG A 1 318 ? -11.777 -20.652 -2.688 1.00 96.81 318 ARG A O 1
ATOM 2376 N N . VAL A 1 319 ? -11.593 -18.453 -2.309 1.00 97.19 319 VAL A N 1
ATOM 2377 C CA . VAL A 1 319 ? -12.327 -18.483 -1.039 1.00 97.19 319 VAL A CA 1
ATOM 2378 C C . VAL A 1 319 ? -13.824 -18.596 -1.310 1.00 97.19 319 VAL A C 1
ATOM 2380 O O . VAL A 1 319 ? -14.380 -17.814 -2.081 1.00 97.19 319 VAL A O 1
ATOM 2383 N N . THR A 1 320 ? -14.471 -19.565 -0.664 1.00 97.06 320 THR A N 1
ATOM 2384 C CA . THR A 1 320 ? -15.910 -19.839 -0.808 1.00 97.06 320 THR A CA 1
ATOM 2385 C C . THR A 1 320 ? -16.700 -19.482 0.443 1.00 97.06 320 THR A C 1
ATOM 2387 O O . THR A 1 320 ? -17.884 -19.183 0.340 1.00 97.06 320 THR A O 1
ATOM 2390 N N . GLU A 1 321 ? -16.056 -19.477 1.614 1.00 97.12 321 GLU A N 1
ATOM 2391 C CA . GLU A 1 321 ? -16.677 -19.103 2.885 1.00 97.12 321 GLU A CA 1
ATOM 2392 C C . GLU A 1 321 ? -15.713 -18.288 3.750 1.00 97.12 321 GLU A C 1
ATOM 2394 O O . GLU A 1 321 ? -14.496 -18.502 3.741 1.00 97.12 321 GLU A O 1
ATOM 2399 N N . VAL A 1 322 ? -16.275 -17.360 4.522 1.00 97.12 322 VAL A N 1
ATOM 2400 C CA . VAL A 1 322 ? -15.566 -16.551 5.514 1.00 97.12 322 VAL A CA 1
ATOM 2401 C C . VAL A 1 322 ? -16.319 -16.677 6.829 1.00 97.12 322 VAL A C 1
ATOM 2403 O O . VAL A 1 322 ? -17.530 -16.459 6.870 1.00 97.12 322 VAL A O 1
ATOM 2406 N N . ARG A 1 323 ? -15.593 -16.980 7.905 1.00 95.81 323 ARG A N 1
ATOM 2407 C CA . ARG A 1 323 ? -16.144 -17.049 9.261 1.00 95.81 323 ARG A CA 1
ATOM 2408 C C . ARG A 1 323 ? -15.655 -15.876 10.092 1.00 95.81 323 ARG A C 1
ATOM 2410 O O . ARG A 1 323 ? -14.513 -15.434 9.943 1.00 95.81 323 ARG A O 1
ATOM 2417 N N . GLY A 1 324 ? -16.519 -15.399 10.980 1.00 96.12 324 GLY A N 1
ATOM 2418 C CA . GLY A 1 324 ? -16.173 -14.417 11.993 1.00 96.12 324 GLY A CA 1
ATOM 2419 C C . GLY A 1 324 ? -16.531 -14.876 13.398 1.00 96.12 324 GLY A C 1
ATOM 2420 O O . GLY A 1 324 ? -17.477 -15.631 13.607 1.00 96.12 324 GLY A O 1
ATOM 2421 N N . TRP A 1 325 ? -15.754 -14.385 14.353 1.00 96.50 325 TRP A N 1
ATOM 2422 C CA . TRP A 1 325 ? -15.900 -14.610 15.782 1.00 96.50 325 TRP A CA 1
ATOM 2423 C C . TRP A 1 325 ? -15.972 -13.279 16.500 1.00 96.50 325 TRP A C 1
ATOM 2425 O O . TRP A 1 325 ? -15.266 -12.329 16.149 1.00 96.50 325 TRP A O 1
ATOM 2435 N N . CYS A 1 326 ? -16.784 -13.230 17.545 1.00 95.88 326 CYS A N 1
ATOM 2436 C CA . CYS A 1 326 ? -16.960 -12.069 18.394 1.00 95.88 326 CYS A CA 1
ATOM 2437 C C . CYS A 1 326 ? -16.318 -12.325 19.750 1.00 95.88 326 CYS A C 1
ATOM 2439 O O . CYS A 1 326 ? -16.423 -13.415 20.322 1.00 95.88 326 CYS A O 1
ATOM 2441 N N . ARG A 1 327 ? -15.659 -11.293 20.275 1.00 95.56 327 ARG A N 1
ATOM 2442 C CA . ARG A 1 327 ? -15.053 -11.351 21.594 1.00 95.56 327 ARG A CA 1
ATOM 2443 C C . ARG A 1 327 ? -16.096 -11.067 22.672 1.00 95.56 327 ARG A C 1
ATOM 2445 O O . ARG A 1 327 ? -16.608 -9.948 22.760 1.00 95.56 327 ARG A O 1
ATOM 2452 N N . THR A 1 328 ? -16.353 -12.058 23.518 1.00 91.56 328 THR A N 1
ATOM 2453 C CA . THR A 1 328 ? -17.327 -12.000 24.616 1.00 91.56 328 THR A CA 1
ATOM 2454 C C . THR A 1 328 ? -16.639 -12.428 25.905 1.00 91.56 328 THR A C 1
ATOM 2456 O O . THR A 1 328 ? -16.030 -13.486 25.957 1.00 91.56 328 THR A O 1
ATOM 2459 N N . GLU A 1 329 ? -16.674 -11.581 26.940 1.00 88.44 329 GLU A N 1
ATOM 2460 C CA . GLU A 1 329 ? -16.050 -11.865 28.251 1.00 88.44 329 GLU A CA 1
ATOM 2461 C C . GLU A 1 329 ? -14.559 -12.277 28.181 1.00 88.44 329 GLU A C 1
ATOM 2463 O O . GLU A 1 329 ? -14.029 -12.926 29.075 1.00 88.44 329 GLU A O 1
ATOM 2468 N N . GLY A 1 330 ? -13.856 -11.837 27.131 1.00 88.94 330 GLY A N 1
ATOM 2469 C CA . GLY A 1 330 ? -12.435 -12.113 26.906 1.00 88.94 330 GLY A CA 1
ATOM 2470 C C . GLY A 1 330 ? -12.148 -13.300 25.984 1.00 88.94 330 GLY A C 1
ATOM 2471 O O . GLY A 1 330 ? -11.015 -13.396 25.507 1.00 88.94 330 GLY A O 1
ATOM 2472 N N . GLU A 1 331 ? -13.152 -14.118 25.669 1.00 93.12 331 GLU A N 1
ATOM 2473 C CA . GLU A 1 331 ? -13.054 -15.311 24.821 1.00 93.12 331 GLU A CA 1
ATOM 2474 C C . GLU A 1 331 ? -13.596 -15.055 23.408 1.00 93.12 331 GLU A C 1
ATOM 2476 O O . GLU A 1 331 ? -14.419 -14.161 23.195 1.00 93.12 331 GLU A O 1
ATOM 2481 N N . TRP A 1 332 ? -13.120 -15.832 22.433 1.00 95.38 332 TRP A N 1
ATOM 2482 C CA . TRP A 1 332 ? -13.652 -15.816 21.071 1.00 95.38 332 TRP A CA 1
ATOM 2483 C C . TRP A 1 332 ? -14.794 -16.816 20.952 1.00 95.38 332 TRP A C 1
ATOM 2485 O O . TRP A 1 332 ? -14.633 -17.995 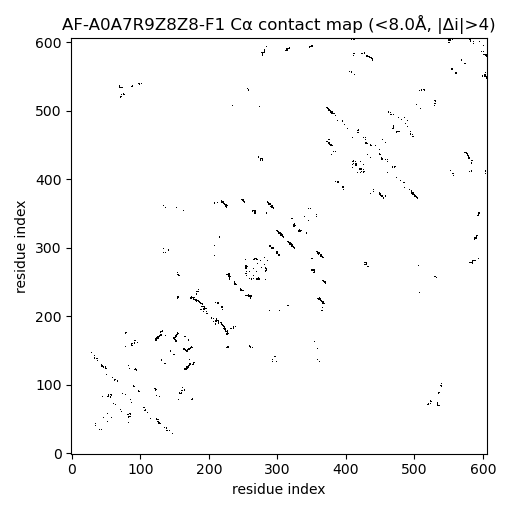21.249 1.00 95.38 332 TRP A O 1
ATOM 2495 N N . THR A 1 333 ? -15.948 -16.333 20.513 1.00 94.06 333 THR A N 1
ATOM 2496 C CA . THR A 1 333 ? -17.183 -17.115 20.393 1.00 94.06 333 THR A CA 1
ATOM 2497 C C . THR A 1 333 ? -17.865 -16.803 19.069 1.00 94.06 333 THR A C 1
ATOM 2499 O O . THR A 1 333 ? -17.487 -15.843 18.391 1.00 94.06 333 THR A O 1
ATOM 2502 N N . ASP A 1 334 ? -18.872 -17.589 18.695 1.00 92.12 334 ASP A N 1
ATOM 2503 C CA . ASP A 1 334 ? -19.725 -17.234 17.564 1.00 92.12 334 ASP A CA 1
ATOM 2504 C C . ASP A 1 334 ? -20.378 -15.866 17.794 1.00 92.12 334 ASP A C 1
ATOM 2506 O O . ASP A 1 334 ? -20.763 -15.501 18.911 1.00 92.12 334 ASP A O 1
ATOM 2510 N N . CYS A 1 335 ? -20.463 -15.079 16.724 1.00 92.31 335 CYS A N 1
ATOM 2511 C CA . CYS A 1 335 ? -21.119 -13.784 16.789 1.00 92.31 335 CYS A CA 1
ATOM 2512 C C . CYS A 1 335 ? -22.633 -13.933 16.998 1.00 92.31 335 CYS A C 1
ATOM 2514 O O . CYS A 1 335 ? -23.223 -14.900 16.521 1.00 92.31 335 CYS A O 1
ATOM 2516 N N . PRO A 1 336 ? -23.279 -12.977 17.692 1.00 89.12 336 PRO A N 1
ATOM 2517 C CA . PRO A 1 336 ? -24.733 -12.961 17.806 1.00 89.12 336 PRO A CA 1
ATOM 2518 C C . PRO A 1 336 ? -25.414 -12.886 16.434 1.00 89.12 336 PRO A C 1
ATOM 2520 O O . PRO A 1 336 ? -24.930 -12.180 15.554 1.00 89.12 336 PRO A O 1
ATOM 2523 N N . ASP A 1 337 ? -26.589 -13.507 16.302 1.00 85.88 337 ASP A N 1
ATOM 2524 C CA . ASP A 1 337 ? -27.389 -13.465 15.065 1.00 85.88 337 ASP A CA 1
ATOM 2525 C C . ASP A 1 337 ? -27.901 -12.048 14.722 1.00 85.88 337 ASP A C 1
ATOM 2527 O O . ASP A 1 337 ? -28.274 -11.778 13.583 1.00 85.88 337 ASP A O 1
ATOM 2531 N N . GLU A 1 338 ? -27.962 -11.130 15.699 1.00 83.94 338 GLU A N 1
ATOM 2532 C CA . GLU A 1 338 ? -28.442 -9.761 15.487 1.00 83.94 338 GLU A CA 1
ATOM 2533 C C . GLU A 1 338 ? -27.592 -8.683 16.199 1.00 83.94 338 GLU A C 1
ATOM 2535 O O . GLU A 1 338 ? -27.337 -8.785 17.405 1.00 83.94 338 GLU A O 1
ATOM 2540 N N . PRO A 1 339 ? -27.250 -7.575 15.502 1.00 83.50 339 PRO A N 1
ATOM 2541 C CA . PRO A 1 339 ? -27.361 -7.395 14.049 1.00 83.50 339 PRO A CA 1
ATOM 2542 C C . PRO A 1 339 ? -26.407 -8.327 13.292 1.00 83.50 339 PRO A C 1
ATOM 2544 O O . PRO A 1 339 ? -25.218 -8.342 13.583 1.00 83.50 339 PRO A O 1
ATOM 2547 N N . ASP A 1 340 ? -26.933 -9.052 12.307 1.00 85.69 340 ASP A N 1
ATOM 2548 C CA . ASP A 1 340 ? -26.153 -9.984 11.495 1.00 85.69 340 ASP A CA 1
ATOM 2549 C C . ASP A 1 340 ? -25.015 -9.261 10.754 1.00 85.69 340 ASP A C 1
ATOM 2551 O O . ASP A 1 340 ? -25.209 -8.181 10.178 1.00 85.69 340 ASP A O 1
ATOM 2555 N N . VAL A 1 341 ? -23.822 -9.851 10.790 1.00 92.81 341 VAL A N 1
ATOM 2556 C CA . VAL A 1 341 ? -22.642 -9.364 10.074 1.00 92.81 341 VAL A CA 1
ATOM 2557 C C . VAL A 1 341 ? -22.315 -10.376 8.994 1.00 92.81 341 VAL A C 1
ATOM 2559 O O . VAL A 1 341 ? -21.802 -11.457 9.273 1.00 92.81 341 VAL A O 1
ATOM 2562 N N . ASP A 1 342 ? -22.541 -9.982 7.744 1.00 95.62 342 ASP A N 1
ATOM 2563 C CA . ASP A 1 342 ? -22.069 -10.749 6.600 1.00 95.62 342 ASP A CA 1
ATOM 2564 C C . ASP A 1 342 ? -20.540 -10.637 6.512 1.00 95.62 342 ASP A C 1
ATOM 2566 O O . ASP A 1 342 ? -19.977 -9.667 5.990 1.00 95.62 342 ASP A O 1
ATOM 2570 N N . PHE A 1 343 ? -19.852 -11.622 7.089 1.00 96.75 343 PHE A N 1
ATOM 2571 C CA . PHE A 1 343 ? -18.395 -11.648 7.119 1.00 96.75 343 PHE A CA 1
ATOM 2572 C C . PHE A 1 343 ? -17.778 -11.842 5.735 1.00 96.75 343 PHE A C 1
ATOM 2574 O O . PHE A 1 343 ? -16.659 -11.373 5.522 1.00 96.75 343 PHE A O 1
ATOM 2581 N N . PHE A 1 344 ? -18.483 -12.471 4.792 1.00 97.38 344 PHE A N 1
ATOM 2582 C CA . PHE A 1 344 ? -17.987 -12.639 3.429 1.00 97.38 344 PHE A CA 1
ATOM 2583 C C . PHE A 1 344 ? -17.955 -11.291 2.703 1.00 97.38 344 PHE A C 1
ATOM 2585 O O . PHE A 1 344 ? -16.914 -10.896 2.168 1.00 97.38 344 PHE A O 1
ATOM 2592 N N . GLU A 1 345 ? -19.049 -10.532 2.767 1.00 96.94 345 GLU A N 1
ATOM 2593 C CA . GLU A 1 345 ? -19.124 -9.182 2.198 1.00 96.94 345 GLU A CA 1
ATOM 2594 C C . GLU A 1 345 ? -18.183 -8.205 2.919 1.00 96.94 345 GLU A C 1
ATOM 2596 O O . GLU A 1 345 ? -17.514 -7.392 2.277 1.00 96.94 345 GLU A O 1
ATOM 2601 N N . LEU A 1 346 ? -18.046 -8.307 4.247 1.00 97.06 346 LEU A N 1
ATOM 2602 C CA . LEU A 1 346 ? -17.098 -7.485 5.005 1.00 97.06 346 LEU A CA 1
ATOM 2603 C C . LEU A 1 346 ? -15.640 -7.779 4.609 1.00 97.06 346 LEU A C 1
ATOM 2605 O O . LEU A 1 346 ? -14.856 -6.850 4.399 1.00 97.06 346 LEU A O 1
ATOM 2609 N N . TRP A 1 347 ? -15.273 -9.055 4.478 1.00 97.25 347 TRP A N 1
ATOM 2610 C CA . TRP A 1 347 ? -13.952 -9.487 4.009 1.00 97.25 347 TRP A CA 1
ATOM 2611 C C . TRP A 1 347 ? -13.647 -8.985 2.599 1.00 97.25 347 TRP A C 1
ATOM 2613 O O . TRP A 1 347 ? -12.518 -8.558 2.321 1.00 97.25 347 TRP A O 1
ATOM 2623 N N . HIS A 1 348 ? -14.662 -8.971 1.734 1.00 96.50 348 HIS A N 1
ATOM 2624 C CA . HIS A 1 348 ? -14.558 -8.394 0.404 1.00 96.50 348 HIS A CA 1
ATOM 2625 C C . HIS A 1 348 ? -14.337 -6.885 0.425 1.00 96.50 348 HIS A C 1
ATOM 2627 O O . HIS A 1 348 ? -13.396 -6.366 -0.190 1.00 96.50 348 HIS A O 1
ATOM 2633 N N . ALA A 1 349 ? -15.169 -6.176 1.178 1.00 95.94 349 ALA A N 1
ATOM 2634 C CA . ALA A 1 349 ? -15.184 -4.725 1.204 1.00 95.94 349 ALA A CA 1
ATOM 2635 C C . ALA A 1 349 ? -13.908 -4.136 1.829 1.00 95.94 349 ALA A C 1
ATOM 2637 O O . ALA A 1 349 ? -13.344 -3.178 1.297 1.00 95.94 349 ALA A O 1
ATOM 2638 N N . VAL A 1 350 ? -13.395 -4.726 2.915 1.00 95.62 350 VAL A N 1
ATOM 2639 C CA . VAL A 1 350 ? -12.201 -4.212 3.612 1.00 95.62 350 VAL A CA 1
ATOM 2640 C C . VAL A 1 350 ? -10.940 -4.316 2.746 1.00 95.62 350 VAL A C 1
ATOM 2642 O O . VAL A 1 350 ? -10.100 -3.415 2.763 1.00 95.62 350 VAL A O 1
ATOM 2645 N N . ARG A 1 351 ? -10.787 -5.383 1.955 1.00 95.25 351 ARG A N 1
ATOM 2646 C CA . ARG A 1 351 ? -9.575 -5.633 1.156 1.00 95.25 351 ARG A CA 1
ATOM 2647 C C . ARG A 1 351 ? -9.671 -5.001 -0.236 1.00 95.25 351 ARG A C 1
ATOM 2649 O O . ARG A 1 351 ? -9.850 -5.703 -1.226 1.00 95.25 351 ARG A O 1
ATOM 2656 N N . GLY A 1 352 ? -9.541 -3.677 -0.305 1.00 91.44 352 GLY A N 1
ATOM 2657 C CA . GLY A 1 352 ? -9.564 -2.896 -1.554 1.00 91.44 352 GLY A CA 1
ATOM 2658 C C . GLY A 1 352 ? -10.538 -1.711 -1.531 1.00 91.44 352 GLY A C 1
ATOM 2659 O O . GLY A 1 352 ? -10.361 -0.764 -2.294 1.00 91.44 352 GLY A O 1
ATOM 2660 N N . GLY A 1 353 ? -11.522 -1.717 -0.626 1.00 92.44 353 GLY A N 1
ATOM 2661 C CA . GLY A 1 353 ? -12.549 -0.678 -0.512 1.00 92.44 353 GLY A CA 1
ATOM 2662 C C . GLY A 1 353 ? -12.155 0.546 0.322 1.00 92.44 353 GLY A C 1
ATOM 2663 O O . GLY A 1 353 ? -12.993 1.418 0.538 1.00 92.44 353 GLY A O 1
ATOM 2664 N N . GLY A 1 354 ? -10.908 0.624 0.789 1.00 89.00 354 GLY A N 1
ATOM 2665 C CA . GLY A 1 354 ? -10.355 1.739 1.556 1.00 89.00 354 GLY A CA 1
ATOM 2666 C C . GLY A 1 354 ? -10.362 1.525 3.074 1.00 89.00 354 GLY A C 1
ATOM 2667 O O . GLY A 1 354 ? -11.300 0.990 3.663 1.00 89.00 354 GLY A O 1
ATOM 2668 N N . GLY A 1 355 ? -9.287 1.967 3.735 1.00 87.56 355 GLY A N 1
ATOM 2669 C CA . GLY A 1 355 ? -9.160 1.891 5.192 1.00 87.56 355 GLY A CA 1
ATOM 2670 C C . GLY A 1 355 ? -10.049 2.902 5.925 1.00 87.56 355 GLY A C 1
ATOM 2671 O O . GLY A 1 355 ? -10.277 4.005 5.436 1.00 87.56 355 GLY A O 1
ATOM 2672 N N . GLY A 1 356 ? -10.519 2.535 7.122 1.00 84.44 356 GLY A N 1
ATOM 2673 C CA . GLY A 1 356 ? -11.300 3.414 8.006 1.00 84.44 356 GLY A CA 1
ATOM 2674 C C . GLY A 1 356 ? -12.805 3.490 7.710 1.00 84.44 356 GLY A C 1
ATOM 2675 O O . GLY A 1 356 ? -13.522 4.139 8.461 1.00 84.44 356 GLY A O 1
ATOM 2676 N N . ALA A 1 357 ? -13.298 2.810 6.667 1.00 89.25 357 ALA A N 1
ATOM 2677 C CA . ALA A 1 357 ? -14.712 2.843 6.275 1.00 89.25 357 ALA A CA 1
ATOM 2678 C C . ALA A 1 357 ? -15.593 1.796 6.988 1.00 89.25 357 ALA A C 1
ATOM 2680 O O . ALA A 1 357 ? -16.762 2.055 7.263 1.00 89.25 357 ALA A O 1
ATOM 2681 N N . TYR A 1 358 ? -15.039 0.619 7.296 1.00 94.50 358 TYR A N 1
ATOM 2682 C CA . TYR A 1 358 ? -15.814 -0.544 7.767 1.00 94.50 358 TYR A CA 1
ATOM 2683 C C . TYR A 1 358 ? -15.645 -0.845 9.262 1.00 94.50 358 TYR A C 1
ATOM 2685 O O . TYR A 1 358 ? -16.373 -1.659 9.824 1.00 94.50 358 TYR A O 1
ATOM 2693 N N . GLY A 1 359 ? -14.682 -0.196 9.917 1.00 95.81 359 GLY A N 1
ATOM 2694 C CA . GLY A 1 359 ? -14.363 -0.376 11.329 1.00 95.81 359 GLY A CA 1
ATOM 2695 C C . GLY A 1 359 ? -12.925 0.022 11.649 1.00 95.81 359 GLY A C 1
ATOM 2696 O O . GLY A 1 359 ? -12.145 0.383 10.763 1.00 95.81 359 GLY A O 1
ATOM 2697 N N . VAL A 1 360 ? -12.577 -0.047 12.931 1.00 98.06 360 VAL A N 1
ATOM 2698 C CA . VAL A 1 360 ? -11.225 0.234 13.422 1.00 98.06 360 VAL A CA 1
ATOM 2699 C C . VAL A 1 360 ? -10.430 -1.062 13.412 1.00 98.06 360 VAL A C 1
ATOM 2701 O O . VAL A 1 360 ? -10.779 -2.004 14.118 1.00 98.06 360 VAL A O 1
ATOM 2704 N N . VAL A 1 361 ? -9.361 -1.122 12.624 1.00 97.56 361 VAL A N 1
ATOM 2705 C CA . VAL A 1 361 ? -8.489 -2.300 12.587 1.00 97.56 361 VAL A CA 1
ATOM 2706 C C . VAL A 1 361 ? -7.592 -2.324 13.815 1.00 97.56 361 VAL A C 1
ATOM 2708 O O . VAL A 1 361 ? -6.884 -1.359 14.099 1.00 97.56 361 VAL A O 1
ATOM 2711 N N . LEU A 1 362 ? -7.637 -3.441 14.533 1.00 98.06 362 LEU A N 1
ATOM 2712 C CA . LEU A 1 362 ? -6.811 -3.719 15.701 1.00 98.06 362 LEU A CA 1
ATOM 2713 C C . LEU A 1 362 ? -5.578 -4.523 15.308 1.00 98.06 362 LEU A C 1
ATOM 2715 O O . LEU A 1 362 ? -4.482 -4.213 15.763 1.00 98.06 362 LEU A O 1
ATOM 2719 N N . ALA A 1 363 ? -5.741 -5.516 14.438 1.00 97.69 363 ALA A N 1
ATOM 2720 C CA . ALA A 1 363 ? -4.634 -6.268 13.876 1.00 97.69 363 ALA A CA 1
ATOM 2721 C C . ALA A 1 363 ? -5.001 -6.848 12.507 1.00 97.69 363 ALA A C 1
ATOM 2723 O O . ALA A 1 363 ? -6.167 -7.087 12.190 1.00 97.69 363 ALA A O 1
ATOM 2724 N N . THR A 1 364 ? -3.979 -7.086 11.704 1.00 97.75 364 THR A N 1
ATOM 2725 C CA . THR A 1 364 ? -4.036 -7.842 10.460 1.00 97.75 364 THR A CA 1
ATOM 2726 C C . THR A 1 364 ? -3.018 -8.965 10.536 1.00 97.75 364 THR A C 1
ATOM 2728 O O . THR A 1 364 ? -1.950 -8.813 11.128 1.00 97.75 364 THR A O 1
ATOM 2731 N N . THR A 1 365 ? -3.329 -10.110 9.946 1.00 98.31 365 THR A N 1
ATOM 2732 C CA . THR A 1 365 ? -2.349 -11.182 9.776 1.00 98.31 365 THR A CA 1
ATOM 2733 C C . THR A 1 365 ? -2.042 -11.320 8.300 1.00 98.31 365 THR A C 1
ATOM 2735 O O . THR A 1 365 ? -2.942 -11.552 7.492 1.00 98.31 365 THR A O 1
ATOM 2738 N N . HIS A 1 366 ? -0.771 -11.149 7.951 1.00 97.75 366 HIS A N 1
ATOM 2739 C CA . HIS A 1 366 ? -0.275 -11.205 6.584 1.00 97.75 366 HIS A CA 1
ATOM 2740 C C . HIS A 1 366 ? 0.428 -12.534 6.334 1.00 97.75 366 HIS A C 1
ATOM 2742 O O . HIS A 1 366 ? 1.251 -12.950 7.144 1.00 97.75 366 HIS A O 1
ATOM 2748 N N . GLN A 1 367 ? 0.170 -13.174 5.196 1.00 96.69 367 GLN A N 1
ATOM 2749 C CA . GLN A 1 367 ? 1.051 -14.227 4.694 1.00 96.69 367 GLN A CA 1
ATOM 2750 C C . GLN A 1 367 ? 2.423 -13.627 4.352 1.00 96.69 367 GLN A C 1
ATOM 2752 O O . GLN A 1 367 ? 2.512 -12.524 3.803 1.00 96.69 367 GLN A O 1
ATOM 2757 N N . VAL A 1 368 ? 3.494 -14.356 4.648 1.00 94.75 368 VAL A N 1
ATOM 2758 C CA . VAL A 1 368 ? 4.843 -14.012 4.178 1.00 94.75 368 VAL A CA 1
ATOM 2759 C C . VAL A 1 368 ? 5.252 -14.924 3.029 1.00 94.75 368 VAL A C 1
ATOM 2761 O O . VAL A 1 368 ? 4.696 -16.005 2.851 1.00 94.75 368 VAL A O 1
ATOM 2764 N N . HIS A 1 369 ? 6.234 -14.502 2.241 1.00 93.06 369 HIS A N 1
ATOM 2765 C CA . HIS A 1 369 ? 6.743 -15.264 1.099 1.00 93.06 369 HIS A CA 1
ATOM 2766 C C . HIS A 1 369 ? 8.180 -15.708 1.342 1.00 93.06 369 HIS A C 1
ATOM 2768 O O . HIS A 1 369 ? 8.886 -15.059 2.116 1.00 93.06 369 HIS A O 1
ATOM 2774 N N . PRO A 1 370 ? 8.654 -16.771 0.669 1.00 89.94 370 PRO A N 1
ATOM 2775 C CA . PRO A 1 370 ? 10.084 -16.997 0.540 1.00 89.94 370 PRO A CA 1
ATOM 2776 C C . PRO A 1 370 ? 10.755 -15.749 -0.029 1.00 89.94 370 PRO A C 1
ATOM 2778 O O . PRO A 1 370 ? 10.182 -15.052 -0.869 1.00 89.94 370 PRO A O 1
ATOM 2781 N N . ARG A 1 371 ? 11.969 -15.468 0.432 1.00 85.88 371 ARG A N 1
ATOM 2782 C CA . ARG A 1 371 ? 12.751 -14.363 -0.103 1.00 85.88 371 ARG A CA 1
ATOM 2783 C C . ARG A 1 371 ? 12.979 -14.551 -1.616 1.00 85.88 371 ARG A C 1
ATOM 2785 O O . ARG A 1 371 ? 13.550 -15.574 -1.988 1.00 85.88 371 ARG A O 1
ATOM 2792 N N . PRO A 1 372 ? 12.617 -13.566 -2.456 1.00 83.56 372 PRO A N 1
ATOM 2793 C CA . PRO A 1 372 ? 12.759 -13.636 -3.912 1.00 83.56 372 PRO A CA 1
ATOM 2794 C C . PRO A 1 372 ? 14.165 -13.221 -4.397 1.00 83.56 372 PRO A C 1
ATOM 2796 O O . PRO A 1 372 ? 14.301 -12.584 -5.431 1.00 83.56 372 PRO A O 1
ATOM 2799 N N . GLY A 1 373 ? 15.210 -13.500 -3.611 1.00 86.44 373 GLY A N 1
ATOM 2800 C CA . GLY A 1 373 ? 16.603 -13.132 -3.901 1.00 86.44 373 GLY A CA 1
ATOM 2801 C C . GLY A 1 373 ? 17.034 -11.717 -3.491 1.00 86.44 373 GLY A C 1
ATOM 2802 O O . GLY A 1 373 ? 16.433 -11.088 -2.615 1.00 86.44 373 GLY A O 1
ATOM 2803 N N . ASP A 1 374 ? 18.156 -11.270 -4.065 1.00 88.44 374 ASP A N 1
ATOM 2804 C CA . ASP A 1 374 ? 18.722 -9.934 -3.852 1.00 88.44 374 ASP A CA 1
ATOM 2805 C C . ASP A 1 374 ? 17.948 -8.879 -4.662 1.00 88.44 374 ASP A C 1
ATOM 2807 O O . ASP A 1 374 ? 17.496 -9.132 -5.781 1.00 88.44 374 ASP A O 1
ATOM 2811 N N . LEU A 1 375 ? 17.825 -7.676 -4.104 1.00 89.19 375 LEU A N 1
ATOM 2812 C CA . LEU A 1 375 ? 17.249 -6.515 -4.769 1.00 89.19 375 LEU A CA 1
ATOM 2813 C C . LEU A 1 375 ? 18.287 -5.866 -5.689 1.00 89.19 375 LEU A C 1
ATOM 2815 O O . LEU A 1 375 ? 19.307 -5.357 -5.232 1.00 89.19 375 LEU A O 1
ATOM 2819 N N . GLU A 1 376 ? 17.998 -5.805 -6.979 1.00 90.94 376 GLU A N 1
ATOM 2820 C CA . GLU A 1 376 ? 18.857 -5.213 -8.001 1.00 90.94 376 GLU A CA 1
ATOM 2821 C C . GLU A 1 376 ? 18.268 -3.873 -8.469 1.00 90.94 376 GLU A C 1
ATOM 2823 O O . GLU A 1 376 ? 17.086 -3.788 -8.810 1.00 90.94 376 GLU A O 1
ATOM 2828 N N . ILE A 1 377 ? 19.081 -2.815 -8.513 1.00 88.75 377 ILE A N 1
ATOM 2829 C CA . ILE A 1 377 ? 18.700 -1.553 -9.161 1.00 88.75 377 ILE A CA 1
ATOM 2830 C C . ILE A 1 377 ? 19.150 -1.591 -10.619 1.00 88.75 377 ILE A C 1
ATOM 2832 O O . ILE A 1 377 ? 20.300 -1.914 -10.905 1.00 88.75 377 ILE A O 1
ATOM 2836 N N . VAL A 1 378 ? 18.277 -1.191 -11.542 1.00 89.19 378 VAL A N 1
ATOM 2837 C CA . VAL A 1 378 ? 18.607 -1.012 -12.964 1.00 89.19 378 VAL A CA 1
ATOM 2838 C C . VAL A 1 378 ? 18.443 0.449 -13.337 1.00 89.19 378 VAL A C 1
ATOM 2840 O O . VAL A 1 378 ? 17.354 0.996 -13.188 1.00 89.19 378 VAL A O 1
ATOM 2843 N N . TYR A 1 379 ? 19.494 1.085 -13.845 1.00 87.62 379 TYR A N 1
ATOM 2844 C CA . TYR A 1 379 ? 19.439 2.470 -14.305 1.00 87.62 379 TYR A CA 1
ATOM 2845 C C . TYR A 1 379 ? 18.997 2.559 -15.767 1.00 87.62 379 TYR A C 1
ATOM 2847 O O . TYR A 1 379 ? 19.424 1.772 -16.613 1.00 87.62 379 TYR A O 1
ATOM 2855 N N . LEU A 1 380 ? 18.154 3.550 -16.059 1.00 85.38 380 LEU A N 1
ATOM 2856 C CA . LEU A 1 380 ? 17.551 3.807 -17.368 1.00 85.38 380 LEU A CA 1
ATOM 2857 C C . LEU A 1 380 ? 18.127 5.106 -17.959 1.00 85.38 380 LEU A C 1
ATOM 2859 O O . LEU A 1 380 ? 17.467 6.143 -18.018 1.00 85.38 380 LEU A O 1
ATOM 2863 N N . GLY A 1 381 ? 19.387 5.051 -18.382 1.00 82.12 381 GLY A N 1
ATOM 2864 C CA . GLY A 1 381 ? 20.160 6.150 -18.976 1.00 82.12 381 GLY A CA 1
ATOM 2865 C C . GLY A 1 381 ? 19.982 6.340 -20.489 1.00 82.12 381 GLY A C 1
ATOM 2866 O O . GLY A 1 381 ? 20.775 7.040 -21.115 1.00 82.12 381 GLY A O 1
ATOM 2867 N N . VAL A 1 382 ? 18.953 5.747 -21.108 1.00 82.88 382 VAL A N 1
ATOM 2868 C CA . VAL A 1 382 ? 18.683 5.899 -22.557 1.00 82.88 382 VAL A CA 1
ATOM 2869 C C . VAL A 1 382 ? 18.489 7.372 -22.939 1.00 82.88 382 VAL A C 1
ATOM 2871 O O . VAL A 1 382 ? 18.920 7.791 -24.009 1.00 82.88 382 VAL A O 1
ATOM 2874 N N . ALA A 1 383 ? 17.895 8.169 -22.045 1.00 77.38 383 ALA A N 1
ATOM 2875 C CA . ALA A 1 383 ? 17.722 9.611 -22.211 1.00 77.38 383 ALA A CA 1
ATOM 2876 C C . ALA A 1 383 ? 19.053 10.346 -22.444 1.00 77.38 383 ALA A C 1
ATOM 2878 O O . ALA A 1 383 ? 19.151 11.157 -23.363 1.00 77.38 383 ALA A O 1
ATOM 2879 N N . ASP A 1 384 ? 20.087 10.024 -21.662 1.00 76.19 384 ASP A N 1
ATOM 2880 C CA . ASP A 1 384 ? 21.407 10.655 -21.767 1.00 76.19 384 ASP A CA 1
ATOM 2881 C C . ASP A 1 384 ? 22.080 10.311 -23.100 1.00 76.19 384 ASP A C 1
ATOM 2883 O O . ASP A 1 384 ? 22.615 11.191 -23.776 1.00 76.19 384 ASP A O 1
ATOM 2887 N N . ALA A 1 385 ? 21.969 9.052 -23.535 1.00 77.06 385 ALA A N 1
ATOM 2888 C CA . ALA A 1 385 ? 22.446 8.618 -24.847 1.00 77.06 385 ALA A CA 1
ATOM 2889 C C . ALA A 1 385 ? 21.652 9.253 -26.011 1.00 77.06 385 ALA A C 1
ATOM 2891 O O . ALA A 1 385 ? 22.208 9.504 -27.081 1.00 77.06 385 ALA A O 1
ATOM 2892 N N . ALA A 1 386 ? 20.369 9.566 -25.807 1.00 81.44 386 ALA A N 1
ATOM 2893 C CA . ALA A 1 386 ? 19.487 10.140 -26.823 1.00 81.44 386 ALA A CA 1
ATOM 2894 C C . ALA A 1 386 ? 19.641 11.665 -27.014 1.00 81.44 386 ALA A C 1
ATOM 2896 O O . ALA A 1 386 ? 19.102 12.212 -27.984 1.00 81.44 386 ALA A O 1
ATOM 2897 N N . GLN A 1 387 ? 20.366 12.372 -26.134 1.00 79.06 387 GLN A N 1
ATOM 2898 C CA . GLN A 1 387 ? 20.496 13.840 -26.189 1.00 79.06 387 GLN A CA 1
ATOM 2899 C C . GLN A 1 387 ? 21.061 14.330 -27.534 1.00 79.06 387 GLN A C 1
ATOM 2901 O O . GLN A 1 387 ? 20.546 15.289 -28.114 1.00 79.06 387 GLN A O 1
ATOM 2906 N N . ASN A 1 388 ? 22.064 13.631 -28.075 1.00 72.50 388 ASN A N 1
ATOM 2907 C CA . ASN A 1 388 ? 22.696 13.982 -29.352 1.00 72.50 388 ASN A CA 1
ATOM 2908 C C . ASN A 1 388 ? 21.756 13.786 -30.554 1.00 72.50 388 ASN A C 1
ATOM 2910 O O . ASN A 1 388 ? 21.755 14.605 -31.475 1.00 72.50 388 ASN A O 1
ATOM 2914 N N . ILE A 1 389 ? 20.908 12.753 -30.522 1.00 78.44 389 ILE A N 1
ATOM 2915 C CA . ILE A 1 389 ? 19.922 12.459 -31.576 1.00 78.44 389 ILE A CA 1
ATOM 2916 C C . ILE A 1 389 ? 18.811 13.512 -31.562 1.00 78.44 389 ILE A C 1
ATOM 2918 O O . ILE A 1 389 ? 18.428 14.037 -32.607 1.00 78.44 389 ILE A O 1
ATOM 2922 N N . THR A 1 390 ? 18.347 13.879 -30.365 1.00 70.62 390 THR A N 1
ATOM 2923 C CA . THR A 1 390 ? 17.277 14.869 -30.155 1.00 70.62 390 THR A CA 1
ATOM 2924 C C . THR A 1 390 ? 17.630 16.226 -30.770 1.00 70.62 390 THR A C 1
ATOM 2926 O O . THR A 1 390 ? 16.780 16.883 -31.364 1.00 70.62 390 THR A O 1
ATOM 2929 N N . ALA A 1 391 ? 18.896 16.638 -30.666 1.00 68.88 391 ALA A N 1
ATOM 2930 C CA . ALA A 1 391 ? 19.377 17.910 -31.197 1.00 68.88 391 ALA A CA 1
ATOM 2931 C C . ALA A 1 391 ? 19.667 17.893 -32.711 1.00 68.88 391 ALA A C 1
ATOM 2933 O O . ALA A 1 391 ? 19.749 18.960 -33.322 1.00 68.88 391 ALA A O 1
ATOM 2934 N N . SER A 1 392 ? 19.858 16.715 -33.314 1.00 76.56 392 SER A N 1
ATOM 2935 C CA . SER A 1 392 ? 20.400 16.574 -34.674 1.00 76.56 392 SER A CA 1
ATOM 2936 C C . SER A 1 392 ? 19.409 16.020 -35.702 1.00 76.56 392 SER A C 1
ATOM 2938 O O . SER A 1 392 ? 19.511 16.381 -36.877 1.00 76.56 392 SER A O 1
ATOM 2940 N N . ASN A 1 393 ? 18.440 15.190 -35.296 1.00 86.75 393 ASN A N 1
ATOM 2941 C CA . ASN A 1 393 ? 17.448 14.604 -36.199 1.00 86.75 393 ASN A CA 1
ATOM 2942 C C . ASN A 1 393 ? 16.122 14.276 -35.481 1.00 86.75 393 ASN A C 1
ATOM 2944 O O . ASN A 1 393 ? 15.992 13.276 -34.774 1.00 86.75 393 ASN A O 1
ATOM 2948 N N . GLU A 1 394 ? 15.101 15.098 -35.736 1.00 86.62 394 GLU A N 1
ATOM 2949 C CA . GLU A 1 394 ? 13.768 14.962 -35.137 1.00 86.62 394 GLU A CA 1
ATOM 2950 C C . GLU A 1 394 ? 13.083 13.626 -35.481 1.00 86.62 394 GLU A C 1
ATOM 2952 O O . GLU A 1 394 ? 12.460 13.007 -34.617 1.00 86.62 394 GLU A O 1
ATOM 2957 N N . GLU A 1 395 ? 13.208 13.138 -36.718 1.00 90.94 395 GLU A N 1
ATOM 2958 C CA . GLU A 1 395 ? 12.580 11.874 -37.125 1.00 90.94 395 GLU A CA 1
ATOM 2959 C C . GLU A 1 395 ? 13.295 10.658 -36.522 1.00 90.94 395 GLU A C 1
ATOM 2961 O O . GLU A 1 395 ? 12.638 9.679 -36.150 1.00 90.94 395 GLU A O 1
ATOM 2966 N N . ALA A 1 396 ? 14.618 10.729 -36.341 1.00 91.25 396 ALA A N 1
ATOM 2967 C CA . ALA A 1 396 ? 15.364 9.708 -35.604 1.00 91.25 396 ALA A CA 1
ATOM 2968 C C . ALA A 1 396 ? 14.933 9.667 -34.131 1.00 91.25 396 ALA A C 1
ATOM 2970 O O . ALA A 1 396 ? 14.662 8.590 -33.600 1.00 91.25 396 ALA A O 1
ATOM 2971 N N . TYR A 1 397 ? 14.766 10.831 -33.495 1.00 88.06 397 TYR A N 1
ATOM 2972 C CA . TYR A 1 397 ? 14.259 10.920 -32.125 1.00 88.06 397 TYR A CA 1
ATOM 2973 C C . TYR A 1 397 ? 12.845 10.334 -31.983 1.00 88.06 397 TYR A C 1
ATOM 2975 O O . TYR A 1 397 ? 12.600 9.518 -31.094 1.00 88.06 397 TYR A O 1
ATOM 2983 N N . LYS A 1 398 ? 11.915 10.673 -32.890 1.00 88.31 398 LYS A N 1
ATOM 2984 C CA . LYS A 1 398 ? 10.557 10.092 -32.900 1.00 88.31 398 LYS A CA 1
ATOM 2985 C C . LYS A 1 398 ? 10.578 8.575 -33.084 1.00 88.31 398 LYS A C 1
ATOM 2987 O O . LYS A 1 398 ? 9.770 7.875 -32.474 1.00 88.31 398 LYS A O 1
ATOM 2992 N N . THR A 1 399 ? 11.473 8.071 -33.930 1.00 91.75 399 THR A N 1
ATOM 2993 C CA . THR A 1 399 ? 11.648 6.631 -34.172 1.00 91.75 399 THR A CA 1
ATOM 2994 C C . THR A 1 399 ? 12.161 5.923 -32.920 1.00 91.75 399 THR A C 1
ATOM 2996 O O . THR A 1 399 ? 11.574 4.921 -32.511 1.00 91.75 399 THR A O 1
ATOM 2999 N N . LEU A 1 400 ? 13.167 6.493 -32.251 1.00 91.50 400 LEU A N 1
ATOM 3000 C CA . LEU A 1 400 ? 13.684 5.992 -30.978 1.00 91.50 400 LEU A CA 1
ATOM 3001 C C . LEU A 1 400 ? 12.612 5.989 -29.883 1.00 91.50 400 LEU A C 1
ATOM 3003 O O . LEU A 1 400 ? 12.430 4.976 -29.216 1.00 91.50 400 LEU A O 1
ATOM 3007 N N . LEU A 1 401 ? 11.870 7.088 -29.720 1.00 87.81 401 LEU A N 1
ATOM 3008 C CA . LEU A 1 401 ? 10.816 7.195 -28.709 1.00 87.81 401 LEU A CA 1
ATOM 3009 C C . LEU A 1 401 ? 9.720 6.138 -28.910 1.00 87.81 401 LEU A C 1
ATOM 3011 O O . LEU A 1 401 ? 9.272 5.529 -27.941 1.00 87.81 401 LEU A O 1
ATOM 3015 N N . ARG A 1 402 ? 9.307 5.888 -30.160 1.00 88.62 402 ARG A N 1
ATOM 3016 C CA . ARG A 1 402 ? 8.346 4.819 -30.483 1.00 88.62 402 ARG A CA 1
ATOM 3017 C C . ARG A 1 402 ? 8.882 3.447 -30.089 1.00 88.62 402 ARG A C 1
ATOM 3019 O O . ARG A 1 402 ? 8.179 2.721 -29.398 1.00 88.62 402 ARG A O 1
ATOM 3026 N N . GLY A 1 403 ? 10.117 3.128 -30.482 1.00 91.19 403 GLY A N 1
ATOM 3027 C CA . GLY A 1 403 ? 10.756 1.861 -30.122 1.00 91.19 403 GLY A CA 1
ATOM 3028 C C . GLY A 1 403 ? 10.920 1.692 -28.610 1.00 91.19 403 GLY A C 1
ATOM 3029 O O . GLY A 1 403 ? 10.668 0.619 -28.081 1.00 91.19 403 GLY A O 1
ATOM 3030 N N . TYR A 1 404 ? 11.259 2.764 -27.894 1.00 89.44 404 TYR A N 1
ATOM 3031 C CA . TYR A 1 404 ? 11.372 2.755 -26.436 1.00 89.44 404 TYR A CA 1
ATOM 3032 C C . TYR A 1 404 ? 10.028 2.460 -25.754 1.00 89.44 404 TYR A C 1
ATOM 3034 O O . TYR A 1 404 ? 9.959 1.610 -24.871 1.00 89.44 404 TYR A O 1
ATOM 3042 N N . VAL A 1 405 ? 8.942 3.111 -26.188 1.00 86.75 405 VAL A N 1
ATOM 3043 C CA . VAL A 1 405 ? 7.585 2.826 -25.686 1.00 86.75 405 VAL A CA 1
ATOM 3044 C C . VAL A 1 405 ? 7.168 1.384 -26.000 1.00 86.75 405 VAL A C 1
ATOM 3046 O O . VAL A 1 405 ? 6.594 0.718 -25.140 1.00 86.75 405 VAL A O 1
ATOM 3049 N N . ASP A 1 406 ? 7.479 0.885 -27.198 1.00 89.00 406 ASP A N 1
ATOM 3050 C CA . ASP A 1 406 ? 7.172 -0.494 -27.601 1.00 89.00 406 ASP A CA 1
ATOM 3051 C C . ASP A 1 406 ? 7.902 -1.524 -26.764 1.00 89.00 406 ASP A C 1
ATOM 3053 O O . ASP A 1 406 ? 7.274 -2.456 -26.269 1.00 89.00 406 ASP A O 1
ATOM 3057 N N . PHE A 1 407 ? 9.197 -1.319 -26.543 1.00 91.56 407 PHE A N 1
ATOM 3058 C CA . PHE A 1 407 ? 9.992 -2.216 -25.727 1.00 91.56 407 PHE A CA 1
ATOM 3059 C C . PHE A 1 407 ? 9.407 -2.377 -24.323 1.00 91.56 407 PHE A C 1
ATOM 3061 O O . PHE A 1 407 ? 9.253 -3.497 -23.855 1.00 91.56 407 PHE A O 1
ATOM 3068 N N . TRP A 1 408 ? 9.046 -1.282 -23.651 1.00 88.88 408 TRP A N 1
ATOM 3069 C CA . TRP A 1 408 ? 8.476 -1.362 -22.304 1.00 88.88 408 TRP A CA 1
ATOM 3070 C C . TRP A 1 408 ? 7.081 -1.985 -22.277 1.00 88.88 408 TRP A C 1
ATOM 3072 O O . TRP A 1 408 ? 6.784 -2.748 -21.355 1.00 88.88 408 TRP A O 1
ATOM 3082 N N . ASN A 1 409 ? 6.237 -1.686 -23.274 1.00 87.38 409 ASN A N 1
ATOM 3083 C CA . ASN A 1 409 ? 4.940 -2.349 -23.426 1.00 87.38 409 ASN A CA 1
ATOM 3084 C C . ASN A 1 409 ? 5.130 -3.867 -23.551 1.00 87.38 409 ASN A C 1
ATOM 3086 O O . ASN A 1 409 ? 4.496 -4.642 -22.832 1.00 87.38 409 ASN A O 1
ATOM 3090 N N . ASP A 1 410 ? 6.019 -4.294 -24.442 1.00 90.62 410 ASP A N 1
ATOM 3091 C CA . ASP A 1 410 ? 6.245 -5.709 -24.692 1.00 90.62 410 ASP A CA 1
ATOM 3092 C C . ASP A 1 410 ? 6.930 -6.370 -23.498 1.00 90.62 410 ASP A C 1
ATOM 3094 O O . ASP A 1 410 ? 6.416 -7.356 -22.986 1.00 90.62 410 ASP A O 1
ATOM 3098 N N . PHE A 1 411 ? 7.998 -5.792 -22.949 1.00 92.00 411 PHE A N 1
ATOM 3099 C CA . PHE A 1 411 ? 8.703 -6.368 -21.806 1.00 92.00 411 PHE A CA 1
ATOM 3100 C C . PHE A 1 411 ? 7.772 -6.621 -20.613 1.00 92.00 411 PHE A C 1
ATOM 3102 O O . PHE A 1 411 ? 7.840 -7.691 -20.013 1.00 92.00 411 PHE A O 1
ATOM 3109 N N . PHE A 1 412 ? 6.880 -5.686 -20.264 1.00 89.31 412 PHE A N 1
ATOM 3110 C CA . PHE A 1 412 ? 6.005 -5.839 -19.094 1.00 89.31 412 PHE A CA 1
ATOM 3111 C C . PHE A 1 412 ? 4.682 -6.568 -19.362 1.00 89.31 412 PHE A C 1
ATOM 3113 O O . PHE A 1 412 ? 4.149 -7.205 -18.445 1.00 89.31 412 PHE A O 1
ATOM 3120 N N . TYR A 1 413 ? 4.125 -6.494 -20.572 1.00 88.12 413 TYR A N 1
ATOM 3121 C CA . TYR A 1 413 ? 2.762 -6.986 -20.826 1.00 88.12 413 TYR A CA 1
ATOM 3122 C C . TYR A 1 413 ? 2.675 -8.052 -21.912 1.00 88.12 413 TYR A C 1
ATOM 3124 O O . TYR A 1 413 ? 1.733 -8.852 -21.865 1.00 88.12 413 TYR A O 1
ATOM 3132 N N . PHE A 1 414 ? 3.633 -8.088 -22.837 1.00 90.44 414 PHE A N 1
ATOM 3133 C CA . PHE A 1 414 ? 3.667 -9.020 -23.966 1.00 90.44 414 PHE A CA 1
ATOM 3134 C C . PHE A 1 414 ? 5.081 -9.589 -24.216 1.00 90.44 414 PHE A C 1
ATOM 3136 O O . PHE A 1 414 ? 5.577 -9.513 -25.346 1.00 90.44 414 PHE A O 1
ATOM 3143 N N . PRO A 1 415 ? 5.776 -10.123 -23.187 1.00 92.62 415 PRO A N 1
ATOM 3144 C CA . PRO A 1 415 ? 7.188 -10.494 -23.305 1.00 92.62 415 PRO A CA 1
ATOM 3145 C C . PRO A 1 415 ? 7.424 -11.589 -24.349 1.00 92.62 415 PRO A C 1
ATOM 3147 O O . PRO A 1 415 ? 8.489 -11.637 -24.958 1.00 92.62 415 PRO A O 1
ATOM 3150 N N . GLU A 1 416 ? 6.406 -12.404 -24.636 1.00 92.00 416 GLU A N 1
ATOM 3151 C CA . GLU A 1 416 ? 6.418 -13.425 -25.683 1.00 92.00 416 GLU A CA 1
ATOM 3152 C C . GLU A 1 416 ? 6.667 -12.884 -27.100 1.00 92.00 416 GLU A C 1
ATOM 3154 O O . GLU A 1 416 ? 6.945 -13.665 -28.011 1.00 92.00 416 GLU A O 1
ATOM 3159 N N . ARG A 1 417 ? 6.543 -11.568 -27.308 1.00 90.88 417 ARG A N 1
ATOM 3160 C CA . ARG A 1 417 ? 6.806 -10.914 -28.595 1.00 90.88 417 ARG A CA 1
ATOM 3161 C C . ARG A 1 417 ? 8.278 -10.627 -28.831 1.00 90.88 417 ARG A C 1
ATOM 3163 O O . ARG A 1 417 ? 8.647 -10.445 -29.985 1.00 90.88 417 ARG A O 1
ATOM 3170 N N . LEU A 1 418 ? 9.089 -10.565 -27.778 1.00 93.56 418 LEU A N 1
ATOM 3171 C CA . LEU A 1 418 ? 10.499 -10.211 -27.885 1.00 93.56 418 LEU A CA 1
ATOM 3172 C C . LEU A 1 418 ? 11.314 -11.426 -28.338 1.00 93.56 418 LEU A C 1
ATOM 3174 O O . LEU A 1 418 ? 11.290 -12.482 -27.698 1.00 93.56 418 LEU A O 1
ATOM 3178 N N . GLU A 1 419 ? 12.114 -11.269 -29.393 1.00 95.00 419 GLU A N 1
ATOM 3179 C CA . GLU A 1 419 ? 12.998 -12.340 -29.889 1.00 95.00 419 GLU A CA 1
ATOM 3180 C C . GLU A 1 419 ? 14.113 -12.724 -28.899 1.00 95.00 419 GLU A C 1
ATOM 3182 O O . GLU A 1 419 ? 14.773 -13.752 -29.059 1.00 95.00 419 GLU A O 1
ATOM 3187 N N . SER A 1 420 ? 14.298 -11.933 -27.839 1.00 93.56 420 SER A N 1
ATOM 3188 C CA . SER A 1 420 ? 15.224 -12.215 -26.739 1.00 93.56 420 SER A CA 1
ATOM 3189 C C . SER A 1 420 ? 14.884 -13.473 -25.939 1.00 93.56 420 SER A C 1
ATOM 3191 O O . SER A 1 420 ? 15.737 -13.980 -25.211 1.00 93.56 420 SER A O 1
ATOM 3193 N N . GLY A 1 421 ? 13.657 -13.991 -26.061 1.00 92.44 421 GLY A N 1
ATOM 3194 C CA . GLY A 1 421 ? 13.200 -15.164 -25.316 1.00 92.44 421 GLY A CA 1
ATOM 3195 C C . GLY A 1 421 ? 12.853 -14.875 -23.854 1.00 92.44 421 GLY A C 1
ATOM 3196 O O . GLY A 1 421 ? 12.726 -15.814 -23.065 1.00 92.44 421 GLY A O 1
ATOM 3197 N N . VAL A 1 422 ? 12.691 -13.600 -23.478 1.00 94.50 422 VAL A N 1
ATOM 3198 C CA . VAL A 1 422 ? 12.176 -13.222 -22.156 1.00 94.50 422 VAL A CA 1
ATOM 3199 C C . VAL A 1 422 ? 10.780 -13.812 -21.959 1.00 94.50 422 VAL A C 1
ATOM 3201 O O . VAL A 1 422 ? 9.893 -13.675 -22.794 1.00 94.50 422 VAL A O 1
ATOM 3204 N N . THR A 1 423 ? 10.587 -14.479 -20.825 1.00 94.50 423 THR A N 1
ATOM 3205 C CA . THR A 1 423 ? 9.299 -15.066 -20.435 1.00 94.50 423 THR A CA 1
ATOM 3206 C C . THR A 1 423 ? 8.506 -14.120 -19.534 1.00 94.50 423 THR A C 1
ATOM 3208 O O . THR A 1 423 ? 9.044 -13.147 -19.002 1.00 94.50 423 THR A O 1
ATOM 3211 N N . ALA A 1 424 ? 7.227 -14.430 -19.304 1.00 92.25 424 ALA A N 1
ATOM 3212 C CA . ALA A 1 424 ? 6.409 -13.709 -18.329 1.00 92.25 424 ALA A CA 1
ATOM 3213 C C . ALA A 1 424 ? 7.019 -13.737 -16.917 1.00 92.25 424 ALA A C 1
ATOM 3215 O O . ALA A 1 424 ? 7.061 -12.703 -16.258 1.00 92.25 424 ALA A O 1
ATOM 3216 N N . ASP A 1 425 ? 7.560 -14.878 -16.481 1.00 92.12 425 ASP A N 1
ATOM 3217 C CA . ASP A 1 425 ? 8.187 -14.996 -15.161 1.00 92.12 425 ASP A CA 1
ATOM 3218 C C . ASP A 1 425 ? 9.460 -14.150 -15.062 1.00 92.12 425 ASP A C 1
ATOM 3220 O O . ASP A 1 425 ? 9.618 -13.400 -14.104 1.00 92.12 425 ASP A O 1
ATOM 3224 N N . MET A 1 426 ? 10.316 -14.174 -16.092 1.00 93.75 426 MET A N 1
ATOM 3225 C CA . MET A 1 426 ? 11.506 -13.310 -16.154 1.00 93.75 426 MET A CA 1
ATOM 3226 C C . MET A 1 426 ? 11.145 -11.823 -16.161 1.00 93.75 426 MET A C 1
ATOM 3228 O O . MET A 1 426 ? 11.820 -11.023 -15.521 1.00 93.75 426 MET A O 1
ATOM 3232 N N . SER A 1 427 ? 10.074 -11.447 -16.862 1.00 93.31 427 SER A N 1
ATOM 3233 C CA . SER A 1 427 ? 9.544 -10.084 -16.826 1.00 93.31 427 SER A CA 1
ATOM 3234 C C . SER A 1 427 ? 9.078 -9.710 -15.421 1.00 93.31 427 SER A C 1
ATOM 3236 O O . SER A 1 427 ? 9.391 -8.617 -14.953 1.00 93.31 427 SER A O 1
ATOM 3238 N N . ASN A 1 428 ? 8.339 -10.593 -14.740 1.00 92.19 428 ASN A N 1
ATOM 3239 C CA . ASN A 1 428 ? 7.761 -10.357 -13.411 1.00 92.19 428 ASN A CA 1
ATOM 3240 C C . ASN A 1 428 ? 8.811 -10.093 -12.326 1.00 92.19 428 ASN A C 1
ATOM 3242 O O . ASN A 1 428 ? 8.502 -9.375 -11.375 1.00 92.19 428 ASN A O 1
ATOM 3246 N N . LEU A 1 429 ? 10.043 -10.586 -12.504 1.00 92.12 429 LEU A N 1
ATOM 3247 C CA . LEU A 1 429 ? 11.191 -10.273 -11.642 1.00 92.12 429 LEU A CA 1
ATOM 3248 C C . LEU A 1 429 ? 11.500 -8.774 -11.565 1.00 92.12 429 LEU A C 1
ATOM 3250 O O . LEU A 1 429 ? 12.142 -8.323 -10.620 1.00 92.12 429 LEU A O 1
ATOM 3254 N N . CYS A 1 430 ? 11.059 -8.007 -12.559 1.00 90.00 430 CYS A N 1
ATOM 3255 C CA . CYS A 1 430 ? 11.273 -6.577 -12.665 1.00 90.00 430 CYS A CA 1
ATOM 3256 C C . CYS A 1 430 ? 9.954 -5.807 -12.532 1.00 90.00 430 CYS A C 1
ATOM 3258 O O . CYS A 1 430 ? 8.903 -6.195 -13.051 1.00 90.00 430 CYS A O 1
ATOM 3260 N N . GLY A 1 431 ? 9.996 -4.650 -11.886 1.00 84.62 431 GLY A N 1
ATOM 3261 C CA . GLY A 1 431 ? 8.858 -3.741 -11.828 1.00 84.62 431 GLY A CA 1
ATOM 3262 C C . GLY A 1 431 ? 9.189 -2.462 -11.083 1.00 84.62 431 GLY A C 1
ATOM 3263 O O . GLY A 1 431 ? 10.241 -2.343 -10.453 1.00 84.62 431 GLY A O 1
ATOM 3264 N N . ASN A 1 432 ? 8.287 -1.487 -11.149 1.00 71.50 432 ASN A N 1
ATOM 3265 C CA . ASN A 1 432 ? 8.448 -0.273 -10.364 1.00 71.50 432 ASN A CA 1
ATOM 3266 C C . ASN A 1 432 ? 7.139 0.169 -9.715 1.00 71.50 432 ASN A C 1
ATOM 3268 O O . ASN A 1 432 ? 6.095 0.252 -10.357 1.00 71.50 432 ASN A O 1
ATOM 3272 N N . SER A 1 433 ? 7.242 0.475 -8.430 1.00 58.28 433 SER A N 1
ATOM 3273 C CA . SER A 1 433 ? 6.214 1.057 -7.568 1.00 58.28 433 SER A CA 1
ATOM 3274 C C . SER A 1 433 ? 6.594 2.461 -7.086 1.00 58.28 433 SER A C 1
ATOM 3276 O O . SER A 1 433 ? 5.830 3.104 -6.370 1.00 58.28 433 SER A O 1
ATOM 3278 N N . ALA A 1 434 ? 7.764 2.956 -7.487 1.00 53.97 434 ALA A N 1
ATOM 3279 C CA . ALA A 1 434 ? 8.201 4.332 -7.350 1.00 53.97 434 ALA A CA 1
ATOM 3280 C C . ALA A 1 434 ? 8.122 5.025 -8.722 1.00 53.97 434 ALA A C 1
ATOM 3282 O O . ALA A 1 434 ? 8.377 4.423 -9.760 1.00 53.97 434 ALA A O 1
ATOM 3283 N N . ASN A 1 435 ? 7.777 6.314 -8.730 1.00 54.31 435 ASN A N 1
ATOM 3284 C CA . ASN A 1 435 ? 7.581 7.174 -9.910 1.00 54.31 435 ASN A CA 1
ATOM 3285 C C . ASN A 1 435 ? 8.875 7.452 -10.715 1.00 54.31 435 ASN A C 1
ATOM 3287 O O . ASN A 1 435 ? 9.175 8.611 -11.018 1.00 54.31 435 ASN A O 1
ATOM 3291 N N . MET A 1 436 ? 9.695 6.435 -10.986 1.00 57.16 436 MET A N 1
ATOM 3292 C CA . MET A 1 436 ? 11.111 6.593 -11.336 1.00 57.16 436 MET A CA 1
ATOM 3293 C C . MET A 1 436 ? 11.486 6.048 -12.711 1.00 57.16 436 MET A C 1
ATOM 3295 O O . MET A 1 436 ? 12.645 6.170 -13.086 1.00 57.16 436 MET A O 1
ATOM 3299 N N . PHE A 1 437 ? 10.530 5.546 -13.502 1.00 64.44 437 PHE A N 1
ATOM 3300 C CA . PHE A 1 437 ? 10.707 5.406 -14.949 1.00 64.44 437 PHE A CA 1
ATOM 3301 C C . PHE A 1 437 ? 9.704 6.275 -15.711 1.00 64.44 437 PHE A C 1
ATOM 3303 O O . PHE A 1 437 ? 8.595 6.535 -15.246 1.00 64.44 437 PHE A O 1
ATOM 3310 N N . SER A 1 438 ? 10.137 6.797 -16.856 1.00 70.75 438 SER A N 1
ATOM 3311 C CA . SER A 1 438 ? 9.392 7.751 -17.676 1.00 70.75 438 SER A CA 1
ATOM 3312 C C . SER A 1 438 ? 9.413 7.288 -19.123 1.00 70.75 438 SER A C 1
ATOM 3314 O O . SER A 1 438 ? 10.466 6.884 -19.619 1.00 70.75 438 SER A O 1
ATOM 3316 N N . PHE A 1 439 ? 8.278 7.397 -19.816 1.00 72.69 439 PHE A N 1
ATOM 3317 C CA . PHE A 1 439 ? 8.249 7.245 -21.275 1.00 72.69 439 PHE A CA 1
ATOM 3318 C C . PHE A 1 439 ? 8.848 8.439 -22.009 1.00 72.69 439 PHE A C 1
ATOM 3320 O O . PHE A 1 439 ? 9.240 8.316 -23.165 1.00 72.69 439 PHE A O 1
ATOM 3327 N N . ASN A 1 440 ? 8.927 9.596 -21.355 1.00 70.50 440 ASN A N 1
ATOM 3328 C CA . ASN A 1 440 ? 9.603 10.751 -21.913 1.00 70.50 440 ASN A CA 1
ATOM 3329 C C . ASN A 1 440 ? 11.122 10.585 -21.754 1.00 70.50 440 ASN A C 1
ATOM 3331 O O . ASN A 1 440 ? 11.616 10.500 -20.627 1.00 70.50 440 ASN A O 1
ATOM 3335 N N . LEU A 1 441 ? 11.830 10.550 -22.890 1.00 72.88 441 LEU A N 1
ATOM 3336 C CA . LEU A 1 441 ? 13.294 10.498 -22.985 1.00 72.88 441 LEU A CA 1
ATOM 3337 C C . LEU A 1 441 ? 13.967 11.855 -22.690 1.00 72.88 441 LEU A C 1
ATOM 3339 O O . LEU A 1 441 ? 15.189 11.941 -22.689 1.00 72.88 441 LEU A O 1
ATOM 3343 N N . GLY A 1 442 ? 13.193 12.916 -22.452 1.00 57.91 442 GLY A N 1
ATOM 3344 C CA . GLY A 1 442 ? 13.657 14.210 -21.957 1.00 57.91 442 GLY A CA 1
ATOM 3345 C C . GLY A 1 442 ? 13.089 14.515 -20.567 1.00 57.91 442 GLY A C 1
ATOM 3346 O O . GLY A 1 442 ? 11.968 14.132 -20.243 1.00 57.91 442 GLY A O 1
ATOM 3347 N N . ASN A 1 443 ? 13.847 15.256 -19.758 1.00 46.16 443 ASN A N 1
ATOM 3348 C CA . ASN A 1 443 ? 13.469 15.739 -18.421 1.00 46.16 443 ASN A CA 1
ATOM 3349 C C . ASN A 1 443 ? 13.322 14.680 -17.317 1.00 46.16 443 ASN A C 1
ATOM 3351 O O . ASN A 1 443 ? 12.265 14.525 -16.701 1.00 46.16 443 ASN A O 1
ATOM 3355 N N . LEU A 1 444 ? 14.446 14.092 -16.919 1.00 49.81 444 LEU A N 1
ATOM 3356 C CA . LEU A 1 444 ? 14.717 14.007 -15.485 1.00 49.81 444 LEU A CA 1
ATOM 3357 C C . LEU A 1 444 ? 15.678 15.135 -15.124 1.00 49.81 444 LEU A C 1
ATOM 3359 O O . LEU A 1 444 ? 16.544 15.491 -15.921 1.00 49.81 444 LEU A O 1
ATOM 3363 N N . ALA A 1 445 ? 15.472 15.757 -13.963 1.00 45.25 445 ALA A N 1
ATOM 3364 C CA . ALA A 1 445 ? 16.379 16.790 -13.483 1.00 45.25 445 ALA A CA 1
ATOM 3365 C C . ALA A 1 445 ? 17.825 16.243 -13.496 1.00 45.25 445 ALA A C 1
ATOM 3367 O O . ALA A 1 445 ? 18.024 15.084 -13.112 1.00 45.25 445 ALA A O 1
ATOM 3368 N N . PRO A 1 446 ? 18.827 17.030 -13.932 1.00 41.66 446 PRO A N 1
ATOM 3369 C CA . PRO A 1 446 ? 20.215 16.583 -13.950 1.00 41.66 446 PRO A CA 1
ATOM 3370 C C . PRO A 1 446 ? 20.624 16.013 -12.583 1.00 41.66 446 PRO A C 1
ATOM 3372 O O . PRO A 1 446 ? 20.501 16.703 -11.573 1.00 41.66 446 PRO A O 1
ATOM 3375 N N . GLY A 1 447 ? 21.101 14.764 -12.549 1.00 47.28 447 GLY A N 1
ATOM 3376 C CA . GLY A 1 447 ? 21.643 14.127 -11.340 1.00 47.28 447 GLY A CA 1
ATOM 3377 C C . GLY A 1 447 ? 20.815 12.996 -10.716 1.00 47.28 447 GLY A C 1
ATOM 3378 O O . GLY A 1 447 ? 21.326 12.344 -9.810 1.00 47.28 447 GLY A O 1
ATOM 3379 N N . PHE A 1 448 ? 19.602 12.705 -11.203 1.00 54.38 448 PHE A N 1
ATOM 3380 C CA . PHE A 1 448 ? 18.815 11.542 -10.758 1.00 54.38 448 PHE A CA 1
ATOM 3381 C C . PHE A 1 448 ? 18.399 10.667 -11.950 1.00 54.38 448 PHE A C 1
ATOM 3383 O O . PHE A 1 448 ? 17.364 10.941 -12.564 1.00 54.38 448 PHE A O 1
ATOM 3390 N N . PRO A 1 449 ? 19.182 9.629 -12.307 1.00 59.72 449 PRO A N 1
ATOM 3391 C CA . PRO A 1 449 ? 18.798 8.722 -13.381 1.00 59.72 449 PRO A CA 1
ATOM 3392 C C . PRO A 1 449 ? 17.508 7.986 -13.010 1.00 59.72 449 PRO A C 1
ATOM 3394 O O . PRO A 1 449 ? 17.321 7.576 -11.860 1.00 59.72 449 PRO A O 1
ATOM 3397 N N . ALA A 1 450 ? 16.628 7.800 -13.997 1.00 75.19 450 ALA A N 1
ATOM 3398 C CA . ALA A 1 450 ? 15.510 6.876 -13.865 1.00 75.19 450 ALA A CA 1
ATOM 3399 C C . ALA A 1 450 ? 16.046 5.502 -13.470 1.00 75.19 450 ALA A C 1
ATOM 3401 O O . ALA A 1 450 ? 17.111 5.088 -13.939 1.00 75.19 450 ALA A O 1
ATOM 3402 N N . PHE A 1 451 ? 15.301 4.781 -12.644 1.00 80.88 451 PHE A N 1
ATOM 3403 C CA . PHE A 1 451 ? 15.653 3.411 -12.321 1.00 80.88 451 PHE A CA 1
ATOM 3404 C C . PHE A 1 451 ? 14.429 2.528 -12.141 1.00 80.88 451 PHE A C 1
ATOM 3406 O O . PHE A 1 451 ? 13.305 3.002 -11.958 1.00 80.88 451 PHE A O 1
ATOM 3413 N N . LEU A 1 452 ? 14.680 1.228 -12.199 1.00 85.25 452 LEU A N 1
ATOM 3414 C CA . LEU A 1 452 ? 13.735 0.160 -11.938 1.00 85.25 452 LEU A CA 1
ATOM 3415 C C . LEU A 1 452 ? 14.327 -0.791 -10.897 1.00 85.25 452 LEU A C 1
ATOM 3417 O O . LEU A 1 452 ? 15.547 -0.843 -10.729 1.00 85.25 452 LEU A O 1
ATOM 3421 N N . PHE A 1 453 ? 13.471 -1.556 -10.232 1.00 88.44 453 PHE A N 1
ATOM 3422 C CA . PHE A 1 453 ? 13.916 -2.643 -9.380 1.00 88.44 453 PHE A CA 1
ATOM 3423 C C . PHE A 1 453 ? 13.694 -3.986 -10.065 1.00 88.44 453 PHE A C 1
ATOM 3425 O O . PHE A 1 453 ? 12.631 -4.233 -10.640 1.00 88.44 453 PHE A O 1
ATOM 3432 N N . CYS A 1 454 ? 14.690 -4.852 -9.963 1.00 91.38 454 CYS A N 1
ATOM 3433 C CA . CYS A 1 454 ? 14.643 -6.234 -10.407 1.00 91.38 454 CYS A CA 1
ATOM 3434 C C . CYS A 1 454 ? 15.140 -7.162 -9.296 1.00 91.38 454 CYS A C 1
ATOM 3436 O O . CYS A 1 454 ? 15.689 -6.709 -8.291 1.00 91.38 454 CYS A O 1
ATOM 3438 N N . GLN A 1 455 ? 14.922 -8.460 -9.472 1.00 90.69 455 GLN A N 1
ATOM 3439 C CA . GLN A 1 455 ? 15.361 -9.506 -8.552 1.00 90.69 455 GLN A CA 1
ATOM 3440 C C . GLN A 1 455 ? 15.805 -10.747 -9.338 1.00 90.69 455 GLN A C 1
ATOM 3442 O O . GLN A 1 455 ? 15.438 -10.898 -10.501 1.00 90.69 455 GLN A O 1
ATOM 3447 N N . GLU A 1 456 ? 16.601 -11.624 -8.721 1.00 84.38 456 GLU A N 1
ATOM 3448 C CA . GLU A 1 456 ? 16.978 -12.952 -9.255 1.00 84.38 456 GLU A CA 1
ATOM 3449 C C . GLU A 1 456 ? 17.414 -12.971 -10.738 1.00 84.38 456 GLU A C 1
ATOM 3451 O O . GLU A 1 456 ? 16.999 -13.821 -11.527 1.00 84.38 456 GLU A O 1
ATOM 3456 N N . GLY A 1 457 ? 18.278 -12.037 -11.153 1.00 82.69 457 GLY A N 1
ATOM 3457 C CA . GLY A 1 457 ? 18.762 -11.980 -12.536 1.00 82.69 457 GLY A CA 1
ATOM 3458 C C . GLY A 1 457 ? 17.781 -11.352 -13.532 1.00 82.69 457 GLY A C 1
ATOM 3459 O O . GLY A 1 457 ? 18.084 -11.295 -14.730 1.00 82.69 457 GLY A O 1
ATOM 3460 N N . GLY A 1 458 ? 16.658 -10.808 -13.058 1.00 92.56 458 GLY A N 1
ATOM 3461 C CA . GLY A 1 458 ? 15.750 -9.973 -13.841 1.00 92.56 458 GLY A CA 1
ATOM 3462 C C . GLY A 1 458 ? 16.470 -8.799 -14.512 1.00 92.56 458 GLY A C 1
ATOM 3463 O O . GLY A 1 458 ? 16.185 -8.497 -15.671 1.00 92.56 458 GLY A O 1
ATOM 3464 N N . THR A 1 459 ? 17.485 -8.210 -13.861 1.00 94.31 459 THR A N 1
ATOM 3465 C CA . THR A 1 459 ? 18.324 -7.159 -14.472 1.00 94.31 459 THR A CA 1
ATOM 3466 C C . THR A 1 459 ? 18.964 -7.631 -15.769 1.00 94.31 459 THR A C 1
ATOM 3468 O O . THR A 1 459 ? 18.929 -6.928 -16.779 1.00 94.31 459 THR A O 1
ATOM 3471 N N . LYS A 1 460 ? 19.531 -8.843 -15.768 1.00 94.38 460 LYS A N 1
ATOM 3472 C CA . LYS A 1 460 ? 20.174 -9.403 -16.956 1.00 94.38 460 LYS A CA 1
ATOM 3473 C C . LYS A 1 460 ? 19.154 -9.655 -18.063 1.00 94.38 460 LYS A C 1
ATOM 3475 O O . LYS A 1 460 ? 19.418 -9.287 -19.203 1.00 94.38 460 LYS A O 1
ATOM 3480 N N . ALA A 1 461 ? 18.004 -10.240 -17.729 1.00 95.12 461 ALA A N 1
ATOM 3481 C CA . ALA A 1 461 ? 16.938 -10.490 -18.697 1.00 95.12 461 ALA A CA 1
ATOM 3482 C C . ALA A 1 461 ? 16.456 -9.188 -19.363 1.00 95.12 461 ALA A C 1
ATOM 3484 O O . ALA A 1 461 ? 16.311 -9.138 -20.583 1.00 95.12 461 ALA A O 1
ATOM 3485 N N . LEU A 1 462 ? 16.280 -8.120 -18.578 1.00 95.31 462 LEU A N 1
ATOM 3486 C CA . LEU A 1 462 ? 15.909 -6.793 -19.071 1.00 95.31 462 LEU A CA 1
ATOM 3487 C C . LEU A 1 462 ? 16.979 -6.189 -19.992 1.00 95.31 462 LEU A C 1
ATOM 3489 O O . LEU A 1 462 ? 16.659 -5.734 -21.090 1.00 95.31 462 LEU A O 1
ATOM 3493 N N . MET A 1 463 ? 18.243 -6.194 -19.562 1.00 95.88 463 MET A N 1
ATOM 3494 C CA . MET A 1 463 ? 19.352 -5.632 -20.340 1.00 95.88 463 MET A CA 1
ATOM 3495 C C . MET A 1 463 ? 19.566 -6.374 -21.664 1.00 95.88 463 MET A C 1
ATOM 3497 O O . MET A 1 463 ? 19.696 -5.736 -22.710 1.00 95.88 463 MET A O 1
ATOM 3501 N N . ASP A 1 464 ? 19.577 -7.710 -21.632 1.00 96.00 464 ASP A N 1
ATOM 3502 C CA . ASP A 1 464 ? 19.734 -8.532 -22.833 1.00 96.00 464 ASP A CA 1
ATOM 3503 C C . ASP A 1 464 ? 18.570 -8.283 -23.806 1.00 96.00 464 ASP A C 1
ATOM 3505 O O . ASP A 1 464 ? 18.793 -8.083 -25.001 1.00 96.00 464 ASP A O 1
ATOM 3509 N N . ALA A 1 465 ? 17.334 -8.218 -23.296 1.00 97.00 465 ALA A N 1
ATOM 3510 C CA . ALA A 1 465 ? 16.162 -7.937 -24.115 1.00 97.00 465 ALA A CA 1
ATOM 3511 C C . ALA A 1 465 ? 16.220 -6.561 -24.780 1.00 97.00 465 ALA A C 1
ATOM 3513 O O . ALA A 1 465 ? 15.931 -6.460 -25.970 1.00 97.00 465 ALA A O 1
ATOM 3514 N N . TRP A 1 466 ? 16.629 -5.520 -24.049 1.00 96.12 466 TRP A N 1
ATOM 3515 C CA . TRP A 1 466 ? 16.777 -4.175 -24.609 1.00 96.12 466 TRP A CA 1
ATOM 3516 C C . TRP A 1 466 ? 17.834 -4.126 -25.710 1.00 96.12 466 TRP A C 1
ATOM 3518 O O . TRP A 1 466 ? 17.591 -3.577 -26.784 1.00 96.12 466 TRP A O 1
ATOM 3528 N N . ALA A 1 467 ? 19.000 -4.730 -25.477 1.00 95.25 467 ALA A N 1
ATOM 3529 C CA . ALA A 1 467 ? 20.076 -4.744 -26.461 1.00 95.25 467 ALA A CA 1
ATOM 3530 C C . ALA A 1 467 ? 19.673 -5.492 -27.744 1.00 95.25 467 ALA A C 1
ATOM 3532 O O . ALA A 1 467 ? 19.978 -5.026 -28.846 1.00 95.25 467 ALA A O 1
ATOM 3533 N N . MET A 1 468 ? 18.966 -6.620 -27.603 1.00 95.69 468 MET A N 1
ATOM 3534 C CA . MET A 1 468 ? 18.465 -7.417 -28.728 1.00 95.69 468 MET A CA 1
ATOM 3535 C C . MET A 1 468 ? 17.314 -6.737 -29.477 1.00 95.69 468 MET A C 1
ATOM 3537 O O . MET A 1 468 ? 17.196 -6.926 -30.683 1.00 95.69 468 MET A O 1
ATOM 3541 N N . PHE A 1 469 ? 16.514 -5.900 -28.809 1.00 96.75 469 PHE A N 1
ATOM 3542 C CA . PHE A 1 469 ? 15.361 -5.215 -29.408 1.00 96.75 469 PHE A CA 1
ATOM 3543 C C . PHE A 1 469 ? 15.715 -4.350 -30.630 1.00 96.75 469 PHE A C 1
ATOM 3545 O O . PHE A 1 469 ? 14.901 -4.153 -31.528 1.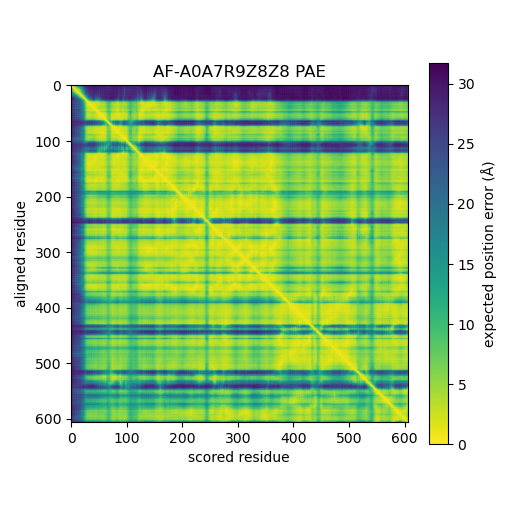00 96.75 469 PHE A O 1
ATOM 3552 N N . PHE A 1 470 ? 16.949 -3.845 -30.701 1.00 95.75 470 PHE A N 1
ATOM 3553 C CA . PHE A 1 470 ? 17.426 -3.072 -31.851 1.00 95.75 470 PHE A CA 1
ATOM 3554 C C . PHE A 1 470 ? 17.502 -3.888 -33.140 1.00 95.75 470 PHE A C 1
ATOM 3556 O O . PHE A 1 470 ? 17.367 -3.320 -34.223 1.00 95.75 470 PHE A O 1
ATOM 3563 N N . ASP A 1 471 ? 17.731 -5.189 -33.010 1.00 93.62 471 ASP A N 1
ATOM 3564 C CA . ASP A 1 471 ? 17.899 -6.117 -34.122 1.00 93.62 471 ASP A CA 1
ATOM 3565 C C . ASP A 1 471 ? 16.682 -7.061 -34.249 1.00 93.62 471 ASP A C 1
ATOM 3567 O O . ASP A 1 471 ? 16.706 -7.980 -35.065 1.00 93.62 471 ASP A O 1
ATOM 3571 N N . ASP A 1 472 ? 15.623 -6.827 -33.459 1.00 93.06 472 ASP A N 1
ATOM 3572 C CA . ASP A 1 472 ? 14.377 -7.598 -33.482 1.00 93.06 472 ASP A CA 1
ATOM 3573 C C . ASP A 1 472 ? 13.659 -7.402 -34.821 1.00 93.06 472 ASP A C 1
ATOM 3575 O O . ASP A 1 472 ? 13.360 -6.272 -35.231 1.00 93.06 472 ASP A O 1
ATOM 3579 N N . SER A 1 473 ? 13.366 -8.514 -35.498 1.00 89.75 473 SER A N 1
ATOM 3580 C CA . SER A 1 473 ? 12.852 -8.491 -36.870 1.00 89.75 473 SER A CA 1
ATOM 3581 C C . SER A 1 473 ? 11.468 -7.853 -37.013 1.00 89.75 473 SER A C 1
ATOM 3583 O O . SER A 1 473 ? 11.077 -7.459 -38.116 1.00 89.75 473 SER A O 1
ATOM 3585 N N . GLN A 1 474 ? 10.711 -7.730 -35.919 1.00 87.75 474 GLN A N 1
ATOM 3586 C CA . GLN A 1 474 ? 9.399 -7.086 -35.931 1.00 87.75 474 GLN A CA 1
ATOM 3587 C C . GLN A 1 474 ? 9.495 -5.563 -35.878 1.00 87.75 474 GLN A C 1
ATOM 3589 O O . GLN A 1 474 ? 8.608 -4.879 -36.395 1.00 87.75 474 GLN A O 1
ATOM 3594 N N . TYR A 1 475 ? 10.541 -5.037 -35.241 1.00 89.62 475 TYR A N 1
ATOM 3595 C CA . TYR A 1 475 ? 10.678 -3.610 -34.957 1.00 89.62 475 TYR A CA 1
ATOM 3596 C C . TYR A 1 475 ? 11.725 -2.932 -35.836 1.00 89.62 475 TYR A C 1
ATOM 3598 O O . TYR A 1 475 ? 11.567 -1.746 -36.144 1.00 89.62 475 TYR A O 1
ATOM 3606 N N . ASP A 1 476 ? 12.768 -3.661 -36.256 1.00 91.06 476 ASP A N 1
ATOM 3607 C CA . ASP A 1 476 ? 13.866 -3.156 -37.090 1.00 91.06 476 ASP A CA 1
ATOM 3608 C C . ASP A 1 476 ? 14.437 -1.824 -36.535 1.00 91.06 476 ASP A C 1
ATOM 3610 O O . ASP A 1 476 ? 14.886 -0.963 -37.295 1.00 91.06 476 ASP A O 1
ATOM 3614 N N . LEU A 1 477 ? 14.386 -1.592 -35.210 1.00 94.75 477 LEU A N 1
ATOM 3615 C CA . LEU A 1 477 ? 14.642 -0.270 -34.614 1.00 94.75 477 LEU A CA 1
ATOM 3616 C C . LEU A 1 477 ? 16.032 0.245 -34.996 1.00 94.75 477 LEU A C 1
ATOM 3618 O O . LEU A 1 477 ? 16.176 1.390 -35.423 1.00 94.75 477 LEU A O 1
ATOM 3622 N N . GLY A 1 478 ? 17.043 -0.613 -34.896 1.00 95.62 478 GLY A N 1
ATOM 3623 C CA . GLY A 1 478 ? 18.415 -0.275 -35.233 1.00 95.62 478 GLY A CA 1
ATOM 3624 C C . GLY A 1 478 ? 18.599 0.071 -36.706 1.00 95.62 478 GLY A C 1
ATOM 3625 O O . GLY A 1 478 ? 19.236 1.069 -37.041 1.00 95.62 478 GLY A O 1
ATOM 3626 N N . LYS A 1 479 ? 17.979 -0.706 -37.597 1.00 96.25 479 LYS A N 1
ATOM 3627 C CA . LYS A 1 479 ? 17.987 -0.442 -39.039 1.00 96.25 479 LYS A CA 1
ATOM 3628 C C . LYS A 1 479 ? 17.290 0.878 -39.373 1.00 96.25 479 LYS A C 1
ATOM 3630 O O . LYS A 1 479 ? 17.850 1.683 -40.111 1.00 96.25 479 LYS A O 1
ATOM 3635 N N . ASN A 1 480 ? 16.117 1.128 -38.792 1.00 95.88 480 ASN A N 1
ATOM 3636 C CA . ASN A 1 480 ? 15.356 2.359 -39.002 1.00 95.88 480 ASN A CA 1
ATOM 3637 C C . ASN A 1 480 ? 16.137 3.597 -38.525 1.00 95.88 480 ASN A C 1
ATOM 3639 O O . ASN A 1 480 ? 16.145 4.624 -39.200 1.00 95.88 480 ASN A O 1
ATOM 3643 N N . LEU A 1 481 ? 16.839 3.504 -37.391 1.00 95.56 481 LEU A N 1
ATOM 3644 C CA . LEU A 1 481 ? 17.705 4.581 -36.900 1.00 95.56 481 LEU A CA 1
ATOM 3645 C C . LEU A 1 481 ? 18.936 4.790 -37.796 1.00 95.56 481 LEU A C 1
ATOM 3647 O O . LEU A 1 481 ? 19.283 5.934 -38.097 1.00 95.56 481 LEU A O 1
ATOM 3651 N N . ALA A 1 482 ? 19.557 3.712 -38.279 1.00 95.56 482 ALA A N 1
ATOM 3652 C CA . ALA A 1 482 ? 20.691 3.790 -39.198 1.00 95.56 482 ALA A CA 1
ATOM 3653 C C . ALA A 1 482 ? 20.310 4.438 -40.544 1.00 95.56 482 ALA A C 1
ATOM 3655 O O . ALA A 1 482 ? 21.056 5.269 -41.063 1.00 95.56 482 ALA A O 1
ATOM 3656 N N . GLU A 1 483 ? 19.129 4.127 -41.092 1.00 96.50 483 GLU A N 1
ATOM 3657 C CA . GLU A 1 483 ? 18.592 4.773 -42.303 1.00 96.50 483 GLU A CA 1
ATOM 3658 C C . GLU A 1 483 ? 18.354 6.281 -42.112 1.00 96.50 483 GLU A C 1
ATOM 3660 O O . GLU A 1 483 ? 18.462 7.059 -43.063 1.00 96.50 483 GLU A O 1
ATOM 3665 N N . LEU A 1 484 ? 18.096 6.708 -40.873 1.00 95.69 484 LEU A N 1
ATOM 3666 C CA . LEU A 1 484 ? 17.964 8.111 -40.477 1.00 95.69 484 LEU A CA 1
ATOM 3667 C C . LEU A 1 484 ? 19.309 8.761 -40.101 1.00 95.69 484 LEU A C 1
ATOM 3669 O O . LEU A 1 484 ? 19.338 9.914 -39.673 1.00 95.69 484 LEU A O 1
ATOM 3673 N N . GLY A 1 485 ? 20.430 8.065 -40.297 1.00 93.44 485 GLY A N 1
ATOM 3674 C CA . GLY A 1 485 ? 21.772 8.612 -40.111 1.00 93.44 485 GLY A CA 1
ATOM 3675 C C . GLY A 1 485 ? 22.286 8.598 -38.672 1.00 93.44 485 GLY A C 1
ATOM 3676 O O . GLY A 1 485 ? 23.280 9.271 -38.404 1.00 93.44 485 GLY A O 1
ATOM 3677 N N . VAL A 1 486 ? 21.651 7.849 -37.762 1.00 93.38 486 VAL A N 1
ATOM 3678 C CA . VAL A 1 486 ? 22.218 7.579 -36.431 1.00 93.38 486 VAL A CA 1
ATOM 3679 C C . VAL A 1 486 ? 23.439 6.676 -36.592 1.00 93.38 486 VAL A C 1
ATOM 3681 O O . VAL A 1 486 ? 23.380 5.647 -37.270 1.00 93.38 486 VAL A O 1
ATOM 3684 N N . SER A 1 487 ? 24.560 7.073 -35.997 1.00 92.94 487 SER A N 1
ATOM 3685 C CA . SER A 1 487 ? 25.826 6.346 -36.108 1.00 92.94 487 SER A CA 1
ATOM 3686 C C . SER A 1 487 ? 25.830 5.044 -35.300 1.00 92.94 487 SER A C 1
ATOM 3688 O O . SER A 1 487 ? 25.061 4.861 -34.358 1.00 92.94 487 SER A O 1
ATOM 3690 N N . GLU A 1 488 ? 26.742 4.134 -35.643 1.00 93.44 488 GLU A N 1
ATOM 3691 C CA . GLU A 1 488 ? 26.940 2.887 -34.894 1.00 93.44 488 GLU A CA 1
ATOM 3692 C C . GLU A 1 488 ? 27.368 3.149 -33.438 1.00 93.44 488 GLU A C 1
ATOM 3694 O O . GLU A 1 488 ? 26.921 2.455 -32.526 1.00 93.44 488 GLU A O 1
ATOM 3699 N N . ASP A 1 489 ? 28.164 4.194 -33.195 1.00 92.56 489 ASP A N 1
ATOM 3700 C CA . ASP A 1 489 ? 28.572 4.595 -31.844 1.00 92.56 489 ASP A CA 1
ATOM 3701 C C . ASP A 1 489 ? 27.378 5.088 -31.009 1.00 92.56 489 ASP A C 1
ATOM 3703 O O . ASP A 1 489 ? 27.223 4.687 -29.854 1.00 92.56 489 ASP A O 1
ATOM 3707 N N . GLU A 1 490 ? 26.493 5.906 -31.592 1.00 91.62 490 GLU A N 1
ATOM 3708 C CA . GLU A 1 490 ? 25.251 6.341 -30.935 1.00 91.62 490 GLU A CA 1
ATOM 3709 C C . GLU A 1 490 ? 24.312 5.159 -30.672 1.00 91.62 490 GLU A C 1
ATOM 3711 O O . GLU A 1 490 ? 23.753 5.042 -29.583 1.00 91.62 490 GLU A O 1
ATOM 3716 N N . MET A 1 491 ? 24.183 4.240 -31.630 1.00 93.38 491 MET A N 1
ATOM 3717 C CA . MET A 1 491 ? 23.418 3.002 -31.467 1.00 93.38 491 MET A CA 1
ATOM 3718 C C . MET A 1 491 ? 23.945 2.148 -30.309 1.00 93.38 491 MET A C 1
ATOM 3720 O O . MET A 1 491 ? 23.166 1.694 -29.471 1.00 93.38 491 MET A O 1
ATOM 3724 N N . ASN A 1 492 ? 25.262 1.955 -30.221 1.00 94.00 492 ASN A N 1
ATOM 3725 C CA . ASN A 1 492 ? 25.887 1.210 -29.130 1.00 94.00 492 ASN A CA 1
ATOM 3726 C C . ASN A 1 492 ? 25.673 1.900 -27.774 1.00 94.00 492 ASN A C 1
ATOM 3728 O O . ASN A 1 492 ? 25.409 1.220 -26.781 1.00 94.00 492 ASN A O 1
ATOM 3732 N N . ALA A 1 493 ? 25.716 3.235 -27.732 1.00 91.75 493 ALA A N 1
ATOM 3733 C CA . ALA A 1 493 ? 25.401 4.001 -26.528 1.00 91.75 493 ALA A CA 1
ATOM 3734 C C . ALA A 1 493 ? 23.933 3.830 -26.098 1.00 91.75 493 ALA A C 1
ATOM 3736 O O . ALA A 1 493 ? 23.666 3.660 -24.910 1.00 91.75 493 ALA A O 1
ATOM 3737 N N . LEU A 1 494 ? 22.983 3.807 -27.042 1.00 92.19 494 LEU A N 1
ATOM 3738 C CA . LEU A 1 494 ? 21.571 3.544 -26.744 1.00 92.19 494 LEU A CA 1
ATOM 3739 C C . LEU A 1 494 ? 21.345 2.119 -26.216 1.00 92.19 494 LEU A C 1
ATOM 3741 O O . LEU A 1 494 ? 20.643 1.948 -25.216 1.00 92.19 494 LEU A O 1
ATOM 3745 N N . LYS A 1 495 ? 21.963 1.101 -26.837 1.00 94.69 495 LYS A N 1
ATOM 3746 C CA . LYS A 1 495 ? 21.907 -0.301 -26.371 1.00 94.69 495 LYS A CA 1
ATOM 3747 C C . LYS A 1 495 ? 22.463 -0.440 -24.949 1.00 94.69 495 LYS A C 1
ATOM 3749 O O . LYS A 1 495 ? 21.881 -1.141 -24.129 1.00 94.69 495 LYS A O 1
ATOM 3754 N N . ALA A 1 496 ? 23.546 0.272 -24.636 1.00 92.75 496 ALA A N 1
ATOM 3755 C CA . ALA A 1 496 ? 24.149 0.315 -23.302 1.00 92.75 496 ALA A CA 1
ATOM 3756 C C . ALA A 1 496 ? 23.432 1.263 -22.317 1.00 92.75 496 ALA A C 1
ATOM 3758 O O . ALA A 1 496 ? 23.822 1.353 -21.154 1.00 92.75 496 ALA A O 1
ATOM 3759 N N . GLY A 1 497 ? 22.392 1.973 -22.768 1.00 88.44 497 GLY A N 1
ATOM 3760 C CA . GLY A 1 497 ? 21.659 2.959 -21.976 1.00 88.44 497 GLY A CA 1
ATOM 3761 C C . GLY A 1 497 ? 20.821 2.358 -20.846 1.00 88.44 497 GLY A C 1
ATOM 3762 O O . GLY A 1 497 ? 20.394 3.097 -19.968 1.00 88.44 497 GLY A O 1
ATOM 3763 N N . ILE A 1 498 ? 20.601 1.042 -20.827 1.00 90.88 498 ILE A N 1
ATOM 3764 C CA . ILE A 1 498 ? 20.050 0.322 -19.672 1.00 90.88 498 ILE A CA 1
ATOM 3765 C C . ILE A 1 498 ? 21.174 -0.505 -19.056 1.00 90.88 498 ILE A C 1
ATOM 3767 O O . ILE A 1 498 ? 21.766 -1.347 -19.731 1.00 90.88 498 ILE A O 1
ATOM 3771 N N . TYR A 1 499 ? 21.479 -0.261 -17.783 1.00 91.81 499 TYR A N 1
ATOM 3772 C CA . TYR A 1 499 ? 22.630 -0.878 -17.127 1.00 91.81 499 TYR A CA 1
ATOM 3773 C C . TYR A 1 499 ? 22.383 -1.176 -15.647 1.00 91.81 499 TYR A C 1
ATOM 3775 O O . TYR A 1 499 ? 21.601 -0.508 -14.969 1.00 91.81 499 TYR A O 1
ATOM 3783 N N . ALA A 1 500 ? 23.076 -2.198 -15.145 1.00 93.50 500 ALA A N 1
ATOM 3784 C CA . ALA A 1 500 ? 22.993 -2.621 -13.754 1.00 93.50 500 ALA A CA 1
ATOM 3785 C C . ALA A 1 500 ? 23.565 -1.557 -12.803 1.00 93.50 500 ALA A C 1
ATOM 3787 O O . ALA A 1 500 ? 24.643 -1.001 -13.032 1.00 93.50 500 ALA A O 1
ATOM 3788 N N . GLY A 1 501 ? 22.830 -1.292 -11.730 1.00 90.44 501 GLY A N 1
ATOM 3789 C CA . GLY A 1 501 ? 23.228 -0.477 -10.593 1.00 90.44 501 GLY A CA 1
ATOM 3790 C C . GLY A 1 501 ? 23.634 -1.327 -9.383 1.00 90.44 501 GLY A C 1
ATOM 3791 O O . GLY A 1 501 ? 24.033 -2.483 -9.539 1.00 90.44 501 GLY A O 1
ATOM 3792 N N . PRO A 1 502 ? 23.574 -0.753 -8.168 1.00 90.12 502 PRO A N 1
ATOM 3793 C CA . PRO A 1 502 ? 23.850 -1.478 -6.934 1.00 90.12 502 PRO A CA 1
ATOM 3794 C C . PRO A 1 502 ? 22.857 -2.616 -6.677 1.00 90.12 502 PRO A C 1
ATOM 3796 O O . PRO A 1 502 ? 21.686 -2.546 -7.058 1.00 90.12 502 PRO A O 1
ATOM 3799 N N . THR A 1 503 ? 23.331 -3.619 -5.945 1.00 91.06 503 THR A N 1
ATOM 3800 C CA . THR A 1 503 ? 22.529 -4.731 -5.433 1.00 91.06 503 THR A CA 1
ATOM 3801 C C . THR A 1 503 ? 22.487 -4.650 -3.913 1.00 91.06 503 THR A C 1
ATOM 3803 O O . THR A 1 503 ? 23.495 -4.343 -3.272 1.00 91.06 503 THR A O 1
ATOM 3806 N N . TYR A 1 504 ? 21.322 -4.929 -3.346 1.00 87.12 504 TYR A N 1
ATOM 3807 C CA . TYR A 1 504 ? 21.060 -4.938 -1.916 1.00 87.12 504 TYR A CA 1
ATOM 3808 C C . TYR A 1 504 ? 20.520 -6.296 -1.510 1.00 87.12 504 TYR A C 1
ATOM 3810 O O . TYR A 1 504 ? 19.775 -6.922 -2.259 1.00 87.12 504 TYR A O 1
ATOM 3818 N N . GLU A 1 505 ? 20.859 -6.737 -0.304 1.00 85.19 505 GLU A N 1
ATOM 3819 C CA . GLU A 1 505 ? 20.304 -7.980 0.210 1.00 85.19 505 GLU A CA 1
ATOM 3820 C C . GLU A 1 505 ? 18.784 -7.816 0.423 1.00 85.19 505 GLU A C 1
ATOM 3822 O O . GLU A 1 505 ? 17.986 -8.606 -0.086 1.00 85.19 505 GLU A O 1
ATOM 3827 N N . HIS A 1 506 ? 18.371 -6.717 1.061 1.00 83.06 506 HIS A N 1
ATOM 3828 C CA . HIS A 1 506 ? 16.968 -6.394 1.318 1.00 83.06 506 HIS A CA 1
ATOM 3829 C C . HIS A 1 506 ? 16.573 -4.998 0.860 1.00 83.06 506 HIS A C 1
ATOM 3831 O O . HIS A 1 506 ? 17.379 -4.071 0.792 1.00 83.06 506 HIS A O 1
ATOM 3837 N N . TYR A 1 507 ? 15.266 -4.805 0.677 1.00 82.75 507 TYR A N 1
ATOM 3838 C CA . TYR A 1 507 ? 14.700 -3.473 0.468 1.00 82.75 507 TYR A CA 1
ATOM 3839 C C . TYR A 1 507 ? 15.005 -2.510 1.627 1.00 82.75 507 TYR A C 1
ATOM 3841 O O . TYR A 1 507 ? 15.249 -1.326 1.401 1.00 82.75 507 TYR A O 1
ATOM 3849 N N . VAL A 1 508 ? 15.050 -3.005 2.870 1.00 80.00 508 VAL A N 1
ATOM 3850 C CA . VAL A 1 508 ? 15.407 -2.162 4.020 1.00 80.00 508 VAL A CA 1
ATOM 3851 C C . VAL A 1 508 ? 16.861 -1.681 3.952 1.00 80.00 508 VAL A C 1
ATOM 3853 O O . VAL A 1 508 ? 17.130 -0.547 4.337 1.00 80.00 508 VAL A O 1
ATOM 3856 N N . ASP A 1 509 ? 17.781 -2.475 3.392 1.00 81.50 509 ASP A N 1
ATOM 3857 C CA . ASP A 1 509 ? 19.181 -2.067 3.222 1.00 81.50 509 ASP A CA 1
ATOM 3858 C C . ASP A 1 509 ? 19.287 -0.919 2.217 1.00 81.50 509 ASP A C 1
ATOM 3860 O O . ASP A 1 509 ? 19.996 0.060 2.458 1.00 81.50 509 ASP A O 1
ATOM 3864 N N . TYR A 1 510 ? 18.513 -0.988 1.129 1.00 81.75 510 TYR A N 1
ATOM 3865 C CA . TYR A 1 510 ? 18.375 0.120 0.185 1.00 81.75 510 TYR A CA 1
ATOM 3866 C C . TYR A 1 510 ? 17.885 1.393 0.893 1.00 81.75 510 TYR A C 1
ATOM 3868 O O . TYR A 1 510 ? 18.535 2.439 0.792 1.00 81.75 510 TYR A O 1
ATOM 3876 N N . LEU A 1 511 ? 16.804 1.299 1.675 1.00 77.25 511 LEU A N 1
ATOM 3877 C CA . LEU A 1 511 ? 16.256 2.438 2.421 1.00 77.25 511 LEU A CA 1
ATOM 3878 C C . LEU A 1 511 ? 17.265 3.039 3.413 1.00 77.25 511 LEU A C 1
ATOM 3880 O O . LEU A 1 511 ? 17.331 4.259 3.567 1.00 77.25 511 LEU A O 1
ATOM 3884 N N . LEU A 1 512 ? 18.077 2.202 4.064 1.00 73.12 512 LEU A N 1
ATOM 3885 C CA . LEU A 1 512 ? 19.134 2.653 4.970 1.00 73.12 512 LEU A CA 1
ATOM 3886 C C . LEU A 1 512 ? 20.255 3.387 4.222 1.00 73.12 512 LEU A C 1
ATOM 3888 O O . LEU A 1 512 ? 20.764 4.384 4.729 1.00 73.12 512 LEU A O 1
ATOM 3892 N N . THR A 1 513 ? 20.598 2.986 2.993 1.00 71.00 513 THR A N 1
ATOM 3893 C CA . THR A 1 513 ? 21.560 3.754 2.173 1.00 71.00 513 THR A CA 1
ATOM 3894 C C . THR A 1 513 ? 21.008 5.089 1.663 1.00 71.00 513 THR A C 1
ATOM 3896 O O . THR A 1 513 ? 21.775 6.033 1.443 1.00 71.00 513 THR A O 1
ATOM 3899 N N . GLY A 1 514 ? 19.679 5.210 1.568 1.00 60.31 514 GLY A N 1
ATOM 3900 C CA . GLY A 1 514 ? 18.961 6.443 1.237 1.00 60.31 514 GLY A CA 1
ATOM 3901 C C . GLY A 1 514 ? 19.097 7.575 2.268 1.00 60.31 514 GLY A C 1
ATOM 3902 O O . GLY A 1 514 ? 18.750 8.713 1.951 1.00 60.31 514 GLY A O 1
ATOM 3903 N N . GLN A 1 515 ? 19.677 7.312 3.453 1.00 50.59 515 GLN A N 1
ATOM 3904 C CA . GLN A 1 515 ? 20.015 8.306 4.497 1.00 50.59 515 GLN A CA 1
ATOM 3905 C C . GLN A 1 515 ? 20.820 9.516 3.994 1.00 50.59 515 GLN A C 1
ATOM 3907 O O . GLN A 1 515 ? 20.904 10.535 4.673 1.00 50.59 515 GLN A O 1
ATOM 3912 N N . THR A 1 516 ? 21.404 9.427 2.802 1.00 47.47 516 THR A N 1
ATOM 3913 C CA . THR A 1 516 ? 22.391 10.372 2.281 1.00 47.47 516 THR A CA 1
ATOM 3914 C C . THR A 1 516 ? 21.828 11.497 1.409 1.00 47.47 516 THR A C 1
ATOM 3916 O O . THR A 1 516 ? 22.561 12.444 1.128 1.00 47.47 516 THR A O 1
ATOM 3919 N N . PHE A 1 517 ? 20.560 11.451 0.983 1.00 50.22 517 PHE A N 1
ATOM 3920 C CA . PHE A 1 517 ? 20.123 12.323 -0.116 1.00 50.22 517 PHE A CA 1
ATOM 3921 C C . PHE A 1 517 ? 19.728 13.754 0.273 1.00 50.22 517 PHE A C 1
ATOM 3923 O O . PHE A 1 517 ? 19.722 14.601 -0.618 1.00 50.22 517 PHE A O 1
ATOM 3930 N N . ILE A 1 518 ? 19.415 14.071 1.541 1.00 55.31 518 ILE A N 1
ATOM 3931 C CA . ILE A 1 518 ? 18.917 15.419 1.896 1.00 55.31 518 ILE A CA 1
ATOM 3932 C C . ILE A 1 518 ? 19.244 15.838 3.351 1.00 55.31 518 ILE A C 1
ATOM 3934 O O . ILE A 1 518 ? 18.412 15.696 4.243 1.00 55.31 518 ILE A O 1
ATOM 3938 N N . PRO A 1 519 ? 20.420 16.404 3.664 1.00 51.12 519 PRO A N 1
ATOM 3939 C CA . PRO A 1 519 ? 20.595 17.203 4.886 1.00 51.12 519 PRO A CA 1
ATOM 3940 C C . PRO A 1 519 ? 19.760 18.493 4.751 1.00 51.12 519 PRO A C 1
ATOM 3942 O O . PRO A 1 519 ? 19.903 19.146 3.713 1.00 51.12 519 PRO A O 1
ATOM 3945 N N . PRO A 1 520 ? 18.881 18.890 5.706 1.00 58.25 520 PRO A N 1
ATOM 3946 C CA . PRO A 1 520 ? 18.776 18.534 7.138 1.00 58.25 520 PRO A CA 1
ATOM 3947 C C . PRO A 1 520 ? 17.649 17.536 7.520 1.00 58.25 520 PRO A C 1
ATOM 3949 O O . PRO A 1 520 ? 17.201 17.496 8.669 1.00 58.25 520 PRO A O 1
ATOM 3952 N N . TYR A 1 521 ? 17.144 16.743 6.573 1.00 63.38 521 TYR A N 1
ATOM 3953 C CA . TYR A 1 521 ? 16.046 15.790 6.794 1.00 63.38 521 TYR A CA 1
ATOM 3954 C C . TYR A 1 521 ? 16.474 14.567 7.622 1.00 63.38 521 TYR A C 1
ATOM 3956 O O . TYR A 1 521 ? 15.737 14.116 8.499 1.00 63.38 521 TYR A O 1
ATOM 3964 N N . ALA A 1 522 ? 17.684 14.053 7.373 1.00 65.12 522 ALA A N 1
ATOM 3965 C CA . ALA A 1 522 ? 18.200 12.842 8.016 1.00 65.12 522 ALA A CA 1
ATOM 3966 C C . ALA A 1 522 ? 18.307 12.963 9.551 1.00 65.12 522 ALA A C 1
ATOM 3968 O O . ALA A 1 522 ? 17.979 12.012 10.254 1.00 65.12 522 ALA A O 1
ATOM 3969 N N . ASP A 1 523 ? 18.658 14.144 10.076 1.00 71.94 523 ASP A N 1
ATOM 3970 C CA . ASP A 1 523 ? 18.791 14.394 11.524 1.00 71.94 523 ASP A CA 1
ATOM 3971 C C . ASP A 1 523 ? 17.453 14.304 12.285 1.00 71.94 523 ASP A C 1
ATOM 3973 O O . ASP A 1 523 ? 17.424 14.234 13.513 1.00 71.94 523 ASP A O 1
ATOM 3977 N N . GLN A 1 524 ? 16.326 14.326 11.568 1.00 76.25 524 GLN A N 1
ATOM 3978 C CA . GLN A 1 524 ? 14.982 14.223 12.141 1.00 76.25 524 GLN A CA 1
ATOM 3979 C C . GLN A 1 524 ? 14.448 12.784 12.145 1.00 76.25 524 GLN A C 1
ATOM 3981 O O . GLN A 1 524 ? 13.335 12.540 12.619 1.00 76.25 524 GLN A O 1
ATOM 3986 N N . VAL A 1 525 ? 15.197 11.833 11.583 1.00 79.56 525 VAL A N 1
ATOM 3987 C CA . VAL A 1 525 ? 14.862 10.408 11.606 1.00 79.56 525 VAL A CA 1
ATOM 3988 C C . VAL A 1 525 ? 15.445 9.800 12.888 1.00 79.56 525 VAL A C 1
ATOM 3990 O O . VAL A 1 525 ? 16.638 9.965 13.142 1.00 79.56 525 VAL A O 1
ATOM 3993 N N . PRO A 1 526 ? 14.644 9.110 13.721 1.00 83.69 526 PRO A N 1
ATOM 3994 C CA . PRO A 1 526 ? 15.165 8.467 14.922 1.00 83.69 526 PRO A CA 1
ATOM 3995 C C . PRO A 1 526 ? 16.258 7.442 14.599 1.00 83.69 526 PRO A C 1
ATOM 3997 O O . PRO A 1 526 ? 16.195 6.750 13.582 1.00 83.69 526 PRO A O 1
ATOM 4000 N N . GLU A 1 527 ? 17.236 7.308 15.496 1.00 81.88 527 GLU A N 1
ATOM 4001 C CA . GLU A 1 527 ? 18.310 6.323 15.354 1.00 81.88 527 GLU A CA 1
ATOM 4002 C C . GLU A 1 527 ? 17.742 4.907 15.147 1.00 81.88 527 GLU A C 1
ATOM 4004 O O . GLU A 1 527 ? 16.791 4.492 15.814 1.00 81.88 527 GLU A O 1
ATOM 4009 N N . GLY A 1 528 ? 18.310 4.171 14.188 1.00 76.50 528 GLY A N 1
ATOM 4010 C CA . GLY A 1 528 ? 17.878 2.815 13.839 1.00 76.50 528 GLY A CA 1
ATOM 4011 C C . GLY A 1 528 ? 16.611 2.730 12.980 1.00 76.50 528 GLY A C 1
ATOM 4012 O O . GLY A 1 528 ? 16.223 1.625 12.606 1.00 76.50 528 GLY A O 1
ATOM 4013 N N . LYS A 1 529 ? 15.970 3.854 12.629 1.00 80.88 529 LYS A N 1
ATOM 4014 C CA . LYS A 1 529 ? 14.835 3.874 11.695 1.00 80.88 529 LYS A CA 1
ATOM 4015 C C . LYS A 1 529 ? 15.298 4.121 10.256 1.00 80.88 529 LYS A C 1
ATOM 4017 O O . LYS A 1 529 ? 16.221 4.894 9.998 1.00 80.88 529 LYS A O 1
ATOM 4022 N N . ALA A 1 530 ? 14.620 3.476 9.308 1.00 77.62 530 ALA A N 1
ATOM 4023 C CA . ALA A 1 530 ? 14.798 3.741 7.884 1.00 77.62 530 ALA A CA 1
ATOM 4024 C C . ALA A 1 530 ? 14.290 5.148 7.529 1.00 77.62 530 ALA A C 1
ATOM 4026 O O . ALA A 1 530 ? 13.258 5.585 8.053 1.00 77.62 530 ALA A O 1
ATOM 4027 N N . VAL A 1 531 ? 15.013 5.846 6.645 1.00 73.56 531 VAL A N 1
ATOM 4028 C CA . VAL A 1 531 ? 14.639 7.196 6.193 1.00 73.56 531 VAL A CA 1
ATOM 4029 C C . VAL A 1 531 ? 13.368 7.126 5.395 1.00 73.56 531 VAL A C 1
ATOM 4031 O O . VAL A 1 531 ? 13.177 6.229 4.576 1.00 73.56 531 VAL A O 1
ATOM 4034 N N . ASP A 1 532 ? 12.516 8.101 5.650 1.00 72.06 532 ASP A N 1
ATOM 4035 C CA . ASP A 1 532 ? 11.262 8.218 4.954 1.00 72.06 532 ASP A CA 1
ATOM 4036 C C . ASP A 1 532 ? 11.359 9.141 3.736 1.00 72.06 532 ASP A C 1
ATOM 4038 O O . ASP A 1 532 ? 12.267 9.966 3.624 1.00 72.06 532 ASP A O 1
ATOM 4042 N N . GLY A 1 533 ? 10.418 9.011 2.804 1.00 63.69 533 GLY A N 1
ATOM 4043 C CA . GLY A 1 533 ? 10.247 10.034 1.777 1.00 63.69 533 GLY A CA 1
ATOM 4044 C C . GLY A 1 533 ? 9.833 11.365 2.423 1.00 63.69 533 GLY A C 1
ATOM 4045 O O . GLY A 1 533 ? 9.164 11.368 3.461 1.00 63.69 533 GLY A O 1
ATOM 4046 N N . PRO A 1 534 ? 10.198 12.522 1.849 1.00 59.28 534 PRO A N 1
ATOM 4047 C CA . PRO A 1 534 ? 9.617 13.787 2.289 1.00 59.28 534 PRO A CA 1
ATOM 4048 C C . PRO A 1 534 ? 8.079 13.734 2.194 1.00 59.28 534 PRO A C 1
ATOM 4050 O O . PRO A 1 534 ? 7.539 13.119 1.266 1.00 59.28 534 PRO A O 1
ATOM 4053 N N . PRO A 1 535 ? 7.352 14.397 3.103 1.00 60.31 535 PRO A N 1
ATOM 4054 C CA . PRO A 1 535 ? 5.920 14.563 2.949 1.00 60.31 535 PRO A CA 1
ATOM 4055 C C . PRO A 1 535 ? 5.599 15.355 1.676 1.00 60.31 535 PRO A C 1
ATOM 4057 O O . PRO A 1 535 ? 6.380 16.203 1.233 1.00 60.31 535 PRO A O 1
ATOM 4060 N N . ALA A 1 536 ? 4.448 15.073 1.065 1.00 55.72 536 ALA A N 1
ATOM 4061 C CA . ALA A 1 536 ? 4.049 15.770 -0.155 1.00 55.72 536 ALA A CA 1
ATOM 4062 C C . ALA A 1 536 ? 3.854 17.275 0.111 1.00 55.72 536 ALA A C 1
ATOM 4064 O O . ALA A 1 536 ? 3.294 17.661 1.141 1.00 55.72 536 ALA A O 1
ATOM 4065 N N . ARG A 1 537 ? 4.290 18.125 -0.837 1.00 52.62 537 ARG A N 1
ATOM 4066 C CA . ARG A 1 537 ? 4.034 19.578 -0.800 1.00 52.62 537 ARG A CA 1
ATOM 4067 C C . ARG A 1 537 ? 2.534 19.834 -0.596 1.00 52.62 537 ARG A C 1
ATOM 4069 O O . ARG A 1 537 ? 1.735 19.109 -1.195 1.00 52.62 537 ARG A O 1
ATOM 4076 N N . PRO A 1 538 ? 2.136 20.891 0.136 1.00 50.06 538 PRO A N 1
ATOM 4077 C CA . PRO A 1 538 ? 0.818 21.483 -0.054 1.00 50.06 538 PRO A CA 1
ATOM 4078 C C . PRO A 1 538 ? 0.747 21.913 -1.523 1.00 50.06 538 PRO A C 1
ATOM 4080 O O . PRO A 1 538 ? 1.404 22.872 -1.924 1.00 50.06 538 PRO A O 1
ATOM 4083 N N . GLN A 1 539 ? 0.073 21.133 -2.364 1.00 43.94 539 GLN A N 1
ATOM 4084 C CA . GLN A 1 539 ? -0.128 21.526 -3.751 1.00 43.94 539 GLN A CA 1
ATOM 4085 C C . GLN A 1 539 ? -1.141 22.670 -3.749 1.00 43.94 539 GLN A C 1
ATOM 4087 O O . GLN A 1 539 ? -2.217 22.552 -3.158 1.00 43.94 539 GLN A O 1
ATOM 4092 N N . ASP A 1 540 ? -0.801 23.777 -4.408 1.00 40.25 540 ASP A N 1
ATOM 4093 C CA . ASP A 1 540 ? -1.853 24.606 -4.974 1.00 40.25 540 ASP A CA 1
ATOM 4094 C C . ASP A 1 540 ? -2.635 23.722 -5.956 1.00 40.25 540 ASP A C 1
ATOM 4096 O O . ASP A 1 540 ? -2.076 22.823 -6.586 1.00 40.25 540 ASP A O 1
ATOM 4100 N N . GLY A 1 541 ? -3.939 23.925 -6.100 1.00 40.19 541 GLY A N 1
ATOM 4101 C CA . GLY A 1 541 ? -4.730 23.178 -7.083 1.00 40.19 541 GLY A CA 1
ATOM 4102 C C . GLY A 1 541 ? -4.315 23.419 -8.548 1.00 40.19 541 GLY A C 1
ATOM 4103 O O . GLY A 1 541 ? -5.116 23.142 -9.435 1.00 40.19 541 GLY A O 1
ATOM 4104 N N . SER A 1 542 ? -3.129 23.982 -8.826 1.00 37.50 542 SER A N 1
ATOM 4105 C CA . SER A 1 542 ? -2.601 24.266 -10.165 1.00 37.50 542 SER A CA 1
ATOM 4106 C C . SER A 1 542 ? -1.353 23.457 -10.549 1.00 37.50 542 SER A C 1
ATOM 4108 O O . SER A 1 542 ? -0.982 23.439 -11.726 1.00 37.50 542 SER A O 1
ATOM 4110 N N . GLY A 1 543 ? -0.729 22.730 -9.619 1.00 38.91 543 GLY A N 1
ATOM 4111 C CA . GLY A 1 543 ? 0.376 21.820 -9.914 1.00 38.91 543 GLY A CA 1
ATOM 4112 C C . GLY A 1 543 ? -0.111 20.553 -10.613 1.00 38.91 543 GLY A C 1
ATOM 4113 O O . GLY A 1 543 ? -0.631 19.675 -9.941 1.00 38.91 543 GLY A O 1
ATOM 4114 N N . THR A 1 544 ? 0.050 20.479 -11.944 1.00 40.41 544 THR A N 1
ATOM 4115 C CA . THR A 1 544 ? -0.168 19.306 -12.824 1.00 40.41 544 THR A CA 1
ATOM 4116 C C . THR A 1 544 ? -0.783 18.101 -12.118 1.00 40.41 544 THR A C 1
ATOM 4118 O O . THR A 1 544 ? -0.051 17.314 -11.515 1.00 40.41 544 THR A O 1
ATOM 4121 N N . GLU A 1 545 ? -2.110 17.964 -12.211 1.00 43.66 545 GLU A N 1
ATOM 4122 C CA . GLU A 1 545 ? -2.834 16.787 -11.737 1.00 43.66 545 GLU A CA 1
ATOM 4123 C C . GLU A 1 545 ? -2.114 15.533 -12.249 1.00 43.66 545 GLU A C 1
ATOM 4125 O O . GLU A 1 545 ? -2.134 15.213 -13.442 1.00 43.66 545 GLU A O 1
ATOM 4130 N N . GLY A 1 546 ? -1.417 14.841 -11.350 1.00 51.34 546 GLY A N 1
ATOM 4131 C CA . GLY A 1 546 ? -0.969 13.484 -11.593 1.00 51.34 546 GLY A CA 1
ATOM 4132 C C . GLY A 1 546 ? -2.215 12.619 -11.624 1.00 51.34 546 GLY A C 1
ATOM 4133 O O . GLY A 1 546 ? -2.635 12.106 -10.594 1.00 51.34 546 GLY A O 1
ATOM 4134 N N . VAL A 1 547 ? -2.866 12.527 -12.782 1.00 53.50 547 VAL A N 1
ATOM 4135 C CA . VAL A 1 547 ? -3.999 11.625 -12.946 1.00 53.50 547 VAL A CA 1
ATOM 4136 C C . VAL A 1 547 ? -3.422 10.227 -13.095 1.00 53.50 547 VAL A C 1
ATOM 4138 O O . VAL A 1 547 ? -2.840 9.901 -14.130 1.00 53.50 547 VAL A O 1
ATOM 4141 N N . SER A 1 548 ? -3.581 9.408 -12.059 1.00 64.31 548 SER A N 1
ATOM 4142 C CA . SER A 1 548 ? -3.395 7.969 -12.194 1.00 64.31 548 SER A CA 1
ATOM 4143 C C . SER A 1 548 ? -4.524 7.429 -13.061 1.00 64.31 548 SER A C 1
ATOM 4145 O O . SER A 1 548 ? -5.700 7.502 -12.695 1.00 64.31 548 SER A O 1
ATOM 4147 N N . ILE A 1 549 ? -4.184 6.951 -14.253 1.00 69.56 549 ILE A N 1
ATOM 4148 C CA . ILE A 1 549 ? -5.148 6.414 -15.210 1.00 69.56 549 ILE A CA 1
ATOM 4149 C C . ILE A 1 549 ? -4.875 4.928 -15.318 1.00 69.56 549 ILE A C 1
ATOM 4151 O O . ILE A 1 549 ? -3.826 4.528 -15.812 1.00 69.56 549 ILE A O 1
ATOM 4155 N N . LEU A 1 550 ? -5.861 4.116 -14.938 1.00 79.19 550 LEU A N 1
ATOM 4156 C CA . LEU A 1 550 ? -5.835 2.695 -15.251 1.00 79.19 550 LEU A CA 1
ATOM 4157 C C . LEU A 1 550 ? -5.959 2.517 -16.758 1.00 79.19 550 LEU A C 1
ATOM 4159 O O . LEU A 1 550 ? -6.997 2.806 -17.359 1.00 79.19 550 LEU A O 1
ATOM 4163 N N . ILE A 1 551 ? -4.887 2.035 -17.368 1.00 79.62 551 ILE A N 1
ATOM 4164 C CA . ILE A 1 551 ? -4.835 1.741 -18.789 1.00 79.62 551 ILE A CA 1
ATOM 4165 C C . ILE A 1 551 ? -5.012 0.233 -18.956 1.00 79.62 551 ILE A C 1
ATOM 4167 O O . ILE A 1 551 ? -4.096 -0.515 -18.629 1.00 79.62 551 ILE A O 1
ATOM 4171 N N . PRO A 1 552 ? -6.140 -0.249 -19.505 1.00 82.62 552 PRO A N 1
ATOM 4172 C CA . PRO A 1 552 ? -6.332 -1.671 -19.768 1.00 82.62 552 PRO A CA 1
ATOM 4173 C C . PRO A 1 552 ? -5.236 -2.241 -20.675 1.00 82.62 552 PRO A C 1
ATOM 4175 O O . PRO A 1 552 ? -4.919 -1.629 -21.700 1.00 82.62 552 PRO A O 1
ATOM 4178 N N . LYS A 1 553 ? -4.752 -3.457 -20.385 1.00 82.69 553 LYS A N 1
ATOM 4179 C CA . LYS A 1 553 ? -3.740 -4.159 -21.201 1.00 82.69 553 LYS A CA 1
ATOM 4180 C C . LYS A 1 553 ? -4.043 -4.148 -22.703 1.00 82.69 553 LYS A C 1
ATOM 4182 O O . LYS A 1 553 ? -3.168 -3.863 -23.508 1.00 82.69 553 LYS A O 1
ATOM 4187 N N . LYS A 1 554 ? -5.307 -4.362 -23.091 1.00 81.25 554 LYS A N 1
ATOM 4188 C CA . LYS A 1 554 ? -5.746 -4.340 -24.503 1.00 81.25 554 LYS A CA 1
ATOM 4189 C C . LYS A 1 554 ? -5.529 -3.001 -25.220 1.00 81.25 554 LYS A C 1
ATOM 4191 O O . LYS A 1 554 ? -5.471 -2.976 -26.442 1.00 81.25 554 LYS A O 1
ATOM 4196 N N . LEU A 1 555 ? -5.497 -1.883 -24.489 1.00 81.25 555 LEU A N 1
ATOM 4197 C CA . LEU A 1 555 ? -5.238 -0.568 -25.079 1.00 81.25 555 LEU A CA 1
ATOM 4198 C C . LEU A 1 555 ? -3.741 -0.325 -25.249 1.00 81.25 555 LEU A C 1
ATOM 4200 O O . LEU A 1 555 ? -3.377 0.357 -26.200 1.00 81.25 555 LEU A O 1
ATOM 4204 N N . ALA A 1 556 ? -2.918 -0.897 -24.365 1.00 74.25 556 ALA A N 1
ATOM 4205 C CA . ALA A 1 556 ? -1.457 -0.873 -24.430 1.00 74.25 556 ALA A CA 1
ATOM 4206 C C . ALA A 1 556 ? -0.869 -1.841 -25.472 1.00 74.25 556 ALA A C 1
ATOM 4208 O O . ALA A 1 556 ? 0.342 -1.875 -25.659 1.00 74.25 556 ALA A O 1
ATOM 4209 N N . ASP A 1 557 ? -1.715 -2.611 -26.162 1.00 79.69 557 ASP A N 1
ATOM 4210 C CA . ASP A 1 557 ? -1.291 -3.414 -27.303 1.00 79.69 557 ASP A CA 1
ATOM 4211 C C . ASP A 1 557 ? -0.703 -2.521 -28.416 1.00 79.69 557 ASP A C 1
ATOM 4213 O O . ASP A 1 557 ? -1.093 -1.362 -28.580 1.00 79.69 557 ASP A O 1
ATOM 4217 N N . ARG A 1 558 ? 0.221 -3.067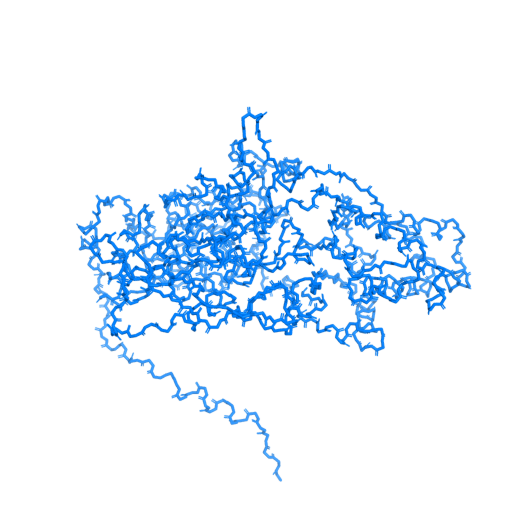 -29.210 1.00 71.06 558 ARG A N 1
ATOM 4218 C CA . ARG A 1 558 ? 0.973 -2.379 -30.269 1.00 71.06 558 ARG A CA 1
ATOM 4219 C C . ARG A 1 558 ? 0.062 -1.748 -31.321 1.00 71.06 558 ARG A C 1
ATOM 4221 O O . ARG A 1 558 ? 0.306 -0.621 -31.751 1.00 71.06 558 ARG A O 1
ATOM 4228 N N . ASP A 1 559 ? -0.995 -2.464 -31.700 1.00 73.19 559 ASP A N 1
ATOM 4229 C CA . ASP A 1 559 ? -2.023 -1.988 -32.637 1.00 73.19 559 ASP A CA 1
ATOM 4230 C C . ASP A 1 559 ? -3.138 -1.199 -31.921 1.00 73.19 559 ASP A C 1
ATOM 4232 O O . ASP A 1 559 ? -4.100 -0.727 -32.536 1.00 73.19 559 ASP A O 1
ATOM 4236 N N . GLY A 1 560 ? -3.016 -1.052 -30.602 1.00 74.44 560 GLY A N 1
ATOM 4237 C CA . GLY A 1 560 ? -3.911 -0.285 -29.764 1.00 74.44 560 GLY A CA 1
ATOM 4238 C C . GLY A 1 560 ? -3.756 1.225 -29.983 1.00 74.44 560 GLY A C 1
ATOM 4239 O O . GLY A 1 560 ? -2.674 1.733 -30.292 1.00 74.44 560 GLY A O 1
ATOM 4240 N N . PRO A 1 561 ? -4.835 2.000 -29.780 1.00 76.38 561 PRO A N 1
ATOM 4241 C CA . PRO A 1 561 ? -4.812 3.448 -29.977 1.00 76.38 561 PRO A CA 1
ATOM 424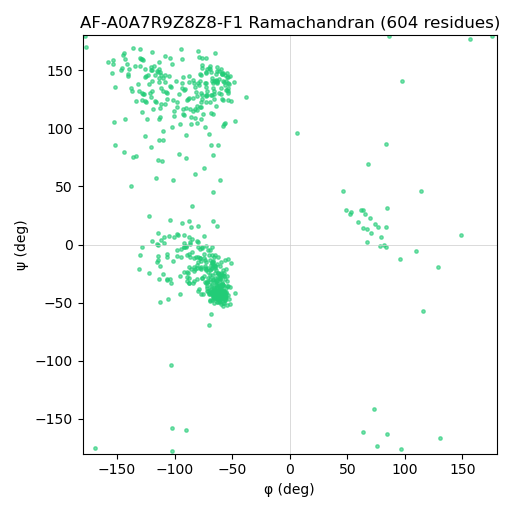2 C C . PRO A 1 561 ? -3.914 4.180 -28.966 1.00 76.38 561 PRO A C 1
ATOM 4244 O O . PRO A 1 561 ? -3.536 5.328 -29.203 1.00 76.38 561 PRO A O 1
ATOM 4247 N N . LEU A 1 562 ? -3.568 3.538 -27.843 1.00 75.88 562 LEU A N 1
ATOM 4248 C CA . LEU A 1 562 ? -2.785 4.159 -26.782 1.00 75.88 562 LEU A CA 1
ATOM 4249 C C . LEU A 1 562 ? -1.339 4.406 -27.198 1.00 75.88 562 LEU A C 1
ATOM 4251 O O . LEU A 1 562 ? -0.815 5.468 -26.892 1.00 75.88 562 LEU A O 1
ATOM 4255 N N . ARG A 1 563 ? -0.696 3.461 -27.891 1.00 76.62 563 ARG A N 1
ATOM 4256 C CA . ARG A 1 563 ? 0.710 3.585 -28.295 1.00 76.62 563 ARG A CA 1
ATOM 4257 C C . ARG A 1 563 ? 0.947 4.881 -29.073 1.00 76.62 563 ARG A C 1
ATOM 4259 O O . ARG A 1 563 ? 1.809 5.681 -28.719 1.00 76.62 563 ARG A O 1
ATOM 4266 N N . GLY A 1 564 ? 0.137 5.108 -30.110 1.00 77.75 564 GLY A N 1
ATOM 4267 C CA . GLY A 1 564 ? 0.199 6.327 -30.917 1.00 77.75 564 GLY A CA 1
ATOM 4268 C C . GLY A 1 564 ? -0.124 7.583 -30.107 1.00 77.75 564 GLY A C 1
ATOM 4269 O O . GLY A 1 564 ? 0.571 8.586 -30.244 1.00 77.75 564 GLY A O 1
ATOM 4270 N N . TRP A 1 565 ? -1.129 7.511 -29.230 1.00 82.06 565 TRP A N 1
ATOM 4271 C CA . TRP A 1 565 ? -1.503 8.615 -28.345 1.00 82.06 565 TRP A CA 1
ATOM 4272 C C . TRP A 1 565 ? -0.396 8.979 -27.344 1.00 82.06 565 TRP A C 1
ATOM 4274 O O . TRP A 1 565 ? -0.115 10.160 -27.185 1.00 82.06 565 TRP A O 1
ATOM 4284 N N . LEU A 1 566 ? 0.258 8.002 -26.706 1.00 77.81 566 LEU A N 1
ATOM 4285 C CA . LEU A 1 566 ? 1.356 8.220 -25.755 1.00 77.81 566 LEU A CA 1
ATOM 4286 C C . LEU A 1 566 ? 2.505 8.958 -26.433 1.00 77.81 566 LEU A C 1
ATOM 4288 O O . LEU A 1 566 ? 2.952 9.992 -25.942 1.00 77.81 566 LEU A O 1
ATOM 4292 N N . VAL A 1 567 ? 2.939 8.451 -27.588 1.00 79.56 567 VAL A N 1
ATOM 4293 C CA . VAL A 1 567 ? 4.018 9.059 -28.371 1.00 79.56 567 VAL A CA 1
ATOM 4294 C C . VAL A 1 567 ? 3.638 10.475 -28.806 1.00 79.56 567 VAL A C 1
ATOM 4296 O O . VAL A 1 567 ? 4.420 11.399 -28.601 1.00 79.56 567 VAL A O 1
ATOM 4299 N N . ASP A 1 568 ? 2.439 10.673 -29.361 1.00 83.00 568 ASP A N 1
ATOM 4300 C CA . ASP A 1 568 ? 1.956 11.996 -29.777 1.00 83.00 568 ASP A CA 1
ATOM 4301 C C . ASP A 1 568 ? 1.885 12.975 -28.599 1.00 83.00 568 ASP A C 1
ATOM 4303 O O . ASP A 1 568 ? 2.349 14.109 -28.705 1.00 83.00 568 ASP A O 1
ATOM 4307 N N . LYS A 1 569 ? 1.378 12.543 -27.440 1.00 81.75 569 LYS A N 1
ATOM 4308 C CA . LYS A 1 569 ? 1.332 13.376 -26.235 1.00 81.75 569 LYS A CA 1
ATOM 4309 C C . LYS A 1 569 ? 2.717 13.764 -25.754 1.00 81.75 569 LYS A C 1
ATOM 4311 O O . LYS A 1 569 ? 2.959 14.951 -25.573 1.00 81.75 569 LYS A O 1
ATOM 4316 N N . ILE A 1 570 ? 3.637 12.813 -25.613 1.00 77.94 570 ILE A N 1
ATOM 4317 C CA . ILE A 1 570 ? 5.013 13.104 -25.186 1.00 77.94 570 ILE A CA 1
ATOM 4318 C C . ILE A 1 570 ? 5.661 14.129 -26.128 1.00 77.94 570 ILE A C 1
ATOM 4320 O O . ILE A 1 570 ? 6.232 15.111 -25.658 1.00 77.94 570 ILE A O 1
ATOM 4324 N N . LEU A 1 571 ? 5.508 13.954 -27.445 1.00 79.50 571 LEU A N 1
ATOM 4325 C CA . LEU A 1 571 ? 6.079 14.856 -28.450 1.00 79.50 571 LEU A CA 1
ATOM 4326 C C . LEU A 1 571 ? 5.426 16.246 -28.473 1.00 79.50 571 LEU A C 1
ATOM 4328 O O . LEU A 1 571 ? 6.116 17.239 -28.683 1.00 79.50 571 LEU A O 1
ATOM 4332 N N . THR A 1 572 ? 4.106 16.333 -28.299 1.00 79.94 572 THR A N 1
ATOM 4333 C CA . THR A 1 572 ? 3.359 17.597 -28.441 1.00 79.94 572 THR A CA 1
ATOM 4334 C C . THR A 1 572 ? 3.364 18.445 -27.180 1.00 79.94 572 THR A C 1
ATOM 4336 O O . THR A 1 572 ? 3.337 19.672 -27.273 1.00 79.94 572 THR A O 1
ATOM 4339 N N . THR A 1 573 ? 3.367 17.820 -26.004 1.00 73.25 573 THR A N 1
ATOM 4340 C CA . THR A 1 573 ? 3.210 18.527 -24.731 1.00 73.25 573 THR A CA 1
ATOM 4341 C C . THR A 1 573 ? 4.452 18.466 -23.848 1.00 73.25 573 THR A C 1
ATOM 4343 O O . THR A 1 573 ? 4.524 19.209 -22.872 1.00 73.25 573 THR A O 1
ATOM 4346 N N . GLY A 1 574 ? 5.419 17.591 -24.152 1.00 68.44 574 GLY A N 1
ATOM 4347 C CA . GLY A 1 574 ? 6.589 17.359 -23.304 1.00 68.44 574 GLY A CA 1
ATOM 4348 C C . GLY A 1 574 ? 6.249 16.711 -21.959 1.00 68.44 574 GLY A C 1
ATOM 4349 O O . GLY A 1 574 ? 7.085 16.713 -21.056 1.00 68.44 574 GLY A O 1
ATOM 4350 N N . TYR A 1 575 ? 5.031 16.176 -21.795 1.00 67.00 575 TYR A N 1
ATOM 4351 C CA . TYR A 1 575 ? 4.599 15.580 -20.530 1.00 67.00 575 TYR A CA 1
ATOM 4352 C C . TYR A 1 575 ? 5.456 14.366 -20.172 1.00 67.00 575 TYR A C 1
ATOM 4354 O O . TYR A 1 575 ? 5.771 13.517 -21.007 1.00 67.00 575 TYR A O 1
ATOM 4362 N N . THR A 1 576 ? 5.794 14.263 -18.893 1.00 66.56 576 THR A N 1
ATOM 4363 C CA . THR A 1 576 ? 6.425 13.079 -18.317 1.00 66.56 576 THR A CA 1
ATOM 4364 C C . THR A 1 576 ? 5.329 12.097 -17.920 1.00 66.56 576 THR A C 1
ATOM 4366 O O . THR A 1 576 ? 4.592 12.341 -16.968 1.00 66.56 576 THR A O 1
ATOM 4369 N N . ILE A 1 577 ? 5.217 10.986 -18.645 1.00 70.06 577 ILE A N 1
ATOM 4370 C CA . ILE A 1 577 ? 4.308 9.894 -18.284 1.00 70.06 577 ILE A CA 1
ATOM 4371 C C . ILE A 1 577 ? 5.101 8.894 -17.452 1.00 70.06 577 ILE A C 1
ATOM 4373 O O . ILE A 1 577 ? 6.070 8.318 -17.951 1.00 70.06 577 ILE A O 1
ATOM 4377 N N . ARG A 1 578 ? 4.699 8.729 -16.189 1.00 73.25 578 ARG A N 1
ATOM 4378 C CA . ARG A 1 578 ? 5.325 7.837 -15.207 1.00 73.25 578 ARG A CA 1
ATOM 4379 C C . ARG A 1 578 ? 4.347 6.723 -14.861 1.00 73.25 578 ARG A C 1
ATOM 4381 O O . ARG A 1 578 ? 3.511 6.919 -13.986 1.00 73.25 578 ARG A O 1
ATOM 4388 N N . PRO A 1 579 ? 4.376 5.611 -15.593 1.00 73.00 579 PRO A N 1
ATOM 4389 C CA . PRO A 1 579 ? 3.495 4.502 -15.280 1.00 73.00 579 PRO A CA 1
ATOM 4390 C C . PRO A 1 579 ? 3.993 3.722 -14.059 1.00 73.00 579 PRO A C 1
ATOM 4392 O O . PRO A 1 579 ? 5.199 3.576 -13.854 1.00 73.00 579 PRO A O 1
ATOM 4395 N N . TYR A 1 580 ? 3.072 3.102 -13.329 1.00 76.00 580 TYR A N 1
ATOM 4396 C CA . TYR A 1 580 ? 3.415 1.901 -12.568 1.00 76.00 580 TYR A CA 1
ATOM 4397 C C . TYR A 1 580 ? 3.105 0.663 -13.402 1.00 76.00 580 TYR A C 1
ATOM 4399 O O . TYR A 1 580 ? 2.043 0.578 -14.024 1.00 76.00 580 TYR A O 1
ATOM 4407 N N . SER A 1 581 ? 4.028 -0.299 -13.423 1.00 79.38 581 SER A N 1
ATOM 4408 C CA . SER A 1 581 ? 3.802 -1.555 -14.131 1.00 79.38 581 SER A CA 1
ATOM 4409 C C . SER A 1 581 ? 2.959 -2.499 -13.280 1.00 79.38 581 SER A C 1
ATOM 4411 O O . SER A 1 581 ? 3.435 -3.076 -12.302 1.00 79.38 581 SER A O 1
ATOM 4413 N N . LEU A 1 582 ? 1.684 -2.627 -13.649 1.00 83.38 582 LEU A N 1
ATOM 4414 C CA . LEU A 1 582 ? 0.760 -3.598 -13.061 1.00 83.38 582 LEU A CA 1
ATOM 4415 C C . LEU A 1 582 ? 0.819 -4.921 -13.850 1.00 83.38 582 LEU A C 1
ATOM 4417 O O . LEU A 1 582 ? 1.814 -5.188 -14.537 1.00 83.38 582 LEU A O 1
ATOM 4421 N N . ASN A 1 583 ? -0.216 -5.762 -13.749 1.00 84.69 583 ASN A N 1
ATOM 4422 C CA . ASN A 1 583 ? -0.269 -7.097 -14.354 1.00 84.69 583 ASN A CA 1
ATOM 4423 C C . ASN A 1 583 ? 0.806 -8.057 -13.772 1.00 84.69 583 ASN A C 1
ATOM 4425 O O . ASN A 1 583 ? 1.310 -7.864 -12.663 1.00 84.69 583 ASN A O 1
ATOM 4429 N N . GLY A 1 584 ? 1.119 -9.148 -14.475 1.00 88.56 584 GLY A N 1
ATOM 4430 C CA . GLY A 1 584 ? 1.939 -10.228 -13.934 1.00 88.56 584 GLY A CA 1
ATOM 4431 C C . GLY A 1 584 ? 1.129 -11.029 -12.922 1.00 88.56 584 GLY A C 1
ATOM 4432 O O . GLY A 1 584 ? -0.079 -11.197 -13.080 1.00 88.56 584 GLY A O 1
ATOM 4433 N N . LYS A 1 585 ? 1.762 -11.465 -11.836 1.00 90.81 585 LYS A N 1
ATOM 4434 C CA . LYS A 1 585 ? 1.077 -12.179 -10.752 1.00 90.81 585 LYS A CA 1
ATOM 4435 C C . LYS A 1 585 ? 0.065 -11.313 -9.991 1.00 90.81 585 LYS A C 1
ATOM 4437 O O . LYS A 1 585 ? -0.810 -11.861 -9.340 1.00 90.81 585 LYS A O 1
ATOM 4442 N N . MET A 1 586 ? 0.071 -9.982 -10.132 1.00 90.44 586 MET A N 1
ATOM 4443 C CA . MET A 1 586 ? -1.012 -9.130 -9.598 1.00 90.44 586 MET A CA 1
ATOM 4444 C C . MET A 1 586 ? -2.400 -9.459 -10.181 1.00 90.44 586 MET A C 1
ATOM 4446 O O . MET A 1 586 ? -3.415 -9.193 -9.528 1.00 90.44 586 MET A O 1
ATOM 4450 N N . ALA A 1 587 ? -2.438 -10.025 -11.393 1.00 90.81 587 ALA A N 1
ATOM 4451 C CA . ALA A 1 587 ? -3.659 -10.426 -12.088 1.00 90.81 587 ALA A CA 1
ATOM 4452 C C . ALA A 1 587 ? -4.297 -11.703 -11.524 1.00 90.81 587 ALA A C 1
ATOM 4454 O O . ALA A 1 587 ? -5.506 -11.865 -11.652 1.00 90.81 587 ALA A O 1
ATOM 4455 N N . THR A 1 588 ? -3.495 -12.583 -10.913 1.00 92.56 588 THR A N 1
ATOM 4456 C CA . THR A 1 588 ? -3.882 -13.971 -10.599 1.00 92.56 588 THR A CA 1
ATOM 4457 C C . THR A 1 588 ? -3.588 -14.395 -9.157 1.00 92.56 588 THR A C 1
ATOM 4459 O O . THR A 1 588 ? -4.217 -15.321 -8.653 1.00 92.56 588 THR A O 1
ATOM 4462 N N . SER A 1 589 ? -2.671 -13.727 -8.449 1.00 92.62 589 SER A N 1
ATOM 4463 C CA . SER A 1 589 ? -2.312 -14.013 -7.050 1.00 92.62 589 SER A CA 1
ATOM 4464 C C . SER A 1 589 ? -3.290 -13.377 -6.068 1.00 92.62 589 SER A C 1
ATOM 4466 O O . SER A 1 589 ? -2.922 -12.546 -5.240 1.00 92.62 589 SER A O 1
ATOM 4468 N N . HIS A 1 590 ? -4.552 -13.778 -6.174 1.00 93.38 590 HIS A N 1
ATOM 4469 C CA . HIS A 1 590 ? -5.625 -13.402 -5.266 1.00 93.38 590 HIS A CA 1
ATOM 4470 C C . HIS A 1 590 ? -6.599 -14.562 -5.071 1.00 93.38 590 HIS A C 1
ATOM 4472 O O . HIS A 1 590 ? -6.635 -15.496 -5.860 1.00 93.38 590 HIS A O 1
ATOM 4478 N N . ASP A 1 591 ? -7.442 -14.468 -4.048 1.00 93.94 591 ASP A N 1
ATOM 4479 C CA . ASP A 1 591 ? -8.403 -15.515 -3.668 1.00 93.94 591 ASP A CA 1
ATOM 4480 C C . ASP A 1 591 ? -9.826 -15.299 -4.222 1.00 93.94 591 ASP A C 1
ATOM 4482 O O . ASP A 1 591 ? -10.770 -15.983 -3.831 1.00 93.94 591 ASP A O 1
ATOM 4486 N N . GLY A 1 592 ? -9.994 -14.304 -5.098 1.00 92.81 592 GLY A N 1
ATOM 4487 C CA . GLY A 1 592 ? -11.269 -13.978 -5.743 1.00 92.81 592 GLY A CA 1
ATOM 4488 C C . GLY A 1 592 ? -12.202 -13.134 -4.878 1.00 92.81 592 GLY A C 1
ATOM 4489 O O . GLY A 1 592 ? -13.281 -12.765 -5.333 1.00 92.81 592 GLY A O 1
ATOM 4490 N N . THR A 1 593 ? -11.785 -12.789 -3.658 1.00 93.94 593 THR A N 1
ATOM 4491 C CA . THR A 1 593 ? -12.642 -12.075 -2.710 1.00 93.94 593 THR A CA 1
ATOM 4492 C C . THR A 1 593 ? -12.140 -10.681 -2.360 1.00 93.94 593 THR A C 1
ATOM 4494 O O . THR A 1 593 ? -12.825 -10.009 -1.620 1.00 93.94 593 THR A O 1
ATOM 4497 N N . ALA A 1 594 ? -11.021 -10.166 -2.881 1.00 92.56 594 ALA A N 1
ATOM 4498 C CA . ALA A 1 594 ? -10.645 -8.758 -2.657 1.00 92.56 594 ALA A CA 1
ATOM 4499 C C . ALA A 1 594 ? -11.456 -7.806 -3.568 1.00 92.56 594 ALA A C 1
ATOM 4501 O O . ALA A 1 594 ? -11.737 -8.142 -4.718 1.00 92.56 594 ALA A O 1
ATOM 4502 N N . SER A 1 595 ? -11.775 -6.594 -3.110 1.00 93.56 595 SER A N 1
ATOM 4503 C CA . SER A 1 595 ? -12.573 -5.592 -3.850 1.00 93.56 595 SER A CA 1
ATOM 4504 C C . SER A 1 595 ? -11.792 -4.797 -4.907 1.00 93.56 595 SER A C 1
ATOM 4506 O O . SER A 1 595 ? -12.274 -3.787 -5.416 1.00 93.56 595 SER A O 1
ATOM 4508 N N . ILE A 1 596 ? -10.603 -5.269 -5.296 1.00 91.88 596 ILE A N 1
ATOM 4509 C CA . ILE A 1 596 ? -9.842 -4.723 -6.427 1.00 91.88 596 ILE A CA 1
ATOM 4510 C C . ILE A 1 596 ? -10.408 -5.303 -7.736 1.00 91.88 596 ILE A C 1
ATOM 4512 O O . ILE A 1 596 ? -10.284 -6.513 -7.956 1.00 91.88 596 ILE A O 1
ATOM 4516 N N . PRO A 1 597 ? -10.983 -4.484 -8.639 1.00 90.06 597 PRO A N 1
ATOM 4517 C CA . PRO A 1 597 ? -11.571 -4.981 -9.880 1.00 90.06 597 PRO A CA 1
ATOM 4518 C C . PRO A 1 597 ? -10.529 -5.620 -10.802 1.00 90.06 597 PRO A C 1
ATOM 4520 O O . PRO A 1 597 ? -9.419 -5.103 -10.937 1.00 90.06 597 PRO A O 1
ATOM 4523 N N . GLN A 1 598 ? -10.918 -6.655 -11.553 1.00 88.31 598 GLN A N 1
ATOM 4524 C CA . GLN A 1 598 ? -10.017 -7.306 -12.517 1.00 88.31 598 GLN A CA 1
ATOM 4525 C C . GLN A 1 598 ? -9.410 -6.313 -13.521 1.00 88.31 598 GLN A C 1
ATOM 4527 O O . GLN A 1 598 ? -8.238 -6.404 -13.857 1.00 88.31 598 GLN A O 1
ATOM 4532 N N . ALA A 1 599 ? -10.169 -5.295 -13.942 1.00 87.44 599 ALA A N 1
ATOM 4533 C CA . ALA A 1 599 ? -9.672 -4.260 -14.850 1.00 87.44 599 ALA A CA 1
ATOM 4534 C C . ALA A 1 599 ? -8.475 -3.465 -14.290 1.00 87.44 599 ALA A C 1
ATOM 4536 O O . ALA A 1 599 ? -7.664 -2.975 -15.072 1.00 87.44 599 ALA A O 1
ATOM 4537 N N . GLN A 1 600 ? -8.372 -3.329 -12.964 1.00 87.44 600 GLN A N 1
ATOM 4538 C CA . GLN A 1 600 ? -7.223 -2.722 -12.294 1.00 87.44 600 GLN A CA 1
ATOM 4539 C C . GLN A 1 600 ? -6.062 -3.711 -12.183 1.00 87.44 600 GLN A C 1
ATOM 4541 O O . GLN A 1 600 ? -4.916 -3.331 -12.399 1.00 87.44 600 GLN A O 1
ATOM 4546 N N . ARG A 1 601 ? -6.351 -4.982 -11.891 1.00 89.06 601 ARG A N 1
ATOM 4547 C CA . ARG A 1 601 ? -5.336 -6.041 -11.795 1.00 89.06 601 ARG A CA 1
ATOM 4548 C C . ARG A 1 601 ? -4.646 -6.313 -13.137 1.00 89.06 601 ARG A C 1
ATOM 4550 O O . ARG A 1 601 ? -3.425 -6.435 -13.190 1.00 89.06 601 ARG A O 1
ATOM 4557 N N . ASP A 1 602 ? -5.430 -6.300 -14.212 1.00 87.38 602 ASP A N 1
ATOM 4558 C CA . ASP A 1 602 ? -4.998 -6.496 -15.601 1.00 87.38 602 ASP A CA 1
ATOM 4559 C C . ASP A 1 602 ? -4.537 -5.201 -16.279 1.00 87.38 602 ASP A C 1
ATOM 4561 O O . ASP A 1 602 ? -4.273 -5.185 -17.487 1.00 87.38 602 ASP A O 1
ATOM 4565 N N . ALA A 1 603 ? -4.522 -4.073 -15.568 1.00 84.25 603 ALA A N 1
ATOM 4566 C CA . ALA A 1 603 ? -4.081 -2.829 -16.170 1.00 84.25 603 ALA A CA 1
ATOM 4567 C C . ALA A 1 603 ? -2.616 -2.965 -16.610 1.00 84.25 603 ALA A C 1
ATOM 4569 O O . ALA A 1 603 ? -1.798 -3.611 -15.960 1.00 84.25 603 ALA A O 1
ATOM 4570 N N . ALA A 1 604 ? -2.284 -2.360 -17.746 1.00 74.88 604 ALA A N 1
ATOM 4571 C CA . ALA A 1 604 ? -0.900 -2.138 -18.098 1.00 74.88 604 ALA A CA 1
ATOM 4572 C C . ALA A 1 604 ? -0.317 -1.103 -17.131 1.00 74.88 604 ALA A C 1
ATOM 4574 O O . ALA A 1 604 ? 0.582 -1.388 -16.342 1.00 74.88 604 ALA A O 1
ATOM 4575 N N . TYR A 1 605 ? -0.917 0.082 -17.129 1.00 72.06 605 TYR A N 1
ATOM 4576 C CA . TYR A 1 605 ? -0.432 1.235 -16.385 1.00 72.06 605 TYR A CA 1
ATOM 4577 C C . TYR A 1 605 ? -1.469 1.719 -15.382 1.00 72.06 605 TYR A C 1
ATOM 4579 O O . TYR A 1 605 ? -2.669 1.565 -15.619 1.00 72.06 605 TYR A O 1
ATOM 4587 N N . THR A 1 606 ? -0.996 2.336 -14.303 1.00 55.75 606 THR A N 1
ATOM 4588 C CA . THR A 1 606 ? -1.789 3.214 -13.438 1.00 55.75 606 THR A CA 1
ATOM 4589 C C . THR A 1 606 ? -1.094 4.543 -13.253 1.00 55.75 606 THR A C 1
ATOM 4591 O O . THR A 1 606 ? 0.143 4.593 -13.454 1.00 55.75 606 THR A O 1
#

Nearest PDB structures (foldseek):
  6f73-assembly2_B  TM=7.042E-01  e=1.129E-12  Thermothelomyces thermophilus ATCC 42464
  6f74-assembly2_B  TM=6.531E-01  e=4.108E-11  Thermothelomyces thermophilus ATCC 42464
  6yji-assembly2_B  TM=6.747E-01  e=2.347E-10  Fusarium graminearum PH-1
  8ate-assembly1_A  TM=6.454E-01  e=7.662E-09  Citrus sinensis
  2uuv-assembly2_C  TM=5.054E-01  e=6.218E-06  Dictyostelium discoideum

Organism: NCBI:txid2749911

pLDDT: mean 81.71, std 18.03, range [25.47, 98.31]

InterPro domains:
  IPR006094 FAD linked oxidase, N-terminal [PF01565] (126-180)
  IPR016166 FAD-binding domain, PCMH-type [PS51387] (122-371)
  IPR016167 FAD-binding, type PCMH, subdomain 1 [G3DSA:3.30.43.10] (106-177)
  IPR016169 FAD-binding, type PCMH, subdomain 2 [G3DSA:3.30.465.10] (219-410)
  IPR036318 FAD-binding, type PCMH-like superfamily [SSF56176] (119-372)
  IPR050416 FAD-linked Oxidoreductases in Biosynthetic Pathways [PTHR42973] (104-392)

Sequence (606 aa):
MKFSPLALCCALLAAASKAPTASGAEDEMPPWSDLQASLADQSVLLLPESVAAKWAEECATLWEVTDFEFAFAVSQYKLNAAPTGLCSNTLSCAFQQCQWPYEPVTDVAYSYEEFVKDVPDVHNLPRAVMFPKTPDDVLSAVRFAKENGLKVSVKAGGNSYAGSHTEKDSLMLYMGRQFRSYSVEGVMPCDAGSASSFDADAEDAVDAMPCAVAASRGKPGVLAVGGGELFGDTYANALAEKDESGIKNRYHLIGGGTPTVSPNGWTFGGGLSGNTAGRMLGFGADQVVQLEMVLPLGWHVKFGPSAWEDDPDLDFPRVTEVRGWCRTEGEWTDCPDEPDVDFFELWHAVRGGGGGAYGVVLATTHQVHPRPGDLEIVYLGVADAAQNITASNEEAYKTLLRGYVDFWNDFFYFPERLESGVTADMSNLCGNSANMFSFNLGNLAPGFPAFLFCQEGGTKALMDAWAMFFDDSQYDLGKNLAELGVSEDEMNALKAGIYAGPTYEHYVDYLLTGQTFIPPYADQVPEGKAVDGPPARPQDGSGTEGVSILIPKKLADRDGPLRGWLVDKILTTGYTIRPYSLNGKMATSHDGTASIPQAQRDAAYT

Secondary structure (DSSP, 8-state):
-PPPTHHHHHHHTTSS-------S--SPPP-HHHHHHHSSSGGGEE--S-HHHHHIIIIIGGGTTS-TT-TT---HHHHHH-TTS---SSGGGGBGGG---S---S-TTS-HHHHHHH-GGGB---SEEE---SHHHHHHHHHHHHHTT--EEEESS---TT-TT--TT-EEEETTTTSPPSGGG--EE--GGGGTT--TTSTTHHHHHHHHHHHHTT--EEEEEETT--HHHHHHHHH--EETTEE---EE----SSTTS-HHHHHHT----TTS-HHHH--GGGGEEEEEEEETTTEEEEEEEEEEE--TTSSSPEEEEEEEEEEETTEEEEPPSSS---HHHHHHHHTTS-TTSS-EEEEEEEEEEE----EEEEEETHHHHHHHHHHH-HHHHHHHHHHHHHHHHHHHH-GGG-TT---HHHHHTEE-SSS---S-SS-PPTT--EEEEEETTHHHHHHHHHHHHTT-TTT-HHHHHHHTT--HHHHHHHHTTEEEEEEESSHHHHHHHGGGS-TTTGGGSPTTPPPPPPPPP---TTS-------EETTTSSTTSHHHHHHHHHHHHH-------B--GGGGTSS-S-SSS-HHHHTEEE-

Radius of gyration: 26.11 Å; Cα contacts (8 Å, |Δi|>4): 1217; chains: 1; bounding box: 66×66×76 Å